Protein 7KW6 (pdb70)

InterPro domains:
  IPR000556 Glycoside hydrolase, 48F [PF02011] (4-459)
  IPR000556 Glycoside hydrolase, 48F [PF02011] (491-700)
  IPR000556 Glycoside hydrolase, 48F [PR00844] (26-51)
  IPR000556 Glycoside hydrolase, 48F [PR00844] (52-69)
  IPR000556 Glycoside hydrolase, 48F [PR00844] (172-196)
  IPR000556 Glycoside hydrolase, 48F [PR00844] (219-246)
  IPR000556 Glycoside hydrolase, 48F [PR00844] (285-304)
  IPR000556 Glycoside hydrolase, 48F [PR00844] (356-379)
  IPR000556 Glycoside hydrolase, 48F [PR00844] (402-428)
  IPR008928 Six-hairpin glycosidase superfamily [SSF48208] (3-702)
  IPR012341 Six-hairpin glycosidase-like superfamily [G3DSA:1.50.10.10] (1-156)
  IPR012341 Six-hairpin glycosidase-like superfamily [G3DSA:1.50.10.10] (178-604)
  IPR012341 Six-hairpin glycosidase-like superfamily [G3DSA:1.50.10.10] (655-704)

Solvent-accessible surface area: 24020 Å² total; per-residue (Å²): 122,25,98,85,42,0,49,79,0,10,54,8,0,58,58,127,141,19,26,2,44,9,137,41,30,0,0,13,5,0,30,44,30,3,1,1,63,48,4,4,17,0,26,0,0,5,1,34,2,1,0,2,16,0,7,0,1,0,0,35,0,46,45,59,104,50,30,67,61,2,37,56,0,3,69,20,0,66,107,19,0,0,0,48,188,66,105,4,6,49,7,4,105,114,8,73,35,73,65,1,14,72,4,10,26,36,46,66,76,5,5,55,14,24,4,35,58,87,30,111,44,68,11,1,72,11,33,0,3,74,29,0,74,91,45,56,69,54,4,42,0,10,0,0,0,36,0,0,0,2,55,45,25,23,17,23,28,16,73,34,15,106,97,14,68,2,4,4,0,10,4,48,61,0,20,46,50,0,3,15,9,16,1,1,6,1,8,1,12,2,66,32,69,25,3,57,92,116,30,0,0,8,17,0,7,46,110,78,114,114,57,14,46,42,22,0,25,1,25,3,17,0,8,0,0,1,1,0,0,1,0,1,2,8,0,80,78,26,46,5,83,51,89,116,41,18,70,15,0,28,51,0,0,0,0,0,0,0,0,0,1,0,29,14,0,2,61,23,7,22,0,44,108,24,68,18,51,151,2,58,52,53,66,2,8,1,20,0,1,0,43,34,0,6,0,0,0,1,51,258,29,93,93,12,52,0,21,0,0,2,22,0,0,0,0,18,0,1,0,0,0,0,3,0,0,8,28,82,85,0,27,0,50,6,86,4,102,46,0,99,36,1,1,87,94,0,15,71,40,0,1,12,0,0,0,0,0,1,0,26,14,0,0,0,0,0,0,0,4,0,5,52,94,6,55,3,26,52,27,58,162,124,28,0,37,1,89,111,2,0,11,24,80,11,2,24,40,75,26,101,50,18,0,33,82,0,0,18,0,0,14,0,0,3,5,0,0,0,0,1,29,12,10,2,115,94,50,33,87,88,42,60,18,0,79,0,0,53,74,0,0,61,56,0,0,46,11,0,42,49,3,8,18,39,31,60,108,5,39,48,34,176,96,10,26,0,25,32,114,77,47,104,108,10,112,8,38,130,141,24,86,20,15,64,114,95,18,110,38,40,0,37,0,0,23,48,0,70,28,63,47,59,1,65,78,18,153,20,51,135,69,44,130,23,4,98,40,0,73,3,16,0,15,45,30,25,26,41,12,0,1,0,0,1,0,0,0,0,0,0,0,1,0,4,0,3,100,30,26,84,67,31,45,50,81,42,0,53,125,0,19,80,27,0,93,82,0,0,50,8,0,58,81,37,41,74,38,54,0,1,17,11,122,44,108,23,103,50,0,21,50,2,34,44,99,34,1,6,0,20,81,75,14,54,6,112,17,10,80,39,69,87,3,13,23,122,78,50,57,110,10,46,117,91,69,52,21,109,5,25,27,0,16,2,9,60,9,6,58,81,3,103,126,13,116,76,8,84,75,0,57,89,45,68,141,72,5,55,42,108,144,72,36,123,26,93,102,38,53,0,42,10,58,10,10,25,0,16,3,0,0,1,0,0,0,0,0,0,0,14,44,65,24,10,29,164,74

B-factor: mean 14.85, std 7.23, range [6.11, 68.99]

Radius of gyration: 24.09 Å; Cα contacts (8 Å, |Δi|>4): 1626; chains: 1; bounding box: 59×60×62 Å

Organism: Bacillus licheniformis (strain ATCC 14580 / DSM 13 / JCM 2505 / CCUG 7422 / NBRC 12200 / NCIMB 9375 / NCTC 10341 / NRRL NRS-1264 / Gibson 46) (NCBI:txid279010)

Structure (mmCIF, N/CA/C/O backbone):
data_7KW6
#
_entry.id   7KW6
#
_cell.length_a   59.537
_cell.length_b   98.980
_cell.length_c   59.910
_cell.angle_alpha   90.000
_cell.angle_beta   103.136
_cell.angle_gamma   90.000
#
_symmetry.space_group_name_H-M   'P 1 21 1'
#
loop_
_entity.id
_entity.type
_entity.pdbx_description
1 polymer Exoglucanase-2
2 branched beta-D-glucopyranose-(1-4)-beta-D-glucopyranose
3 branched beta-D-glucopyranose-(1-4)-beta-D-glucopyranose-(1-4)-beta-D-glucopyranose-(1-4)-beta-D-glucopyranose
4 non-polymer 1,2-ETHANEDIOL
5 non-polymer 'CALCIUM ION'
6 water water
#
loop_
_atom_site.group_PDB
_atom_site.id
_atom_site.type_symbol
_atom_site.label_atom_id
_atom_site.label_alt_id
_atom_site.label_comp_id
_atom_site.label_asym_id
_atom_site.label_entity_id
_atom_site.label_seq_id
_atom_site.pdbx_PDB_ins_code
_atom_site.Cartn_x
_atom_site.Cartn_y
_atom_site.Cartn_z
_atom_site.occupancy
_atom_site.B_iso_or_equiv
_atom_site.auth_seq_id
_atom_site.auth_comp_id
_atom_site.auth_asym_id
_atom_site.auth_atom_id
_atom_site.pdbx_PDB_model_num
ATOM 1 N N . ASP A 1 2 ? 20.85602 29.91065 3.10614 1.000 29.60162 2 ASP A N 1
ATOM 2 C CA . ASP A 1 2 ? 20.95974 30.70537 1.86869 1.000 22.56691 2 ASP A CA 1
ATOM 3 C C . ASP A 1 2 ? 20.40365 32.13490 2.09790 1.000 21.81483 2 ASP A C 1
ATOM 4 O O . ASP A 1 2 ? 19.22155 32.34095 2.46756 1.000 18.85782 2 ASP A O 1
ATOM 9 N N . ASN A 1 3 ? 21.26236 33.13407 1.90622 1.000 20.73945 3 ASN A N 1
ATOM 10 C CA . ASN A 1 3 ? 20.85166 34.44408 2.39499 1.000 17.59809 3 ASN A CA 1
ATOM 11 C C . ASN A 1 3 ? 19.84646 35.10529 1.46840 1.000 19.91328 3 ASN A C 1
ATOM 12 O O . ASN A 1 3 ? 19.06422 35.95180 1.91242 1.000 17.35335 3 ASN A O 1
ATOM 17 N N . LYS A 1 4 ? 19.83330 34.75748 0.18595 1.000 17.09051 4 LYS A N 1
ATOM 18 C CA . LYS A 1 4 ? 18.75184 35.25144 -0.65723 1.000 15.83677 4 LYS A CA 1
ATOM 19 C C . LYS A 1 4 ? 17.40316 34.70499 -0.21069 1.000 18.15789 4 LYS A C 1
ATOM 20 O O . LYS A 1 4 ? 16.38647 35.42722 -0.18823 1.000 18.24266 4 LYS A O 1
ATOM 26 N N . THR A 1 5 ? 17.36727 33.41726 0.12994 1.000 18.67155 5 THR A N 1
ATOM 27 C CA . THR A 1 5 ? 16.13582 32.79441 0.58160 1.000 16.08849 5 THR A CA 1
ATOM 28 C C . THR A 1 5 ? 15.69287 33.38063 1.90561 1.000 13.46596 5 THR A C 1
ATOM 29 O O . THR A 1 5 ? 14.50017 33.58116 2.12690 1.000 14.47013 5 THR A O 1
ATOM 33 N N . ARG A 1 6 ? 16.65004 33.69858 2.77073 1.000 12.68752 6 ARG A N 1
ATOM 34 C CA . ARG A 1 6 ? 16.31684 34.31469 4.05255 1.000 13.51589 6 ARG A CA 1
ATOM 35 C C . ARG A 1 6 ? 15.74433 35.70274 3.84324 1.000 11.43708 6 ARG A C 1
ATOM 36 O O . ARG A 1 6 ? 14.78029 36.08995 4.50901 1.000 14.21702 6 ARG A O 1
ATOM 44 N N . PHE A 1 7 ? 16.31201 36.46638 2.90878 1.000 11.59861 7 PHE A N 1
ATOM 45 C CA . PHE A 1 7 ? 15.69419 37.74869 2.61671 1.000 12.93255 7 PHE A CA 1
ATOM 46 C C . PHE A 1 7 ? 14.24587 37.54184 2.22244 1.000 12.68519 7 PHE A C 1
ATOM 47 O O . PHE A 1 7 ? 13.34991 38.23891 2.70678 1.000 12.80751 7 PHE A O 1
ATOM 55 N N . MET A 1 8 ? 14.00558 36.61296 1.27000 1.000 11.57906 8 MET A N 1
ATOM 56 C CA . MET A 1 8 ? 12.66246 36.47499 0.74315 1.000 12.11005 8 MET A CA 1
ATOM 57 C C . MET A 1 8 ? 11.71705 35.96117 1.82257 1.000 13.01126 8 MET A C 1
ATOM 58 O O . MET A 1 8 ? 10.53014 36.32317 1.82977 1.000 13.69312 8 MET A O 1
ATOM 63 N N . GLN A 1 9 ? 12.19867 35.07180 2.71363 1.000 12.33540 9 GLN A N 1
ATOM 64 C CA . GLN A 1 9 ? 11.34428 34.57744 3.78133 1.000 13.63262 9 GLN A CA 1
ATOM 65 C C . GLN A 1 9 ? 10.93807 35.71798 4.71997 1.000 14.77526 9 GLN A C 1
ATOM 66 O O . GLN A 1 9 ? 9.77534 35.84415 5.10499 1.000 12.69650 9 GLN A O 1
ATOM 72 N N . LEU A 1 10 ? 11.89537 36.54602 5.10214 1.000 14.80802 10 LEU A N 1
ATOM 73 C CA . LEU A 1 10 ? 11.59805 37.63878 6.01585 1.000 11.99768 10 LEU A CA 1
ATOM 74 C C . LEU A 1 10 ? 10.70284 38.67546 5.35336 1.000 13.16796 10 LEU A C 1
ATOM 75 O O . LEU A 1 10 ? 9.78093 39.21460 5.98571 1.000 13.51884 10 LEU A O 1
ATOM 80 N N . TYR A 1 11 ? 10.96574 38.96919 4.06680 1.000 12.47724 11 TYR A N 1
ATOM 81 C CA . TYR A 1 11 ? 10.07742 39.81369 3.28405 1.000 10.29481 11 TYR A CA 1
ATOM 82 C C . TYR A 1 11 ? 8.64614 39.29163 3.35412 1.000 12.97676 11 TYR A C 1
ATOM 83 O O . TYR A 1 11 ? 7.69969 40.04879 3.60267 1.000 10.84867 11 TYR A O 1
ATOM 92 N N . GLU A 1 12 ? 8.47064 37.99501 3.05660 1.000 12.34056 12 GLU A N 1
ATOM 93 C CA . GLU A 1 12 ? 7.13871 37.41704 3.06738 1.000 11.76281 12 GLU A CA 1
ATOM 94 C C . GLU A 1 12 ? 6.48713 37.59989 4.43976 1.000 13.12133 12 GLU A C 1
ATOM 95 O O . GLU A 1 12 ? 5.29433 37.91209 4.53566 1.000 13.26529 12 GLU A O 1
ATOM 97 N N . GLN A 1 13 ? 7.26485 37.44106 5.50696 1.000 13.78438 13 GLN A N 1
ATOM 98 C CA . GLN A 1 13 ? 6.68836 37.60768 6.83713 1.000 11.91536 13 GLN A CA 1
ATOM 99 C C . GLN A 1 13 ? 6.22742 39.03632 7.05074 1.000 12.39100 13 GLN A C 1
ATOM 100 O O . GLN A 1 13 ? 5.14359 39.26900 7.60786 1.000 13.90382 13 GLN A O 1
ATOM 106 N N . ILE A 1 14 ? 7.05191 40.00575 6.64147 1.000 10.62322 14 ILE A N 1
ATOM 107 C CA . ILE A 1 14 ? 6.70326 41.41541 6.84354 1.000 10.16829 14 ILE A CA 1
ATOM 108 C C . ILE A 1 14 ? 5.42394 41.75891 6.07286 1.000 12.18362 14 ILE A C 1
ATOM 109 O O . ILE A 1 14 ? 4.58647 42.54599 6.53137 1.000 13.19582 14 ILE A O 1
ATOM 114 N N . LYS A 1 15 ? 5.28718 41.23781 4.85419 1.000 12.08043 15 LYS A N 1
ATOM 115 C CA . LYS A 1 15 ? 4.16210 41.58227 4.00112 1.000 13.94013 15 LYS A CA 1
ATOM 116 C C . LYS A 1 15 ? 2.92865 40.71381 4.25800 1.000 14.06405 15 LYS A C 1
ATOM 117 O O . LYS A 1 15 ? 1.84556 41.00540 3.72591 1.000 18.35743 15 LYS A O 1
ATOM 123 N N . ASN A 1 16 ? 3.04453 39.68519 5.07867 1.000 14.37429 16 ASN A N 1
ATOM 124 C CA . ASN A 1 16 ? 1.92330 38.76544 5.31647 1.000 17.42845 16 ASN A CA 1
ATOM 125 C C . ASN A 1 16 ? 0.85977 39.46077 6.15047 1.000 17.74889 16 ASN A C 1
ATOM 126 O O . ASN A 1 16 ? 1.14033 39.80904 7.30500 1.000 17.78824 16 ASN A O 1
ATOM 131 N N . PRO A 1 17 ? -0.36904 39.65484 5.63987 1.000 21.12431 17 PRO A N 1
ATOM 132 C CA . PRO A 1 17 ? -1.38651 40.38832 6.42289 1.000 19.87388 17 PRO A CA 1
ATOM 133 C C . PRO A 1 17 ? -1.66079 39.78561 7.78448 1.000 18.31113 17 PRO A C 1
ATOM 134 O O . PRO A 1 17 ? -2.00757 40.52126 8.72959 1.000 20.68536 17 PRO A O 1
ATOM 138 N N . ASN A 1 18 ? -1.47968 38.46935 7.93365 1.000 20.57219 18 ASN A N 1
ATOM 139 C CA . ASN A 1 18 ? -1.72294 37.83535 9.21595 1.000 20.33292 18 ASN A CA 1
ATOM 140 C C . ASN A 1 18 ? -0.71066 38.24858 10.27688 1.000 19.16027 18 ASN A C 1
ATOM 141 O O . ASN A 1 18 ? -0.95663 38.05281 11.46888 1.000 21.99611 18 ASN A O 1
ATOM 146 N N . ASN A 1 19 ? 0.42239 38.80851 9.88138 1.000 13.97415 19 ASN A N 1
ATOM 147 C CA . ASN A 1 19 ? 1.43153 39.12500 10.87339 1.000 12.69411 19 ASN A CA 1
ATOM 148 C C . ASN A 1 19 ? 1.27270 40.51737 11.45933 1.000 13.71556 19 ASN A C 1
ATOM 149 O O . ASN A 1 19 ? 1.95488 40.82594 12.42362 1.000 14.80711 19 ASN A O 1
ATOM 154 N N . GLY A 1 20 ? 0.40734 41.35758 10.90680 1.000 12.65016 20 GLY A N 1
ATOM 155 C CA . GLY A 1 20 ? 0.07132 42.57391 11.60710 1.000 13.07686 20 GLY A CA 1
ATOM 156 C C . GLY A 1 20 ? 1.01056 43.74301 11.46093 1.000 11.56950 20 GLY A C 1
ATOM 157 O O . GLY A 1 20 ? 0.89752 44.68420 12.25846 1.000 12.38189 20 GLY A O 1
ATOM 158 N N . TYR A 1 21 ? 1.94013 43.72936 10.49035 1.000 12.23209 21 TYR A N 1
ATOM 159 C CA . TYR A 1 21 ? 2.82560 44.88257 10.33019 1.000 10.78883 21 TYR A CA 1
ATOM 160 C C . TYR A 1 21 ? 2.15263 46.07770 9.66786 1.000 9.93668 21 TYR A C 1
ATOM 161 O O . TYR A 1 21 ? 2.69207 47.18107 9.74672 1.000 12.50423 21 TYR A O 1
ATOM 170 N N . PHE A 1 22 ? 0.99203 45.90592 9.02750 1.000 10.79417 22 PHE A N 1
ATOM 171 C CA . PHE A 1 22 ? 0.35742 46.98945 8.27595 1.000 12.23372 22 PHE A CA 1
ATOM 172 C C . PHE A 1 22 ? -1.09154 47.16067 8.71288 1.000 11.52254 22 PHE A C 1
ATOM 173 O O . PHE A 1 22 ? -1.74316 46.19073 9.09915 1.000 12.69584 22 PHE A O 1
ATOM 181 N N . SER A 1 23 ? -1.58306 48.39945 8.62700 1.000 10.22393 23 SER A N 1
ATOM 182 C CA . SER A 1 23 ? -2.98048 48.71879 8.93066 1.000 11.51786 23 SER A CA 1
ATOM 183 C C . SER A 1 23 ? -3.89813 48.33728 7.77416 1.000 13.22348 23 SER A C 1
ATOM 184 O O . SER A 1 23 ? -3.45789 48.03762 6.65229 1.000 12.67651 23 SER A O 1
ATOM 187 N N . PRO A 1 24 ? -5.21747 48.39951 8.00425 1.000 12.89537 24 PRO A N 1
ATOM 188 C CA . PRO A 1 24 ? -6.16317 48.16763 6.90059 1.000 13.11339 24 PRO A CA 1
ATOM 189 C C . PRO A 1 24 ? -6.01058 49.15006 5.76508 1.000 15.85691 24 PRO A C 1
ATOM 190 O O . PRO A 1 24 ? -6.49274 48.86580 4.66387 1.000 16.67105 24 PRO A O 1
ATOM 194 N N . GLU A 1 25 ? -5.40933 50.31800 5.99116 1.000 10.43844 25 GLU A N 1
ATOM 195 C CA . GLU A 1 25 ? -5.14644 51.24888 4.89225 1.000 12.86465 25 GLU A CA 1
ATOM 196 C C . GLU A 1 25 ? -3.84125 50.93949 4.16308 1.000 12.96086 25 GLU A C 1
ATOM 197 O O . GLU A 1 25 ? -3.47390 51.67462 3.25307 1.000 13.34293 25 GLU A O 1
ATOM 203 N N . GLY A 1 26 ? -3.13202 49.88555 4.55727 1.000 12.20937 26 GLY A N 1
ATOM 204 C CA . GLY A 1 26 ? -1.92024 49.53567 3.83730 1.000 13.46257 26 GLY A CA 1
ATOM 205 C C . GLY A 1 26 ? -0.72014 50.27429 4.34465 1.000 11.01831 26 GLY A C 1
ATOM 206 O O . GLY A 1 26 ? 0.29933 50.29315 3.66898 1.000 11.43168 26 GLY A O 1
ATOM 207 N N . ILE A 1 27 ? -0.83884 50.90208 5.51029 1.000 9.41522 27 ILE A N 1
ATOM 208 C CA . ILE A 1 27 ? 0.20211 51.75526 6.09441 1.000 12.07105 27 ILE A CA 1
ATOM 209 C C . ILE A 1 27 ? 1.01901 50.90767 7.06271 1.000 10.07952 27 ILE A C 1
ATOM 210 O O . ILE A 1 27 ? 0.42500 50.22213 7.89745 1.000 11.31375 27 ILE A O 1
ATOM 215 N N . PRO A 1 28 ? 2.35847 50.94542 7.00920 1.000 9.25494 28 PRO A N 1
ATOM 216 C CA . PRO A 1 28 ? 3.16560 50.15657 7.96514 1.000 10.52775 28 PRO A CA 1
ATOM 217 C C . PRO A 1 28 ? 3.08456 50.78105 9.34550 1.000 11.06473 28 PRO A C 1
ATOM 218 O O . PRO A 1 28 ? 3.17292 52.00219 9.47231 1.000 10.24975 28 PRO A O 1
ATOM 222 N N . TYR A 1 29 ? 2.91992 49.94380 10.36567 1.000 9.78683 29 TYR A N 1
ATOM 223 C CA . TYR A 1 29 ? 2.94637 50.47896 11.72511 1.000 8.11661 29 TYR A CA 1
ATOM 224 C C . TYR A 1 29 ? 4.39474 50.62213 12.19413 1.000 9.44245 29 TYR A C 1
ATOM 225 O O . TYR A 1 29 ? 5.31426 50.00007 11.65827 1.000 12.25722 29 TYR A O 1
ATOM 234 N N . HIS A 1 30 ? 4.58834 51.40248 13.25387 1.000 7.86490 30 HIS A N 1
ATOM 235 C CA . HIS A 1 30 ? 5.88635 51.37807 13.90527 1.000 8.92132 30 HIS A CA 1
ATOM 236 C C . HIS A 1 30 ? 6.26248 49.95205 14.28446 1.000 10.15478 30 HIS A C 1
ATOM 237 O O . HIS A 1 30 ? 7.41295 49.51739 14.10483 1.000 9.12119 30 HIS A O 1
ATOM 244 N N . SER A 1 31 ? 5.33477 49.23983 14.93014 1.000 9.08253 31 SER A N 1
ATOM 245 C CA . SER A 1 31 ? 5.58551 47.86706 15.36538 1.000 8.53386 31 SER A CA 1
ATOM 246 C C . SER A 1 31 ? 4.27391 47.08661 15.36060 1.000 10.39382 31 SER A C 1
ATOM 247 O O . SER A 1 31 ? 3.18190 47.65512 15.40722 1.000 9.96922 31 SER A O 1
ATOM 250 N N . VAL A 1 32 ? 4.39295 45.76922 15.28039 1.000 11.32258 32 VAL A N 1
ATOM 251 C CA . VAL A 1 32 ? 3.20948 44.91763 15.37571 1.000 11.78141 32 VAL A CA 1
ATOM 252 C C . VAL A 1 32 ? 2.50213 45.13851 16.70961 1.000 9.31748 32 VAL A C 1
ATOM 253 O O . VAL A 1 32 ? 1.26076 45.24492 16.78364 1.000 12.34721 32 VAL A O 1
ATOM 257 N N . GLU A 1 33 ? 3.28326 45.22710 17.76849 1.000 10.85041 33 GLU A N 1
ATOM 258 C CA . GLU A 1 33 ? 2.76728 45.37183 19.11971 1.000 9.87593 33 GLU A CA 1
ATOM 259 C C . GLU A 1 33 ? 2.40397 46.83254 19.40096 1.000 13.23612 33 GLU A C 1
ATOM 260 O O . GLU A 1 33 ? 3.01888 47.76707 18.89715 1.000 11.91660 33 GLU A O 1
ATOM 266 N N . THR A 1 34 ? 1.39632 47.02130 20.24138 1.000 10.68720 34 THR A N 1
ATOM 267 C CA . THR A 1 34 ? 0.88930 48.35930 20.54539 1.000 8.89202 34 THR A CA 1
ATOM 268 C C . THR A 1 34 ? 1.52711 49.01608 21.76626 1.000 12.78881 34 THR A C 1
ATOM 269 O O . THR A 1 34 ? 1.78898 50.23631 21.73387 1.000 11.45801 34 THR A O 1
ATOM 273 N N . LEU A 1 35 ? 1.77588 48.26358 22.84206 1.000 10.77947 35 LEU A N 1
ATOM 274 C CA . LEU A 1 35 ? 2.33793 48.86065 24.05808 1.000 7.42795 35 LEU A CA 1
ATOM 275 C C . LEU A 1 35 ? 3.85055 48.95726 23.89935 1.000 9.12182 35 LEU A C 1
ATOM 276 O O . LEU A 1 35 ? 4.59062 47.98616 24.15340 1.000 9.87345 35 LEU A O 1
ATOM 281 N N . ILE A 1 36 ? 4.29674 50.13588 23.47474 1.000 8.38744 36 ILE A N 1
ATOM 282 C CA . ILE A 1 36 ? 5.71180 50.43204 23.25982 1.000 10.44871 36 ILE A CA 1
ATOM 283 C C . ILE A 1 36 ? 5.84206 51.95129 23.24577 1.000 9.72078 36 ILE A C 1
ATOM 284 O O . ILE A 1 36 ? 4.93206 52.65920 22.81091 1.000 10.57629 36 ILE A O 1
ATOM 289 N N . CYS A 1 37 ? 6.94590 52.45344 23.79897 1.000 9.19905 37 CYS A N 1
ATOM 290 C CA . CYS A 1 37 ? 7.09944 53.90268 23.90326 1.000 9.75751 37 CYS A CA 1
ATOM 291 C C . CYS A 1 37 ? 8.58910 54.22153 23.88500 1.000 9.84703 37 CYS A C 1
ATOM 292 O O . CYS A 1 37 ? 9.30459 53.79402 24.78059 1.000 10.12031 37 CYS A O 1
ATOM 295 N N . GLU A 1 38 ? 9.05400 54.93651 22.86260 1.000 9.62152 38 GLU A N 1
ATOM 296 C CA . GLU A 1 38 ? 10.50693 55.07713 22.69205 1.000 10.89254 38 GLU A CA 1
ATOM 297 C C . GLU A 1 38 ? 10.87920 56.24874 21.76841 1.000 10.00830 38 GLU A C 1
ATOM 298 O O . GLU A 1 38 ? 11.94532 56.86650 21.95438 1.000 10.72828 38 GLU A O 1
ATOM 304 N N . ALA A 1 39 ? 10.06517 56.52799 20.76500 1.000 9.64658 39 ALA A N 1
ATOM 305 C CA . ALA A 1 39 ? 10.26389 57.70796 19.90225 1.000 8.56384 39 ALA A CA 1
ATOM 306 C C . ALA A 1 39 ? 8.86296 58.11822 19.42381 1.000 10.82035 39 ALA A C 1
ATOM 307 O O . ALA A 1 39 ? 8.43708 59.22651 19.79271 1.000 9.68946 39 ALA A O 1
ATOM 309 N N . PRO A 1 40 ? 8.10144 57.28270 18.69753 1.000 9.39783 40 PRO A N 1
ATOM 310 C CA . PRO A 1 40 ? 6.64014 57.34405 18.83861 1.000 8.44458 40 PRO A CA 1
ATOM 311 C C . PRO A 1 40 ? 6.30879 56.80601 20.22464 1.000 8.85514 40 PRO A C 1
ATOM 312 O O . PRO A 1 40 ? 7.12317 56.12283 20.85077 1.000 10.88874 40 PRO A O 1
ATOM 316 N N . ASP A 1 41 ? 5.10653 57.08515 20.70215 1.000 7.56128 41 ASP A N 1
ATOM 317 C CA . ASP A 1 41 ? 4.72552 56.67536 22.05998 1.000 8.17468 41 ASP A CA 1
ATOM 318 C C . ASP A 1 41 ? 3.61467 55.61432 22.06570 1.000 12.04600 41 ASP A C 1
ATOM 319 O O . ASP A 1 41 ? 3.06302 55.28330 23.13502 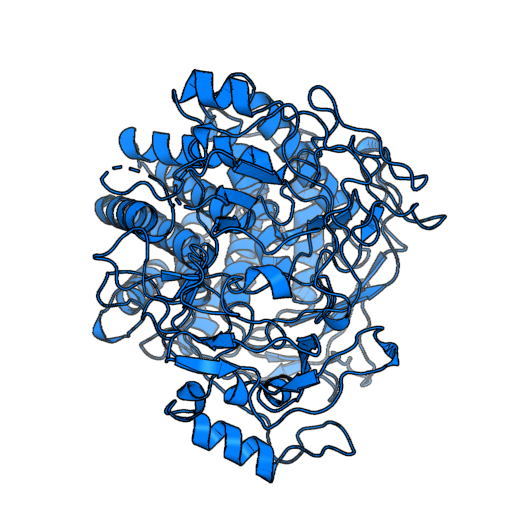1.000 12.72216 41 ASP A O 1
ATOM 324 N N . TYR A 1 42 ? 3.32064 55.03932 20.90590 1.000 8.81412 42 TYR A N 1
ATOM 325 C CA . TYR A 1 42 ? 2.32162 53.99064 20.74945 1.000 7.88385 42 TYR A CA 1
ATOM 326 C C . TYR A 1 42 ? 2.71103 53.17641 19.52120 1.000 9.25762 42 TYR A C 1
ATOM 327 O O . TYR A 1 42 ? 3.15490 53.75812 18.51368 1.000 9.11966 42 TYR A O 1
ATOM 336 N N . GLY A 1 43 ? 2.53882 51.83893 19.59298 1.000 7.36511 43 GLY A N 1
ATOM 337 C CA . GLY A 1 43 ? 3.11169 50.95964 18.57611 1.000 8.95286 43 GLY A CA 1
ATOM 338 C C . GLY A 1 43 ? 2.43255 51.09828 17.22148 1.000 8.26690 43 GLY A C 1
ATOM 339 O O . GLY A 1 43 ? 3.05281 50.83557 16.18599 1.000 8.45263 43 GLY A O 1
ATOM 340 N N . HIS A 1 44 ? 1.17169 51.51695 17.20757 1.000 9.18041 44 HIS A N 1
ATOM 341 C CA . HIS A 1 44 ? 0.46278 51.72398 15.95531 1.000 10.32021 44 HIS A CA 1
ATOM 342 C C . HIS A 1 44 ? 0.39415 53.19792 15.55166 1.000 10.93846 44 HIS A C 1
ATOM 343 O O . HIS A 1 44 ? -0.39290 53.54591 14.67169 1.000 10.35141 44 HIS A O 1
ATOM 350 N N . MET A 1 45 ? 1.22950 54.06058 16.14085 1.000 9.90345 45 MET A N 1
ATOM 351 C CA . MET A 1 45 ? 1.70576 55.16748 15.31617 1.000 10.76991 45 MET A CA 1
ATOM 352 C C . MET A 1 45 ? 2.52178 54.61833 14.14783 1.000 8.22099 45 MET A C 1
ATOM 353 O O . MET A 1 45 ? 2.81988 53.43501 14.06705 1.000 9.95495 45 MET A O 1
ATOM 358 N N . THR A 1 46 ? 2.86322 55.49189 13.19902 1.000 8.49914 46 THR A N 1
ATOM 359 C CA . THR A 1 46 ? 3.96576 55.17308 12.33243 1.000 9.52022 46 THR A CA 1
ATOM 360 C C . THR A 1 46 ? 4.71948 56.45433 12.02503 1.000 9.27399 46 THR A C 1
ATOM 361 O O . THR A 1 46 ? 4.31681 57.55479 12.42318 1.000 7.79572 46 THR A O 1
ATOM 365 N N . THR A 1 47 ? 5.83017 56.30204 11.31361 1.000 10.88882 47 THR A N 1
ATOM 366 C CA . THR A 1 47 ? 6.78507 57.39026 11.15589 1.000 7.18509 47 THR A CA 1
ATOM 367 C C . THR A 1 47 ? 7.23963 57.50700 9.70036 1.000 7.98677 47 THR A C 1
ATOM 368 O O . THR A 1 47 ? 7.11750 56.56526 8.90553 1.000 8.15249 47 THR A O 1
ATOM 372 N N . SER A 1 48 ? 7.78797 58.65927 9.35741 1.000 9.22629 48 SER A N 1
ATOM 373 C CA . SER A 1 48 ? 8.40185 58.74297 8.03699 1.000 7.18325 48 SER A CA 1
ATOM 374 C C . SER A 1 48 ? 9.59345 57.80395 7.96872 1.000 6.89346 48 SER A C 1
ATOM 375 O O . SER A 1 48 ? 9.93898 57.30151 6.89500 1.000 8.66867 48 SER A O 1
ATOM 378 N N . GLU A 1 49 ? 10.21300 57.54652 9.12107 1.000 7.98119 49 GLU A N 1
ATOM 379 C CA . GLU A 1 49 ? 11.23510 56.52669 9.20925 1.000 8.74279 49 GLU A CA 1
ATOM 380 C C . GLU A 1 49 ? 10.73441 55.17942 8.68384 1.000 9.55453 49 GLU A C 1
ATOM 381 O O . GLU A 1 49 ? 11.38423 54.56115 7.85175 1.000 8.26538 49 GLU A O 1
ATOM 387 N N . ALA A 1 50 ? 9.57778 54.70590 9.18666 1.000 7.84199 50 ALA A N 1
ATOM 388 C CA . ALA A 1 50 ? 9.00946 53.43616 8.75748 1.000 9.50245 50 ALA A CA 1
ATOM 389 C C . ALA A 1 50 ? 8.76335 53.41830 7.25072 1.000 8.93797 50 ALA A C 1
ATOM 390 O O . ALA A 1 50 ? 9.13704 52.46538 6.56730 1.000 10.98392 50 ALA A O 1
ATOM 392 N N . TYR A 1 51 ? 8.17490 54.48729 6.70401 1.000 7.64296 51 TYR A N 1
ATOM 393 C CA . TYR A 1 51 ? 8.01020 54.55647 5.25103 1.000 8.61412 51 TYR A CA 1
ATOM 394 C C . TYR A 1 51 ? 9.33149 54.48193 4.51224 1.000 9.20611 51 TYR A C 1
ATOM 395 O O . TYR A 1 51 ? 9.43433 53.81323 3.46982 1.000 10.04128 51 TYR A O 1
ATOM 404 N N . SER A 1 52 ? 10.36123 55.19581 4.99269 1.000 8.36336 52 SER A N 1
ATOM 405 C CA . SER A 1 52 ? 11.62562 55.15543 4.23753 1.000 8.44890 52 SER A CA 1
ATOM 406 C C . SER A 1 52 ? 12.20650 53.74441 4.22640 1.000 8.67381 52 SER A C 1
ATOM 407 O O . SER A 1 52 ? 12.80048 53.31058 3.24418 1.000 10.79617 52 SER A O 1
ATOM 410 N N . TYR A 1 53 ? 12.04760 53.01289 5.32210 1.000 9.57069 53 TYR A N 1
ATOM 411 C CA . TYR A 1 53 ? 12.49128 51.62865 5.33049 1.000 8.14501 53 TYR A CA 1
ATOM 412 C C . TYR A 1 53 ? 11.64598 50.76427 4.42930 1.000 8.98937 53 TYR A C 1
ATOM 413 O O . TYR A 1 53 ? 12.16113 49.81293 3.83676 1.000 11.03611 53 TYR A O 1
ATOM 422 N N . TRP A 1 54 ? 10.34128 51.05067 4.32979 1.000 7.93821 54 TRP A N 1
ATOM 423 C CA . TRP A 1 54 ? 9.49543 50.27811 3.43939 1.000 8.80088 54 TRP A CA 1
ATOM 424 C C . TRP A 1 54 ? 9.98183 50.41041 2.00796 1.000 10.91611 54 TRP A C 1
ATOM 425 O O . TRP A 1 54 ? 10.10700 49.40977 1.28511 1.000 10.43876 54 TRP A O 1
ATOM 436 N N . LEU A 1 55 ? 10.32909 51.64364 1.60691 1.000 9.97293 55 LEU A N 1
ATOM 437 C CA . LEU A 1 55 ? 10.87730 51.84295 0.27328 1.000 8.50250 55 LEU A CA 1
ATOM 438 C C . LEU A 1 55 ? 12.15785 51.04055 0.08309 1.000 10.97442 55 LEU A C 1
ATOM 439 O O . LEU A 1 55 ? 12.38838 50.45584 -0.98601 1.000 10.50286 55 LEU A O 1
ATOM 444 N N . TRP A 1 56 ? 13.03050 51.04454 1.08978 1.000 7.94663 56 TRP A N 1
ATOM 445 C CA . TRP A 1 56 ? 14.28217 50.32411 0.96734 1.000 9.35633 56 TRP A CA 1
ATOM 446 C C . TRP A 1 56 ? 14.00544 48.84101 0.76973 1.000 9.74174 56 TRP A C 1
ATOM 447 O O . TRP A 1 56 ? 14.59818 48.19677 -0.09380 1.000 10.02465 56 TRP A O 1
ATOM 458 N N . LEU A 1 57 ? 13.09104 48.30125 1.55801 1.000 9.79763 57 LEU A N 1
ATOM 459 C CA . LEU A 1 57 ? 12.71783 46.88544 1.41745 1.000 9.16029 57 LEU A CA 1
ATOM 460 C C . LEU A 1 57 ? 12.19952 46.58703 0.00336 1.000 12.13549 57 LEU A C 1
ATOM 461 O O . LEU A 1 57 ? 12.62221 45.61402 -0.62218 1.000 10.24790 57 LEU A O 1
ATOM 466 N N . GLU A 1 58 ? 11.26208 47.40279 -0.50188 1.000 11.67552 58 GLU A N 1
ATOM 467 C CA . GLU A 1 58 ? 10.70610 47.14572 -1.83894 1.000 11.02987 58 GLU A CA 1
ATOM 468 C C . GLU A 1 58 ? 11.72596 47.38752 -2.94423 1.000 13.50902 58 GLU A C 1
ATOM 469 O O . GLU A 1 58 ? 11.62824 46.76481 -4.01519 1.000 12.51458 58 GLU A O 1
ATOM 475 N N . ALA A 1 59 ? 12.72949 48.26552 -2.71941 1.000 10.43045 59 ALA A N 1
ATOM 476 C CA . ALA A 1 59 ? 13.78330 48.39231 -3.72405 1.000 10.83270 59 ALA A CA 1
ATOM 477 C C . ALA A 1 59 ? 14.60604 47.10778 -3.83590 1.000 12.16361 59 ALA A C 1
ATOM 478 O O . ALA A 1 59 ? 14.93507 46.66548 -4.94878 1.000 11.95241 59 ALA A O 1
ATOM 480 N N . MET A 1 60 ? 14.92621 46.47591 -2.69732 1.000 11.36621 60 MET A N 1
ATOM 481 C CA . MET A 1 60 ? 15.63612 45.18832 -2.72038 1.000 11.17253 60 MET A CA 1
ATOM 482 C C . MET A 1 60 ? 14.77275 44.08925 -3.31850 1.000 10.42501 60 MET A C 1
ATOM 483 O O . MET A 1 60 ? 15.28718 43.22243 -4.02952 1.000 12.06187 60 MET A O 1
ATOM 488 N N . TYR A 1 61 ? 13.46182 44.10637 -3.05248 1.000 11.76575 61 TYR A N 1
ATOM 489 C CA . TYR A 1 61 ? 12.58117 43.12560 -3.69899 1.000 11.36180 61 TYR A CA 1
ATOM 490 C C . TYR A 1 61 ? 12.60634 43.30415 -5.20782 1.000 13.00566 61 TYR A C 1
ATOM 491 O O . TYR A 1 61 ? 12.72613 42.32151 -5.96393 1.000 13.55115 61 TYR A O 1
ATOM 500 N N . GLY A 1 62 ? 12.52439 44.56239 -5.67012 1.000 11.07025 62 GLY A N 1
ATOM 501 C CA . GLY A 1 62 ? 12.65027 44.82874 -7.09573 1.000 13.01158 62 GLY A CA 1
ATOM 502 C C . GLY A 1 62 ? 13.96642 44.36851 -7.68655 1.000 14.41613 62 GLY A C 1
ATOM 503 O O . GLY A 1 62 ? 14.01982 43.90542 -8.82928 1.000 11.11454 62 GLY A O 1
ATOM 504 N N . ARG A 1 63 ? 15.07457 44.54171 -6.95241 1.000 10.98071 63 ARG A N 1
ATOM 505 C CA . ARG A 1 63 ? 16.34806 44.07655 -7.50802 1.000 11.98653 63 ARG A CA 1
ATOM 506 C C . ARG A 1 63 ? 16.28798 42.59160 -7.87101 1.000 14.96070 63 ARG A C 1
ATOM 507 O O . ARG A 1 63 ? 16.76061 42.17495 -8.95052 1.000 15.17642 63 ARG A O 1
ATOM 515 N N . TYR A 1 64 ? 15.75764 41.76788 -6.96702 1.000 11.17736 64 TYR A N 1
ATOM 516 C CA . TYR A 1 64 ? 15.74000 40.32099 -7.22262 1.000 13.42337 64 TYR A CA 1
ATOM 517 C C . TYR A 1 64 ? 14.73014 39.95980 -8.31150 1.000 17.91358 64 TYR A C 1
ATOM 518 O O . TYR A 1 64 ? 15.00821 39.12535 -9.17628 1.000 18.36670 64 TYR A O 1
ATOM 527 N N . THR A 1 65 ? 13.55409 40.57496 -8.28478 1.000 14.58397 65 THR A N 1
ATOM 528 C CA . THR A 1 65 ? 12.40868 40.09978 -9.07725 1.000 16.20558 65 THR A CA 1
ATOM 529 C C . THR A 1 65 ? 12.17044 40.88267 -10.35447 1.000 15.62638 65 THR A C 1
ATOM 530 O O . THR A 1 65 ? 11.38083 40.42779 -11.19450 1.000 19.80819 65 THR A O 1
ATOM 534 N N . GLN A 1 66 ? 12.75789 42.07595 -10.48104 1.000 12.14650 66 GLN A N 1
ATOM 535 C CA . GLN A 1 66 ? 12.39968 43.10065 -11.44809 1.000 14.42778 66 GLN A CA 1
ATOM 536 C C . GLN A 1 66 ? 10.91367 43.43675 -11.40654 1.000 15.33562 66 GLN A C 1
ATOM 537 O O . GLN A 1 66 ? 10.37972 43.97055 -12.36555 1.000 16.41814 66 GLN A O 1
ATOM 543 N N . ASP A 1 67 ? 10.24200 43.19044 -10.28206 1.000 12.37809 67 ASP A N 1
ATOM 544 C CA . ASP A 1 67 ? 8.84921 43.62474 -10.07456 1.000 12.23208 67 ASP A CA 1
ATOM 545 C C . ASP A 1 67 ? 8.90737 44.91533 -9.27802 1.000 13.27709 67 ASP A C 1
ATOM 546 O O . ASP A 1 67 ? 9.08115 44.87550 -8.06530 1.000 14.56621 67 ASP A O 1
ATOM 551 N N . TRP A 1 68 ? 8.81312 46.03620 -9.96696 1.000 11.77455 68 TRP A N 1
ATOM 552 C CA . TRP A 1 68 ? 8.92648 47.35740 -9.34051 1.000 11.69496 68 TRP A CA 1
ATOM 553 C C . TRP A 1 68 ? 7.56474 47.89414 -8.93404 1.000 14.86580 68 TRP A C 1
ATOM 554 O O . TRP A 1 68 ? 7.46837 49.03675 -8.45022 1.000 14.70712 68 TRP A O 1
ATOM 565 N N . SER A 1 69 ? 6.50589 47.10877 -9.14601 1.000 15.61479 69 SER A N 1
ATOM 566 C CA . SER A 1 69 ? 5.18126 47.58529 -8.80561 1.000 14.20537 69 SER A CA 1
ATOM 567 C C . SER A 1 69 ? 5.04096 47.74153 -7.29710 1.000 12.36779 69 SER A C 1
ATOM 568 O O . SER A 1 69 ? 4.23562 48.56165 -6.84171 1.000 13.53218 69 SER A O 1
ATOM 571 N N . LYS A 1 70 ? 5.81990 46.97332 -6.51610 1.000 11.55724 70 LYS A N 1
ATOM 572 C CA . LYS A 1 70 ? 5.74291 47.06902 -5.05230 1.000 11.99381 70 LYS A CA 1
ATOM 573 C C . LYS A 1 70 ? 6.36317 48.37462 -4.55477 1.000 13.62301 70 LYS A C 1
ATOM 574 O O . LYS A 1 70 ? 5.78578 49.05770 -3.68921 1.000 13.02615 70 LYS A O 1
ATOM 580 N N . LEU A 1 71 ? 7.55107 48.71971 -5.07587 1.000 10.66196 71 LEU A N 1
ATOM 581 C CA . LEU A 1 71 ? 8.12566 50.03308 -4.75898 1.000 10.67618 71 LEU A CA 1
ATOM 582 C C . LEU A 1 71 ? 7.15591 51.15718 -5.11317 1.000 11.25210 71 LEU A C 1
ATOM 583 O O . LEU A 1 71 ? 6.93649 52.08715 -4.31958 1.000 10.25770 71 LEU A O 1
ATOM 588 N N . GLU A 1 72 ? 6.50987 51.07446 -6.28137 1.000 10.67533 72 GLU A N 1
ATOM 589 C CA . GLU A 1 72 ? 5.58806 52.14683 -6.65582 1.000 9.85329 72 GLU A CA 1
ATOM 590 C C . GLU A 1 72 ? 4.36356 52.17329 -5.74324 1.000 13.75052 72 GLU A C 1
ATOM 591 O O . GLU A 1 72 ? 3.85723 53.25676 -5.41061 1.000 12.00892 72 GLU A O 1
ATOM 597 N N . ALA A 1 73 ? 3.85676 51.00711 -5.33935 1.000 13.03620 73 ALA A N 1
ATOM 598 C CA . ALA A 1 73 ? 2.70964 51.01495 -4.42898 1.000 12.40703 73 ALA A CA 1
ATOM 599 C C . ALA A 1 73 ? 3.08082 51.62853 -3.07712 1.000 13.76593 73 ALA A C 1
ATOM 600 O O . ALA A 1 73 ? 2.25001 52.30291 -2.43665 1.000 13.37225 73 ALA A O 1
ATOM 602 N N . ALA A 1 74 ? 4.30544 51.37012 -2.62234 1.000 11.11519 74 ALA A N 1
ATOM 603 C CA . ALA A 1 74 ? 4.78271 51.95050 -1.38245 1.000 12.84487 74 ALA A CA 1
ATOM 604 C C . ALA A 1 74 ? 4.91982 53.45828 -1.50852 1.000 13.23984 74 ALA A C 1
ATOM 605 O O . ALA A 1 74 ? 4.47631 54.20432 -0.62338 1.000 11.64127 74 ALA A O 1
ATOM 607 N N . TRP A 1 75 ? 5.48411 53.92379 -2.62568 1.000 9.60945 75 TRP A N 1
ATOM 608 C CA . TRP A 1 75 ? 5.58812 55.36584 -2.85113 1.000 10.68143 75 TRP A CA 1
ATOM 609 C C . TRP A 1 75 ? 4.19591 55.99839 -2.90750 1.000 9.93956 75 TRP A C 1
ATOM 610 O O . TRP A 1 75 ? 3.94717 57.03034 -2.25844 1.000 11.79373 75 TRP A O 1
ATOM 621 N N . ASP A 1 76 ? 3.25067 55.35652 -3.62104 1.000 11.44228 76 ASP A N 1
ATOM 622 C CA . ASP A 1 76 ? 1.87958 55.89059 -3.68596 1.000 12.11178 76 ASP A CA 1
ATOM 623 C C . ASP A 1 76 ? 1.27861 56.01118 -2.29462 1.000 9.97808 76 ASP A C 1
ATOM 624 O O . ASP A 1 76 ? 0.61176 57.01464 -1.95940 1.000 11.58696 76 ASP A O 1
ATOM 629 N N . ASN A 1 77 ? 1.48891 54.99591 -1.46704 1.000 10.43237 77 ASN A N 1
ATOM 630 C CA . ASN A 1 77 ? 0.87369 54.99328 -0.14760 1.000 7.69345 77 ASN A CA 1
ATOM 631 C C . ASN A 1 77 ? 1.48498 56.08204 0.75486 1.000 11.49465 77 ASN A C 1
ATOM 632 O O . ASN A 1 77 ? 0.75668 56.80125 1.46831 1.000 11.62862 77 ASN A O 1
ATOM 637 N N . MET A 1 78 ? 2.81807 56.20054 0.74099 1.000 10.00726 78 MET A N 1
ATOM 638 C CA . MET A 1 78 ? 3.50385 57.34743 1.34101 1.000 10.41452 78 MET A CA 1
ATOM 639 C C . MET A 1 78 ? 2.90990 58.66548 0.89434 1.000 10.17892 78 MET A C 1
ATOM 640 O O . MET A 1 78 ? 2.60199 59.53575 1.71632 1.000 9.45850 78 MET A O 1
ATOM 645 N N . GLU A 1 79 ? 2.80306 58.86908 -0.42509 1.000 9.59892 79 GLU A N 1
ATOM 646 C CA . GLU A 1 79 ? 2.29531 60.14615 -0.90377 1.000 10.60119 79 GLU A CA 1
ATOM 647 C C . GLU A 1 79 ? 0.85104 60.38041 -0.44732 1.000 12.66404 79 GLU A C 1
ATOM 648 O O . GLU A 1 79 ? 0.47153 61.51161 -0.11795 1.000 16.20032 79 GLU A O 1
ATOM 654 N N . LYS A 1 80 ? 0.05257 59.31572 -0.37060 1.000 11.20946 80 LYS A N 1
ATOM 655 C CA . LYS A 1 80 ? -1.35591 59.48005 -0.02701 1.000 11.95367 80 LYS A CA 1
ATOM 656 C C . LYS A 1 80 ? -1.53451 59.84696 1.44399 1.000 9.75192 80 LYS A C 1
ATOM 657 O O . LYS A 1 80 ? -2.36258 60.70863 1.77860 1.000 12.87034 80 LYS A O 1
ATOM 663 N N . TYR A 1 81 ? -0.76536 59.20484 2.33744 1.000 8.55262 81 TYR A N 1
ATOM 664 C CA . TYR A 1 81 ? -1.05888 59.29744 3.76110 1.000 9.54499 81 TYR A CA 1
ATOM 665 C C . TYR A 1 81 ? -0.08827 60.14685 4.58503 1.000 10.31867 81 TYR A C 1
ATOM 666 O O . TYR A 1 81 ? -0.48908 60.59067 5.66772 1.000 10.21154 81 TYR A O 1
ATOM 675 N N . ILE A 1 82 ? 1.13794 60.41529 4.11534 1.000 11.88136 82 ILE A N 1
ATOM 676 C CA . ILE A 1 82 ? 2.09740 61.06341 5.02350 1.000 8.41870 82 ILE A CA 1
ATOM 677 C C . ILE A 1 82 ? 2.83547 62.24641 4.40406 1.000 9.42012 82 ILE A C 1
ATOM 678 O O . ILE A 1 82 ? 3.48638 63.00178 5.13393 1.000 9.72708 82 ILE A O 1
ATOM 683 N N . ILE A 1 83 ? 2.74098 62.43078 3.08297 1.000 9.17805 83 ILE A N 1
ATOM 684 C CA . ILE A 1 83 ? 3.17679 63.67949 2.44068 1.000 8.54813 83 ILE A CA 1
ATOM 685 C C . ILE A 1 83 ? 1.96695 64.56804 2.25443 1.000 10.97899 83 ILE A C 1
ATOM 686 O O . ILE A 1 83 ? 1.04577 64.20109 1.51162 1.000 10.80250 83 ILE A O 1
ATOM 691 N N . PRO A 1 84 ? 1.87598 65.71310 2.92166 1.000 10.60125 84 PRO A N 1
ATOM 692 C CA . PRO A 1 84 ? 0.61581 66.48665 2.90688 1.000 9.35314 84 PRO A CA 1
ATOM 693 C C . PRO A 1 84 ? 0.50399 67.40739 1.69868 1.000 10.96320 84 PRO A C 1
ATOM 694 O O . PRO A 1 84 ? 0.54210 68.62867 1.80979 1.000 14.91298 84 PRO A O 1
ATOM 698 N N . VAL A 1 85 ? 0.36453 66.81465 0.52694 1.000 15.55915 85 VAL A N 1
ATOM 699 C CA . VAL A 1 85 ? 0.30789 67.58433 -0.71652 1.000 18.60728 85 VAL A CA 1
ATOM 700 C C . VAL A 1 85 ? -0.98523 67.30708 -1.45428 1.000 21.17313 85 VAL A C 1
ATOM 701 O O . VAL A 1 85 ? -1.60169 66.26497 -1.17204 1.000 23.40890 85 VAL A O 1
ATOM 705 N N . ASN A 1 90 ? -9.01179 65.65163 -4.07240 1.000 41.68384 90 ASN A N 1
ATOM 706 C CA . ASN A 1 90 ? -8.41611 66.99525 -4.20132 1.000 43.88331 90 ASN A CA 1
ATOM 707 C C . ASN A 1 90 ? -8.45917 67.77541 -2.87455 1.000 45.23016 90 ASN A C 1
ATOM 708 O O . ASN A 1 90 ? -9.19333 68.75676 -2.71521 1.000 45.40874 90 ASN A O 1
ATOM 713 N N . ASN A 1 91 ? -7.64929 67.33074 -1.92496 1.000 36.49362 91 ASN A N 1
ATOM 714 C CA . ASN A 1 91 ? -7.63020 67.87898 -0.57274 1.000 31.10805 91 ASN A CA 1
ATOM 715 C C . ASN A 1 91 ? -6.37463 68.71285 -0.36927 1.000 31.56315 91 ASN A C 1
ATOM 716 O O . ASN A 1 91 ? -5.25670 68.19213 -0.49480 1.000 34.15123 91 ASN A O 1
ATOM 721 N N . GLU A 1 92 ? -6.55851 69.99497 -0.04133 1.000 25.83907 92 GLU A N 1
ATOM 722 C CA . GLU A 1 92 ? -5.42797 70.87810 0.22470 1.000 23.08150 92 GLU A CA 1
ATOM 723 C C . GLU A 1 92 ? -4.97128 70.67156 1.66893 1.000 18.53640 92 GLU A C 1
ATOM 724 O O . GLU A 1 92 ? -5.59401 71.16661 2.62370 1.000 19.81763 92 GLU A O 1
ATOM 730 N N . GLU A 1 93 ? -3.83398 70.03617 1.82487 1.000 17.33781 93 GLU A N 1
ATOM 731 C CA . GLU A 1 93 ? -3.30808 69.73821 3.15957 1.000 12.75194 93 GLU A CA 1
ATOM 732 C C . GLU A 1 93 ? -2.26939 70.74485 3.63093 1.000 15.73480 93 GLU A C 1
ATOM 733 O O . GLU A 1 93 ? -1.92267 70.72639 4.81071 1.000 12.15226 93 GLU A O 1
ATOM 739 N N . GLN A 1 94 ? -1.84666 71.68964 2.77054 1.000 12.34307 94 GLN A N 1
ATOM 740 C CA . GLN A 1 94 ? -1.07027 72.85929 3.19847 1.000 14.31686 94 GLN A CA 1
ATOM 741 C C . GLN A 1 94 ? -1.76235 74.10153 2.67086 1.000 14.48401 94 GLN A C 1
ATOM 742 O O . GLN A 1 94 ? -1.24297 74.78264 1.77684 1.000 16.57338 94 GLN A O 1
ATOM 748 N N . PRO A 1 95 ? -2.94933 74.41111 3.19497 1.000 16.09811 95 PRO A N 1
ATOM 749 C CA . PRO A 1 95 ? -3.87743 75.29346 2.45310 1.000 18.52156 95 PRO A CA 1
ATOM 750 C C . PRO A 1 95 ? -3.42987 76.73714 2.30631 1.000 14.65255 95 PRO A C 1
ATOM 751 O O . PRO A 1 95 ? -3.90991 77.40084 1.38266 1.000 21.94887 95 PRO A O 1
ATOM 755 N N . THR A 1 96 ? -2.51427 77.25254 3.12278 1.000 14.43092 96 THR A N 1
ATOM 756 C CA . THR A 1 96 ? -2.03966 78.62878 2.95919 1.000 13.82050 96 THR A CA 1
ATOM 757 C C . THR A 1 96 ? -0.55840 78.72125 2.61550 1.000 12.76222 96 THR A C 1
ATOM 758 O O . THR A 1 96 ? 0.02337 79.78272 2.78700 1.000 13.13956 96 THR A O 1
ATOM 762 N N . MET A 1 97 ? 0.07391 77.62534 2.17649 1.000 12.92205 97 MET A N 1
ATOM 763 C CA . MET A 1 97 ? 1.50717 77.66717 1.90864 1.000 11.57806 97 MET A CA 1
ATOM 764 C C . MET A 1 97 ? 1.84684 78.79165 0.94302 1.000 14.47710 97 MET A C 1
ATOM 765 O O . MET A 1 97 ? 2.92770 79.37889 1.02985 1.000 14.28035 97 MET A O 1
ATOM 770 N N . ASN A 1 98 ? 0.92630 79.09893 0.00996 1.000 15.60191 98 ASN A N 1
ATOM 771 C CA . ASN A 1 98 ? 1.19200 80.14835 -0.96490 1.000 19.66302 98 ASN A CA 1
ATOM 772 C C . ASN A 1 98 ? 1.28242 81.54197 -0.36260 1.000 16.85223 98 ASN A C 1
ATOM 773 O O . ASN A 1 98 ? 1.79261 82.45643 -1.03661 1.000 15.78236 98 ASN A O 1
ATOM 778 N N . TYR A 1 99 ? 0.83710 81.73454 0.87965 1.000 15.34945 99 TYR A N 1
ATOM 779 C CA . TYR A 1 99 ? 0.95794 83.02336 1.54162 1.000 13.74433 99 TYR A CA 1
ATOM 780 C C . TYR A 1 99 ? 2.29055 83.21216 2.23992 1.000 13.28952 99 TYR A C 1
ATOM 781 O O . TYR A 1 99 ? 2.51799 84.27308 2.81508 1.000 15.79386 99 TYR A O 1
ATOM 790 N N . TYR A 1 100 ? 3.12807 82.16648 2.26077 1.000 11.50594 100 TYR A N 1
ATOM 791 C CA . TYR A 1 100 ? 4.44267 82.23125 2.88140 1.000 11.64304 100 TYR A CA 1
ATOM 792 C C . TYR A 1 100 ? 5.26363 83.40013 2.34695 1.000 14.46601 100 TYR A C 1
ATOM 793 O O . TYR A 1 100 ? 5.31995 83.64080 1.13366 1.000 14.32152 100 TYR A O 1
ATOM 802 N N . ASN A 1 101 ? 5.91992 84.11964 3.26891 1.000 12.27837 101 ASN A N 1
ATOM 803 C CA . ASN A 1 101 ? 6.78840 85.22560 2.88064 1.000 13.22618 101 ASN A CA 1
ATOM 804 C C . ASN A 1 101 ? 8.24858 84.86292 3.08061 1.000 11.30903 101 ASN A C 1
ATOM 805 O O . ASN A 1 101 ? 8.73862 84.86947 4.22112 1.000 12.69439 101 ASN A O 1
ATOM 810 N N . PRO A 1 102 ? 8.98489 84.50475 2.02665 1.000 12.84338 102 PRO A N 1
ATOM 811 C CA . PRO A 1 102 ? 10.39017 84.08410 2.23203 1.000 12.06950 102 PRO A CA 1
ATOM 812 C C . PRO A 1 102 ? 11.29636 85.22019 2.71226 1.000 12.57353 102 PRO A C 1
ATOM 813 O O . PRO A 1 102 ? 12.41632 84.95321 3.17285 1.000 12.71386 102 PRO A O 1
ATOM 817 N N . SER A 1 103 ? 10.86880 86.49118 2.61805 1.000 13.44752 103 SER A N 1
ATOM 818 C CA . SER A 1 103 ? 11.65602 87.55647 3.22739 1.000 13.09537 103 SER A CA 1
ATOM 819 C C . SER A 1 103 ? 11.42625 87.68492 4.72080 1.000 15.46636 103 SER A C 1
ATOM 820 O O . SER A 1 103 ? 12.17892 88.40937 5.38826 1.000 14.20377 103 SER A O 1
ATOM 823 N N . SER A 1 104 ? 10.45026 86.96320 5.27182 1.000 12.22467 104 SER A N 1
ATOM 824 C CA . SER A 1 104 ? 10.22991 86.95313 6.72015 1.000 11.38223 104 SER A CA 1
ATOM 825 C C . SER A 1 104 ? 9.63490 85.60346 7.08127 1.000 12.74031 104 SER A C 1
ATOM 826 O O . SER A 1 104 ? 8.42655 85.48713 7.29999 1.000 13.79942 104 SER A O 1
ATOM 829 N N . PRO A 1 105 ? 10.46038 84.54585 7.10149 1.000 12.71804 105 PRO A N 1
ATOM 830 C CA . PRO A 1 105 ? 9.91007 83.18358 7.05059 1.000 10.87702 105 PRO A CA 1
ATOM 831 C C . PRO A 1 105 ? 9.14294 82.80609 8.28135 1.000 11.16995 105 PRO A C 1
ATOM 832 O O . PRO A 1 105 ? 8.17418 82.05405 8.16228 1.000 11.16969 105 PRO A O 1
ATOM 836 N N . ALA A 1 106 ? 9.48801 83.34793 9.45108 1.000 10.28557 106 ALA A N 1
ATOM 837 C CA . ALA A 1 106 ? 8.85718 82.91782 10.69935 1.000 7.88731 106 ALA A CA 1
ATOM 838 C C . ALA A 1 106 ? 9.17217 83.96659 11.75885 1.000 12.18548 106 ALA A C 1
ATOM 839 O O . ALA A 1 106 ? 10.06873 84.79910 11.57935 1.000 15.25015 106 ALA A O 1
ATOM 841 N N . THR A 1 107 ? 8.49054 83.85212 12.91205 1.000 12.28096 107 THR A N 1
ATOM 842 C CA . THR A 1 107 ? 8.68871 84.72192 14.07501 1.000 14.26533 107 THR A CA 1
ATOM 843 C C . THR A 1 107 ? 9.49383 83.99431 15.13646 1.000 12.45636 107 THR A C 1
ATOM 844 O O . THR A 1 107 ? 9.15139 82.86926 15.51257 1.000 12.60688 107 THR A O 1
ATOM 848 N N . TYR A 1 108 ? 10.59976 84.60311 15.57223 1.000 9.56956 108 TYR A N 1
ATOM 849 C CA . TYR A 1 108 ? 11.45611 83.97330 16.57974 1.000 10.84803 108 TYR A CA 1
ATOM 850 C C . TYR A 1 108 ? 10.74465 83.71169 17.91944 1.000 14.11193 108 TYR A C 1
ATOM 851 O O . TYR A 1 108 ? 9.97608 84.53554 18.42626 1.000 11.55582 108 TYR A O 1
ATOM 860 N N . ALA A 1 109 ? 10.99103 82.52308 18.47821 1.000 9.81981 109 ALA A N 1
ATOM 861 C CA . ALA A 1 109 ? 10.76980 82.22461 19.89009 1.000 11.20051 109 ALA A CA 1
ATOM 862 C C . ALA A 1 109 ? 11.98765 81.44904 20.39209 1.000 15.03684 109 ALA A C 1
ATOM 863 O O . ALA A 1 109 ? 12.64331 80.73826 19.63431 1.000 12.03108 109 ALA A O 1
ATOM 865 N N . ALA A 1 110 ? 12.31832 81.61352 21.66194 1.000 10.60471 110 ALA A N 1
ATOM 866 C CA . ALA A 1 110 ? 13.42555 80.85288 22.24298 1.000 11.63297 110 ALA A CA 1
ATOM 867 C C . ALA A 1 110 ? 13.01953 79.42091 22.55850 1.000 11.38845 110 ALA A C 1
ATOM 868 O O . ALA A 1 110 ? 11.84768 79.14235 22.83198 1.000 11.88712 110 ALA A O 1
ATOM 870 N N . GLU A 1 111 ? 14.00818 78.51966 22.55050 1.000 9.90800 111 GLU A N 1
ATOM 871 C CA . GLU A 1 111 ? 13.83476 77.19647 23.14535 1.000 10.10478 111 GLU A CA 1
ATOM 872 C C . GLU A 1 111 ? 14.23709 77.30225 24.59471 1.000 12.34022 111 GLU A C 1
ATOM 873 O O . GLU A 1 111 ? 15.00880 78.19420 24.97295 1.000 15.00744 111 GLU A O 1
ATOM 879 N N . HIS A 1 112 ? 13.73510 76.37237 25.40416 1.000 10.84788 112 HIS A N 1
ATOM 880 C CA . HIS A 1 112 ? 13.94314 76.39000 26.83253 1.000 9.61097 112 HIS A CA 1
ATOM 881 C C . HIS A 1 112 ? 14.43683 75.04236 27.32581 1.000 12.13429 112 HIS A C 1
ATOM 882 O O . HIS A 1 112 ? 14.09435 74.00270 26.74380 1.000 10.47079 112 HIS A O 1
ATOM 889 N N . PRO A 1 113 ? 15.14225 75.02943 28.46614 1.000 11.90861 113 PRO A N 1
ATOM 890 C CA . PRO A 1 113 ? 15.80113 73.79700 28.94243 1.000 11.83161 113 PRO A CA 1
ATOM 891 C C . PRO A 1 113 ? 14.87841 72.82824 29.64899 1.000 11.18097 113 PRO A C 1
ATOM 892 O O . PRO A 1 113 ? 15.31635 71.70192 29.91898 1.000 11.97310 113 PRO A O 1
ATOM 896 N N . TYR A 1 114 ? 13.62471 73.19458 29.94286 1.000 11.31999 114 TYR A N 1
ATOM 897 C CA . TYR A 1 114 ? 12.64461 72.26307 30.50143 1.000 9.68452 114 TYR A CA 1
ATOM 898 C C . TYR A 1 114 ? 11.29815 72.49644 29.84106 1.000 9.17142 114 TYR A C 1
ATOM 899 O O . TYR A 1 114 ? 10.96674 73.62925 29.48673 1.000 9.65749 114 TYR A O 1
ATOM 908 N N . PRO A 1 115 ? 10.47860 71.46582 29.71569 1.000 8.29765 115 PRO A N 1
ATOM 909 C CA . PRO A 1 115 ? 9.10831 71.68052 29.18382 1.000 13.08859 115 PRO A CA 1
ATOM 910 C C . PRO A 1 115 ? 8.26735 72.60564 30.00247 1.000 9.78644 115 PRO A C 1
ATOM 911 O O . PRO A 1 115 ? 7.34389 73.25696 29.47783 1.000 11.14742 115 PRO A O 1
ATOM 915 N N . ASP A 1 116 ? 8.45807 72.60659 31.37141 1.000 9.09545 116 ASP A N 1
ATOM 916 C CA . ASP A 1 116 ? 8.00864 73.58297 32.36350 1.000 12.28969 116 ASP A CA 1
ATOM 917 C C . ASP A 1 116 ? 7.91341 75.02406 31.89267 1.000 13.95687 116 ASP A C 1
ATOM 918 O O . ASP A 1 116 ? 7.08661 75.76203 32.35504 1.000 12.56818 116 ASP A O 1
ATOM 923 N N . LEU A 1 117 ? 8.86659 75.43631 31.01646 1.000 11.28226 117 LEU A N 1
ATOM 924 C CA . LEU A 1 117 ? 9.03021 76.82323 30.62613 1.000 9.61307 117 LEU A CA 1
ATOM 925 C C . LEU A 1 117 ? 8.21667 77.17944 29.41420 1.000 10.29416 117 LEU A C 1
ATOM 926 O O . LEU A 1 117 ? 8.23492 78.33184 28.99816 1.000 12.95207 117 LEU A O 1
ATOM 931 N N . TYR A 1 118 ? 7.48202 76.20342 28.82267 1.000 10.58112 118 TYR A N 1
ATOM 932 C CA . TYR A 1 118 ? 6.58328 76.42528 27.70215 1.000 11.35152 118 TYR A CA 1
ATOM 933 C C . TYR A 1 118 ? 5.18774 76.69401 28.23956 1.000 11.43413 118 TYR A C 1
ATOM 934 O O . TYR A 1 118 ? 4.83615 76.22819 29.35701 1.000 11.72035 118 TYR A O 1
ATOM 943 N N . PRO A 1 119 ? 4.39177 77.49570 27.50470 1.000 11.30258 119 PRO A N 1
ATOM 944 C CA . PRO A 1 119 ? 4.62859 78.01778 26.13594 1.000 8.66928 119 PRO A CA 1
ATOM 945 C C . PRO A 1 119 ? 5.72885 79.06130 26.03828 1.000 10.76927 119 PRO A C 1
ATOM 946 O O . PRO A 1 119 ? 5.95409 79.82895 26.98961 1.000 13.19011 119 PRO A O 1
ATOM 950 N N . SER A 1 120 ? 6.39513 79.08968 24.87015 1.000 9.15052 120 SER A N 1
ATOM 951 C CA . SER A 1 120 ? 7.46451 80.02949 24.63254 1.000 9.33658 120 SER A CA 1
ATOM 952 C C . SER A 1 120 ? 6.89869 81.27407 23.95998 1.000 11.68296 120 SER A C 1
ATOM 953 O O . SER A 1 120 ? 6.08684 81.17703 23.04841 1.000 11.53967 120 SER A O 1
ATOM 956 N N . ALA A 1 121 ? 7.34193 82.45781 24.40427 1.000 11.85312 121 ALA A N 1
ATOM 957 C CA . ALA A 1 121 ? 6.80719 83.69222 23.81881 1.000 13.20414 121 ALA A CA 1
ATOM 958 C C . ALA A 1 121 ? 7.31277 83.93466 22.39408 1.000 12.74767 121 ALA A C 1
ATOM 959 O O . ALA A 1 121 ? 8.53247 83.92462 22.13766 1.000 11.02246 121 ALA A O 1
ATOM 961 N N . LEU A 1 122 ? 6.39201 84.20626 21.46702 1.000 12.58683 122 LEU A N 1
ATOM 962 C CA . LEU A 1 122 ? 6.79162 84.62679 20.12522 1.000 12.91020 122 LEU A CA 1
ATOM 963 C C . LEU A 1 122 ? 7.17676 86.10079 20.12518 1.000 14.11896 122 LEU A C 1
ATOM 964 O O . LEU A 1 122 ? 6.39905 86.97789 19.72469 1.000 14.23243 122 LEU A O 1
ATOM 969 N N . THR A 1 123 ? 8.38675 86.36741 20.58531 1.000 12.72170 123 THR A N 1
ATOM 970 C CA . THR A 1 123 ? 8.83270 87.75092 20.76198 1.000 12.73395 123 THR A CA 1
ATOM 971 C C . THR A 1 123 ? 9.26406 88.38386 19.45599 1.000 15.15600 123 THR A C 1
ATOM 972 O O . THR A 1 123 ? 9.24712 89.62012 19.34756 1.000 11.94796 123 THR A O 1
ATOM 976 N N . GLY A 1 124 ? 9.68486 87.58559 18.46319 1.000 11.54826 124 GLY A N 1
ATOM 977 C CA . GLY A 1 124 ? 10.29182 88.22582 17.30096 1.000 12.94098 124 GLY A CA 1
ATOM 978 C C . GLY A 1 124 ? 11.58174 88.94612 17.62643 1.000 16.13681 124 GLY A C 1
ATOM 979 O O . GLY A 1 124 ? 12.00864 89.83960 16.88271 1.000 17.40826 124 GLY A O 1
ATOM 980 N N . GLN A 1 125 ? 12.21831 88.57862 18.74141 1.000 10.98825 125 GLN A N 1
ATOM 981 C CA . GLN A 1 125 ? 13.41610 89.28737 19.21131 1.000 11.65335 125 GLN A CA 1
ATOM 982 C C . GLN A 1 125 ? 14.48520 89.40857 18.11427 1.000 16.47286 125 GLN A C 1
ATOM 983 O O . GLN A 1 125 ? 15.12105 90.46140 17.95600 1.000 16.15748 125 GLN A O 1
ATOM 989 N N . TYR A 1 126 ? 14.69887 88.32688 17.36583 1.000 13.83889 126 TYR A N 1
ATOM 990 C CA . TYR A 1 126 ? 15.65710 88.25536 16.26997 1.000 12.70667 126 TYR A CA 1
ATOM 991 C C . TYR A 1 126 ? 14.90583 88.10453 14.95343 1.000 15.47099 126 TYR A C 1
ATOM 992 O O . TYR A 1 126 ? 14.32960 87.02666 14.68464 1.000 11.89764 126 TYR A O 1
ATOM 1001 N N . PRO A 1 127 ? 14.81106 89.15426 14.13396 1.000 12.94766 127 PRO A N 1
ATOM 1002 C CA . PRO A 1 127 ? 14.15150 89.01342 12.83266 1.000 13.07823 127 PRO A CA 1
ATOM 1003 C C . PRO A 1 127 ? 14.74828 87.85943 12.02088 1.000 12.33637 127 PRO A C 1
ATOM 1004 O O . PRO A 1 127 ? 15.96291 87.68735 11.94315 1.000 11.98260 127 PRO A O 1
ATOM 1008 N N . ALA A 1 128 ? 13.86297 87.08956 11.39785 1.000 11.48832 128 ALA A N 1
ATOM 1009 C CA . ALA A 1 128 ? 14.29424 85.95484 10.58541 1.000 12.02781 128 ALA A CA 1
ATOM 1010 C C . ALA A 1 128 ? 15.02640 86.47458 9.37052 1.000 13.52241 128 ALA A C 1
ATOM 1011 O O . ALA A 1 128 ? 14.68547 87.53708 8.86321 1.000 13.14929 128 ALA A O 1
ATOM 1013 N N . GLY A 1 129 ? 16.07226 85.74075 8.94051 1.000 10.49719 129 GLY A N 1
ATOM 1014 C CA . GLY A 1 129 ? 16.73600 86.03672 7.68293 1.000 10.00478 129 GLY A CA 1
ATOM 1015 C C . GLY A 1 129 ? 15.94482 85.58832 6.47010 1.000 15.37402 129 GLY A C 1
ATOM 1016 O O . GLY A 1 129 ? 14.81378 85.12117 6.53984 1.000 12.82361 129 GLY A O 1
ATOM 1017 N N . ASN A 1 130 ? 16.53595 85.80840 5.29167 1.000 12.63486 130 ASN A N 1
ATOM 1018 C CA . ASN A 1 130 ? 15.83531 85.50149 4.05509 1.000 15.33008 130 ASN A CA 1
ATOM 1019 C C . ASN A 1 130 ? 15.99224 84.02958 3.65374 1.000 11.03356 130 ASN A C 1
ATOM 1020 O O . ASN A 1 130 ? 17.02944 83.39977 3.87381 1.000 13.59628 130 ASN A O 1
ATOM 1025 N N . ASP A 1 131 ? 14.93477 83.50727 3.02120 1.000 10.50672 131 ASP A N 1
ATOM 1026 C CA . ASP A 1 131 ? 14.86277 82.13490 2.53616 1.000 9.33102 131 ASP A CA 1
ATOM 1027 C C . ASP A 1 131 ? 15.24005 82.12118 1.05747 1.000 13.25412 131 ASP A C 1
ATOM 1028 O O . ASP A 1 131 ? 14.47478 82.61898 0.22416 1.000 12.67737 131 ASP A O 1
ATOM 1033 N N . PRO A 1 132 ? 16.40985 81.59286 0.69364 1.000 9.91317 132 PRO A N 1
ATOM 1034 C CA . PRO A 1 132 ? 16.84313 81.62422 -0.71959 1.000 12.50213 132 PRO A CA 1
ATOM 1035 C C . PRO A 1 132 ? 16.27891 80.49347 -1.56587 1.000 14.89859 132 PRO A C 1
ATOM 1036 O O . PRO A 1 132 ? 16.64970 80.40325 -2.74887 1.000 16.49834 132 PRO A O 1
ATOM 1040 N N . LEU A 1 133 ? 15.44552 79.59873 -1.00458 1.000 11.50605 133 LEU A N 1
ATOM 1041 C CA . LEU A 1 133 ? 14.97628 78.45808 -1.78323 1.000 10.75240 133 LEU A CA 1
ATOM 1042 C C . LEU A 1 133 ? 13.61109 78.69124 -2.37103 1.000 11.70612 133 LEU A C 1
ATOM 1043 O O . LEU A 1 133 ? 13.30435 78.13154 -3.42137 1.000 12.77973 133 LEU A O 1
ATOM 1048 N N . ASP A 1 134 ? 12.78060 79.47618 -1.67637 1.000 10.76693 134 ASP A N 1
ATOM 1049 C CA . ASP A 1 134 ? 11.37634 79.59337 -2.07316 1.000 11.10695 134 ASP A CA 1
ATOM 1050 C C . ASP A 1 134 ? 11.23812 79.98433 -3.54477 1.000 12.71242 134 ASP A C 1
ATOM 1051 O O . ASP A 1 134 ? 10.44021 79.39430 -4.28150 1.000 13.15449 134 ASP A O 1
ATOM 1056 N N . ALA A 1 135 ? 12.01627 80.95437 -3.98890 1.000 12.19506 135 ALA A N 1
ATOM 1057 C CA . ALA A 1 135 ? 11.87905 81.40652 -5.38036 1.000 14.38685 135 ALA A CA 1
ATOM 1058 C C . ALA A 1 135 ? 12.28381 80.32801 -6.37600 1.000 16.54297 135 ALA A C 1
ATOM 1059 O O . ALA A 1 135 ? 11.60612 80.14544 -7.39906 1.000 16.36194 135 ALA A O 1
ATOM 1061 N N . GLU A 1 136 ? 13.38591 79.61065 -6.11325 1.000 14.74284 136 GLU A N 1
ATOM 1062 C CA . GLU A 1 136 ? 13.78550 78.54388 -7.04265 1.000 14.20496 136 GLU A CA 1
ATOM 1063 C C . GLU A 1 136 ? 12.76467 77.43701 -7.08530 1.000 14.18366 136 GLU A C 1
ATOM 1064 O O . GLU A 1 136 ? 12.49274 76.88623 -8.14744 1.000 14.12067 136 GLU A O 1
ATOM 1070 N N . LEU A 1 137 ? 12.25834 77.02682 -5.92426 1.000 12.48214 137 LEU A N 1
ATOM 1071 C CA . LEU A 1 137 ? 11.30291 75.93614 -5.90421 1.000 10.41649 137 LEU A CA 1
ATOM 1072 C C . LEU A 1 137 ? 10.02758 76.31186 -6.65552 1.000 15.42331 137 LEU A C 1
ATOM 1073 O O . LEU A 1 137 ? 9.44214 75.48696 -7.36664 1.000 14.23403 137 LEU A O 1
ATOM 1078 N N . LYS A 1 138 ? 9.55060 77.54057 -6.47443 1.000 13.49829 138 LYS A N 1
ATOM 1079 C CA . LYS A 1 138 ? 8.38689 77.96713 -7.25706 1.000 14.59551 138 LYS A CA 1
ATOM 1080 C C . LYS A 1 138 ? 8.69956 77.97333 -8.74642 1.000 16.39461 138 LYS A C 1
ATOM 1081 O O . LYS A 1 138 ? 7.84059 77.61693 -9.57658 1.000 16.62361 138 LYS A O 1
ATOM 1087 N N . ALA A 1 139 ? 9.88873 78.43786 -9.10830 1.000 17.35112 139 ALA A N 1
ATOM 1088 C CA . ALA A 1 139 ? 10.26288 78.44473 -10.52271 1.000 14.93653 139 ALA A CA 1
ATOM 1089 C C . ALA A 1 139 ? 10.26374 77.02421 -11.06994 1.000 18.03644 139 ALA A C 1
ATOM 1090 O O . ALA A 1 139 ? 9.85740 76.77704 -12.21899 1.000 18.49625 139 ALA A O 1
ATOM 1092 N N . THR A 1 140 ? 10.67464 76.06165 -10.24822 1.000 12.77761 140 THR A N 1
ATOM 1093 C CA . THR A 1 140 ? 10.80030 74.69488 -10.73619 1.000 14.69360 140 THR A CA 1
ATOM 1094 C C . THR A 1 140 ? 9.46101 73.97150 -10.80528 1.000 15.34214 140 THR A C 1
ATOM 1095 O O . THR A 1 140 ? 9.16275 73.30552 -11.81016 1.000 19.23752 140 THR A O 1
ATOM 1099 N N . TYR A 1 141 ? 8.66329 74.04478 -9.73387 1.000 14.04218 141 TYR A N 1
ATOM 1100 C CA . TYR A 1 141 ? 7.44739 73.25670 -9.61230 1.000 14.58119 141 TYR A CA 1
ATOM 1101 C C . TYR A 1 141 ? 6.18297 74.06090 -9.84897 1.000 17.69267 141 TYR A C 1
ATOM 1102 O O . TYR A 1 141 ? 5.12266 73.44545 -9.93741 1.000 19.77871 141 TYR A O 1
ATOM 1111 N N . GLY A 1 142 ? 6.26926 75.40163 -9.95670 1.000 17.54426 142 GLY A N 1
ATOM 1112 C CA . GLY A 1 142 ? 5.07128 76.23535 -10.04429 1.000 19.92971 142 GLY A CA 1
ATOM 1113 C C . GLY A 1 142 ? 4.34085 76.46331 -8.73685 1.000 19.96897 142 GLY A C 1
ATOM 1114 O O . GLY A 1 142 ? 3.33050 77.17810 -8.71634 1.000 24.17429 142 GLY A O 1
ATOM 1115 N N . SER A 1 143 ? 4.79754 75.86663 -7.64830 1.000 16.86474 143 SER A N 1
ATOM 1116 C CA . SER A 1 143 ? 4.15943 75.94687 -6.34333 1.000 16.38005 143 SER A CA 1
ATOM 1117 C C . SER A 1 143 ? 5.24869 75.74464 -5.31244 1.000 16.53065 143 SER A C 1
ATOM 1118 O O . SER A 1 143 ? 6.23102 75.07499 -5.60469 1.000 18.18851 143 SER A O 1
ATOM 1121 N N . ASN A 1 144 ? 5.07316 76.28863 -4.10246 1.000 13.46620 144 ASN A N 1
ATOM 1122 C CA . ASN A 1 144 ? 6.00734 75.96642 -3.02146 1.000 13.73520 144 ASN A CA 1
ATOM 1123 C C . ASN A 1 144 ? 5.45033 74.92877 -2.06213 1.000 12.82489 144 ASN A C 1
ATOM 1124 O O . ASN A 1 144 ? 5.98246 74.77467 -0.96104 1.000 14.54177 144 ASN A O 1
ATOM 1129 N N . GLU A 1 145 ? 4.37702 74.24268 -2.44180 1.000 13.48546 145 GLU A N 1
ATOM 1130 C CA . GLU A 1 145 ? 3.83866 73.16144 -1.63039 1.000 10.88895 145 GLU A CA 1
ATOM 1131 C C . GLU A 1 145 ? 4.93157 72.16632 -1.25759 1.000 11.08575 145 GLU A C 1
ATOM 1132 O O . GLU A 1 145 ? 5.61085 71.63022 -2.13304 1.000 12.11511 145 GLU A O 1
ATOM 1138 N N . THR A 1 146 ? 5.08779 71.90491 0.03781 1.000 10.70250 146 THR A N 1
ATOM 1139 C CA . THR A 1 146 ? 6.24717 71.13747 0.53628 1.000 8.29391 146 THR A CA 1
ATOM 1140 C C . THR A 1 146 ? 6.08764 69.64223 0.26283 1.000 10.33850 146 THR A C 1
ATOM 1141 O O . THR A 1 146 ? 5.21793 68.98919 0.85603 1.000 13.44525 146 THR A O 1
ATOM 1145 N N . TYR A 1 147 ? 7.02420 69.07232 -0.49591 1.000 9.12874 147 TYR A N 1
ATOM 1146 C CA . TYR A 1 147 ? 7.00884 67.64745 -0.80288 1.000 8.70997 147 TYR A CA 1
ATOM 1147 C C . TYR A 1 147 ? 8.01482 66.95064 0.11810 1.000 11.59976 147 TYR A C 1
ATOM 1148 O O . TYR A 1 147 ? 9.13827 66.62628 -0.26823 1.000 8.58637 147 TYR A O 1
ATOM 1157 N N . LEU A 1 148 ? 7.60538 66.77244 1.37439 1.000 6.34863 148 LEU A N 1
ATOM 1158 C CA . LEU A 1 148 ? 8.38085 66.04421 2.37822 1.000 7.66880 148 LEU A CA 1
ATOM 1159 C C . LEU A 1 148 ? 7.39765 65.30136 3.26507 1.000 9.28499 148 LEU A C 1
ATOM 1160 O O . LEU A 1 148 ? 6.20774 65.67583 3.37153 1.000 9.90095 148 LEU A O 1
ATOM 1165 N N . MET A 1 149 ? 7.88393 64.22600 3.89364 1.000 9.99026 149 MET A N 1
ATOM 1166 C CA . MET A 1 149 ? 6.99774 63.46954 4.75943 1.000 6.95798 149 MET A CA 1
ATOM 1167 C C . MET A 1 149 ? 6.90768 64.19403 6.12275 1.000 8.00755 149 MET A C 1
ATOM 1168 O O . MET A 1 149 ? 7.94991 64.57527 6.68865 1.000 9.86984 149 MET A O 1
ATOM 1173 N N . HIS A 1 150 ? 5.69267 64.43275 6.61649 1.000 9.23681 150 HIS A N 1
ATOM 1174 C CA . HIS A 1 150 ? 5.55036 64.73684 8.05003 1.000 7.59550 150 HIS A CA 1
ATOM 1175 C C . HIS A 1 150 ? 6.01437 63.49327 8.80676 1.000 8.39784 150 HIS A C 1
ATOM 1176 O O . HIS A 1 150 ? 5.91423 62.37390 8.27669 1.000 9.60483 150 HIS A O 1
ATOM 1183 N N . TRP A 1 151 ? 6.56255 63.66772 10.02666 1.000 8.45568 151 TRP A N 1
ATOM 1184 C CA . TRP A 1 151 ? 7.26850 62.52232 10.62588 1.000 9.70770 151 TRP A CA 1
ATOM 1185 C C . TRP A 1 151 ? 6.34964 61.48200 11.29494 1.000 9.00255 151 TRP A C 1
ATOM 1186 O O . TRP A 1 151 ? 6.80023 60.35310 11.49405 1.000 9.14742 151 TRP A O 1
ATOM 1197 N N . LEU A 1 152 ? 5.09248 61.81315 11.62967 1.000 8.16911 152 LEU A N 1
ATOM 1198 C CA . LEU A 1 152 ? 4.32338 61.01614 12.59055 1.000 7.98716 152 LEU A CA 1
ATOM 1199 C C . LEU A 1 152 ? 2.87119 60.90781 12.14338 1.000 9.69126 152 LEU A C 1
ATOM 1200 O O . LEU A 1 152 ? 2.19509 61.92873 11.97014 1.000 9.21876 152 LEU A O 1
ATOM 1205 N N . LEU A 1 153 ? 2.36917 59.67407 12.03730 1.000 8.55426 153 LEU A N 1
ATOM 1206 C CA . LEU A 1 153 ? 0.93215 59.43032 11.84568 1.000 9.35115 153 LEU A CA 1
ATOM 1207 C C . LEU A 1 153 ? 0.37442 58.63149 13.00646 1.000 9.26141 153 LEU A C 1
ATOM 1208 O O . LEU A 1 153 ? 1.01916 57.70132 13.50863 1.000 9.50135 153 LEU A O 1
ATOM 1213 N N . ASP A 1 154 ? -0.88195 58.92482 13.32641 1.000 8.51907 154 ASP A N 1
ATOM 1214 C CA . ASP A 1 154 ? -1.66986 58.07848 14.22288 1.000 11.66006 154 ASP A CA 1
ATOM 1215 C C . ASP A 1 154 ? -2.49813 57.17192 13.31044 1.000 8.61949 154 ASP A C 1
ATOM 1216 O O . ASP A 1 154 ? -3.56403 57.57136 12.82367 1.000 8.92370 154 ASP A O 1
ATOM 1221 N N . VAL A 1 155 ? -1.98629 55.94816 13.06453 1.000 8.47585 155 VAL A N 1
ATOM 1222 C CA . VAL A 1 155 ? -2.45751 55.14203 11.93554 1.000 9.36753 155 VAL A CA 1
ATOM 1223 C C . VAL A 1 155 ? -3.87730 54.64652 12.16331 1.000 11.36486 155 VAL A C 1
ATOM 1224 O O . VAL A 1 155 ? -4.64892 54.50447 11.21001 1.000 11.08049 155 VAL A O 1
ATOM 1228 N N . ASP A 1 156 ? -4.20916 54.27647 13.39791 1.000 10.63934 156 ASP A N 1
ATOM 1229 C CA . ASP A 1 156 ? -5.52489 53.75200 13.73137 1.000 12.08494 156 ASP A CA 1
ATOM 1230 C C . ASP A 1 156 ? -6.46130 54.81989 14.29669 1.000 14.56093 156 ASP A C 1
ATOM 1231 O O . ASP A 1 156 ? -7.54248 54.46035 14.80301 1.000 12.15194 156 ASP A O 1
ATOM 1236 N N . ASN A 1 157 ? -6.05999 56.10411 14.25984 1.000 9.19459 157 ASN A N 1
ATOM 1237 C CA . ASN A 1 157 ? -6.78518 57.18195 14.93699 1.000 9.75486 157 ASN A CA 1
ATOM 1238 C C . ASN A 1 157 ? -7.01488 56.82827 16.41327 1.000 10.45341 157 ASN A C 1
ATOM 1239 O O . ASN A 1 157 ? -8.09625 57.05380 16.97950 1.000 12.15297 157 ASN A O 1
ATOM 1244 N N . TRP A 1 158 ? -5.96811 56.29293 17.04228 1.000 8.38662 158 TRP A N 1
ATOM 1245 C CA . TRP A 1 158 ? -6.05618 55.91065 18.45176 1.000 11.09529 158 TRP A CA 1
ATOM 1246 C C . TRP A 1 158 ? -6.29763 57.13123 19.34310 1.000 12.72546 158 TRP A C 1
ATOM 1247 O O . TRP A 1 158 ? -6.99012 57.04493 20.37445 1.000 11.72472 158 TRP A O 1
ATOM 1258 N N . TYR A 1 159 ? -5.70228 58.26815 18.97972 1.000 9.66423 159 TYR A N 1
ATOM 1259 C CA . TYR A 1 159 ? -5.90671 59.49173 19.74589 1.000 10.83109 159 TYR A CA 1
ATOM 1260 C C . TYR A 1 159 ? -7.25083 60.14490 19.48059 1.000 9.67853 159 TYR A C 1
ATOM 1261 O O . TYR A 1 159 ? -7.60812 61.07648 20.21634 1.000 11.77202 159 TYR A O 1
ATOM 1270 N N . GLY A 1 160 ? -7.99865 59.70490 18.45575 1.000 10.38430 160 GLY A N 1
ATOM 1271 C CA . GLY A 1 160 ? -9.34957 60.15122 18.19808 1.000 10.90570 160 GLY A CA 1
ATOM 1272 C C . GLY A 1 160 ? -9.46482 61.54609 17.62422 1.000 12.05282 160 GLY A C 1
ATOM 1273 O O . GLY A 1 160 ? -10.56772 62.07167 17.61997 1.000 14.44693 160 GLY A O 1
ATOM 1274 N N . PHE A 1 161 ? -8.37185 62.16660 17.14461 1.000 10.36622 161 PHE A N 1
ATOM 1275 C CA . PHE A 1 161 ? -8.50281 63.51859 16.59314 1.000 9.18641 161 PHE A CA 1
ATOM 1276 C C . PHE A 1 161 ? -9.25929 63.53493 15.26351 1.000 12.39386 161 PHE A C 1
ATOM 1277 O O . PHE A 1 161 ? -9.80763 64.58029 14.87385 1.000 10.97809 161 PHE A O 1
ATOM 1285 N N . GLY A 1 162 ? -9.29577 62.41002 14.54295 1.000 9.99986 162 GLY A N 1
ATOM 1286 C CA . GLY A 1 162 ? -9.76932 62.41701 13.17410 1.000 12.83624 162 GLY A CA 1
ATOM 1287 C C . GLY A 1 162 ? -8.84089 63.16567 12.22005 1.000 10.27291 162 GLY A C 1
ATOM 1288 O O . GLY A 1 162 ? -7.90649 63.90116 12.63768 1.000 11.34764 162 GLY A O 1
ATOM 1289 N N . ASN A 1 163 ? -9.07669 62.99651 10.90890 1.000 12.50122 163 ASN A N 1
ATOM 1290 C CA . ASN A 1 163 ? -8.22168 63.61369 9.90185 1.000 11.66953 163 ASN A CA 1
ATOM 1291 C C . ASN A 1 163 ? -8.97620 64.80994 9.33226 1.000 13.83361 163 ASN A C 1
ATOM 1292 O O . ASN A 1 163 ? -9.93552 64.62713 8.57793 1.000 13.14810 163 ASN A O 1
ATOM 1297 N N . LEU A 1 164 ? -8.58386 66.03539 9.71979 1.000 9.86370 164 LEU A N 1
ATOM 1298 C CA . LEU A 1 164 ? -9.39283 67.20745 9.37135 1.000 9.44597 164 LEU A CA 1
ATOM 1299 C C . LEU A 1 164 ? -9.39553 67.46495 7.86673 1.000 10.22710 164 LEU A C 1
ATOM 1300 O O . LEU A 1 164 ? -10.44883 67.73462 7.27236 1.000 13.27462 164 LEU A O 1
ATOM 1305 N N . LEU A 1 165 ? -8.22936 67.41073 7.24671 1.000 10.02677 165 LEU A N 1
ATOM 1306 C CA . LEU A 1 165 ? -8.09921 67.89451 5.86944 1.000 11.36900 165 LEU A CA 1
ATOM 1307 C C . LEU A 1 165 ? -8.18757 66.77640 4.84378 1.000 14.77207 165 LEU A C 1
ATOM 1308 O O . LEU A 1 165 ? -8.10801 67.04186 3.64935 1.000 15.62459 165 LEU A O 1
ATOM 1313 N N . ASN A 1 166 ? -8.32826 65.53969 5.26686 1.000 13.51709 166 ASN A N 1
ATOM 1314 C CA . ASN A 1 166 ? -8.51900 64.41900 4.34105 1.000 14.32227 166 ASN A CA 1
ATOM 1315 C C . ASN A 1 166 ? -9.55687 63.50815 4.96976 1.000 13.42445 166 ASN A C 1
ATOM 1316 O O . ASN A 1 166 ? -9.23603 62.49207 5.59991 1.000 14.38481 166 ASN A O 1
ATOM 1321 N N . PRO A 1 167 ? -10.84581 63.87128 4.82375 1.000 15.42605 167 PRO A N 1
ATOM 1322 C CA . PRO A 1 167 ? -11.92581 63.22581 5.57507 1.000 17.92410 167 PRO A CA 1
ATOM 1323 C C . PRO A 1 167 ? -12.02800 61.71818 5.42737 1.000 19.17795 167 PRO A C 1
ATOM 1324 O O . PRO A 1 167 ? -12.46287 61.05295 6.37509 1.000 24.20124 167 PRO A O 1
ATOM 1328 N N . SER A 1 168 ? -11.62139 61.15767 4.30423 1.000 17.81151 168 SER A N 1
ATOM 1329 C CA . SER A 1 168 ? -11.79394 59.71916 4.15063 1.000 19.23134 168 SER A CA 1
ATOM 1330 C C . SER A 1 168 ? -10.69688 58.89433 4.79762 1.000 17.90758 168 SER A C 1
ATOM 1331 O O . SER A 1 168 ? -10.81009 57.67604 4.79568 1.000 22.44447 168 SER A O 1
ATOM 1334 N N . HIS A 1 169 ? -9.64475 59.49313 5.32881 1.000 14.14144 169 HIS A N 1
ATOM 1335 C CA . HIS A 1 169 ? -8.52285 58.73747 5.86786 1.000 14.38616 169 HIS A CA 1
ATOM 1336 C C . HIS A 1 169 ? -8.78165 58.40978 7.32119 1.000 14.43277 169 HIS A C 1
ATOM 1337 O O . HIS A 1 169 ? -9.25391 59.26465 8.07485 1.000 16.36708 169 HIS A O 1
ATOM 1344 N N . THR A 1 170 ? -8.41963 57.19369 7.71757 1.000 12.35134 170 THR A N 1
ATOM 1345 C CA . THR A 1 170 ? -8.36574 56.85396 9.14029 1.000 13.54488 170 THR A CA 1
ATOM 1346 C C . THR A 1 170 ? -7.08517 57.38518 9.77567 1.000 12.19691 170 THR A C 1
ATOM 1347 O O . THR A 1 170 ? -7.13275 58.00284 10.84023 1.000 13.56315 170 THR A O 1
ATOM 1351 N N . ALA A 1 171 ? -5.94389 57.19597 9.10712 1.000 12.91857 171 ALA A N 1
ATOM 1352 C CA . ALA A 1 171 ? -4.69134 57.71023 9.65226 1.000 9.94093 171 ALA A CA 1
ATOM 1353 C C . ALA A 1 171 ? -4.77017 59.23172 9.76518 1.000 11.24971 171 ALA A C 1
ATOM 1354 O O . ALA A 1 171 ? -5.28274 59.90972 8.86454 1.000 12.96446 171 ALA A O 1
ATOM 1356 N N . VAL A 1 172 ? -4.17058 59.76864 10.83874 1.000 9.25022 172 VAL A N 1
ATOM 1357 C CA . VAL A 1 172 ? -4.21924 61.19709 11.18215 1.000 10.04709 172 VAL A CA 1
ATOM 1358 C C . VAL A 1 172 ? -2.80276 61.74502 11.33525 1.000 9.65526 172 VAL A C 1
ATOM 1359 O O . VAL A 1 172 ? -1.97613 61.13415 12.01537 1.000 10.51769 172 VAL A O 1
ATOM 1363 N N . TYR A 1 173 ? -2.54036 62.94736 10.79243 1.000 8.16128 173 TYR A N 1
ATOM 1364 C CA . TYR A 1 173 ? -1.28102 63.62820 11.10963 1.000 9.67753 173 TYR A CA 1
ATOM 1365 C C . TYR A 1 173 ? -1.26263 64.10828 12.56685 1.000 8.04780 173 TYR A C 1
ATOM 1366 O O . TYR A 1 173 ? -2.08233 64.94391 12.96012 1.000 10.28657 173 TYR A O 1
ATOM 1375 N N . VAL A 1 174 ? -0.25920 63.69448 13.32875 1.000 8.41846 174 VAL A N 1
ATOM 1376 C CA . VAL A 1 174 ? -0.16760 64.03840 14.75331 1.000 8.83519 174 VAL A CA 1
ATOM 1377 C C . VAL A 1 174 ? 1.26013 64.49127 14.99221 1.000 7.68434 174 VAL A C 1
ATOM 1378 O O . VAL A 1 174 ? 2.16717 64.13284 14.25078 1.000 8.59974 174 VAL A O 1
ATOM 1382 N N . ASN A 1 175 ? 1.45133 65.30196 16.03761 1.000 8.15875 175 ASN A N 1
ATOM 1383 C CA . ASN A 1 175 ? 2.80750 65.61254 16.44965 1.000 6.12413 175 ASN A CA 1
ATOM 1384 C C . ASN A 1 175 ? 2.86452 65.52624 17.96034 1.000 9.02590 175 ASN A C 1
ATOM 1385 O O . ASN A 1 175 ? 1.83790 65.50013 18.62934 1.000 9.13342 175 ASN A O 1
ATOM 1390 N N . THR A 1 176 ? 4.09365 65.51269 18.49599 1.000 7.89991 176 THR A N 1
ATOM 1391 C CA . THR A 1 176 ? 4.26782 65.38613 19.93894 1.000 10.06790 176 THR A CA 1
ATOM 1392 C C . THR A 1 176 ? 5.30490 66.39982 20.40316 1.000 8.48894 176 THR A C 1
ATOM 1393 O O . THR A 1 176 ? 4.94022 67.43412 20.97779 1.000 8.18953 176 THR A O 1
ATOM 1397 N N . TYR A 1 177 ? 6.59033 66.15201 20.12043 1.000 9.72814 177 TYR A N 1
ATOM 1398 C CA . TYR A 1 177 ? 7.67109 66.97796 20.63606 1.000 9.08579 177 TYR A CA 1
ATOM 1399 C C . TYR A 1 177 ? 7.48466 68.42936 20.23931 1.000 9.93491 177 TYR A C 1
ATOM 1400 O O . TYR A 1 177 ? 7.35101 68.75482 19.05140 1.000 11.17866 177 TYR A O 1
ATOM 1409 N N . GLN A 1 178 ? 7.53449 69.30615 21.24492 1.000 8.99259 178 GLN A N 1
ATOM 1410 C CA . GLN A 1 178 ? 7.34188 70.73745 21.04505 1.000 10.38434 178 GLN A CA 1
ATOM 1411 C C . GLN A 1 178 ? 8.12976 71.55898 22.06343 1.000 11.85083 178 GLN A C 1
ATOM 1412 O O . GLN A 1 178 ? 8.16949 72.78926 21.94347 1.000 10.52967 178 GLN A O 1
ATOM 1418 N N . ARG A 1 179 ? 8.69360 70.92450 23.09893 1.000 9.74719 179 ARG A N 1
ATOM 1419 C CA . ARG A 1 179 ? 9.04433 71.70053 24.29503 1.000 9.05568 179 ARG A CA 1
ATOM 1420 C C . ARG A 1 179 ? 10.50134 71.46291 24.71673 1.000 8.44698 179 ARG A C 1
ATOM 1421 O O . ARG A 1 179 ? 10.80071 71.32824 25.90139 1.000 11.12466 179 ARG A O 1
ATOM 1429 N N . GLY A 1 180 ? 11.42249 71.37976 23.74077 1.000 8.18370 180 GLY A N 1
ATOM 1430 C CA . GLY A 1 180 ? 12.84312 71.52285 24.03271 1.000 10.09307 180 GLY A CA 1
ATOM 1431 C C . GLY A 1 180 ? 13.54818 70.24717 24.45383 1.000 11.07022 180 GLY A C 1
ATOM 1432 O O . GLY A 1 180 ? 13.00043 69.13961 24.43421 1.000 11.50685 180 GLY A O 1
ATOM 1433 N N . GLU A 1 181 ? 14.80170 70.44451 24.89515 1.000 11.79843 181 GLU A N 1
ATOM 1434 C CA . GLU A 1 181 ? 15.76248 69.34861 24.98272 1.000 12.04257 181 GLU A CA 1
ATOM 1435 C C . GLU A 1 181 ? 15.42982 68.37331 26.08766 1.000 11.95833 181 GLU A C 1
ATOM 1436 O O . GLU A 1 181 ? 15.93719 67.25967 26.07166 1.000 9.74275 181 GLU A O 1
ATOM 1442 N N . GLN A 1 182 ? 14.62231 68.76739 27.07257 1.000 11.47048 182 GLN A N 1
ATOM 1443 C CA . GLN A 1 182 ? 14.34854 67.84243 28.15817 1.000 10.66388 182 GLN A CA 1
ATOM 1444 C C . GLN A 1 182 ? 13.00337 67.14611 27.99599 1.000 13.52861 182 GLN A C 1
ATOM 1445 O O . GLN A 1 182 ? 12.60569 66.37812 28.87613 1.000 11.40853 182 GLN A O 1
ATOM 1451 N N . GLU A 1 183 ? 12.28604 67.39159 26.90064 1.000 9.20592 183 GLU A N 1
ATOM 1452 C CA . GLU A 1 183 ? 10.98177 66.75855 26.70586 1.000 9.58934 183 GLU A CA 1
ATOM 1453 C C . GLU A 1 183 ? 11.19694 65.38640 26.06517 1.000 10.52136 183 GLU A C 1
ATOM 1454 O O . GLU A 1 183 ? 11.23300 65.23654 24.83721 1.000 9.32683 183 GLU A O 1
ATOM 1460 N N . SER A 1 184 ? 11.35834 64.36227 26.90218 1.000 10.95052 184 SER A N 1
ATOM 1461 C CA . SER A 1 184 ? 11.47400 63.00207 26.38755 1.000 9.34208 184 SER A CA 1
ATOM 1462 C C . SER A 1 184 ? 10.16722 62.56230 25.73728 1.000 8.20479 184 SER A C 1
ATOM 1463 O O . SER A 1 184 ? 9.14618 63.22429 25.84222 1.000 9.47910 184 SER A O 1
ATOM 1466 N N . VAL A 1 185 ? 10.20489 61.36469 25.13992 1.000 8.74948 185 VAL A N 1
ATOM 1467 C CA . VAL A 1 185 ? 9.00729 60.74161 24.57989 1.000 6.10739 185 VAL A CA 1
ATOM 1468 C C . VAL A 1 185 ? 7.89429 60.67231 25.60703 1.000 7.18852 185 VAL A C 1
ATOM 1469 O O . VAL A 1 185 ? 6.71288 60.73878 25.24424 1.000 9.58171 185 VAL A O 1
ATOM 1473 N N . TRP A 1 186 ? 8.25229 60.54149 26.90047 1.000 8.19938 186 TRP A N 1
ATOM 1474 C CA . TRP A 1 186 ? 7.29176 60.39902 27.98046 1.000 9.45732 186 TRP A CA 1
ATOM 1475 C C . TRP A 1 186 ? 6.58724 61.69008 28.34016 1.000 10.10892 186 TRP A C 1
ATOM 1476 O O . TRP A 1 186 ? 5.63792 61.65831 29.14705 1.000 10.75740 186 TRP A O 1
ATOM 1487 N N . GLU A 1 187 ? 7.08700 62.82331 27.86469 1.000 11.17804 187 GLU A N 1
ATOM 1488 C CA . GLU A 1 187 ? 6.73484 64.11376 28.46261 1.000 9.75417 187 GLU A CA 1
ATOM 1489 C C . GLU A 1 187 ? 5.94282 65.00382 27.51949 1.000 10.03502 187 GLU A C 1
ATOM 1490 O O . GLU A 1 187 ? 5.69312 66.16309 27.84316 1.000 9.30261 187 GLU A O 1
ATOM 1496 N N . THR A 1 188 ? 5.56203 64.49509 26.35040 1.000 9.70423 188 THR A N 1
ATOM 1497 C CA . THR A 1 188 ? 4.85373 65.28927 25.35161 1.000 9.83670 188 THR A CA 1
ATOM 1498 C C . THR A 1 188 ? 3.34615 65.30026 25.61000 1.000 8.64180 188 THR A C 1
ATOM 1499 O O . THR A 1 188 ? 2.81433 64.53176 26.40592 1.000 10.03830 188 THR A O 1
ATOM 1503 N N . VAL A 1 189 ? 2.66410 66.18128 24.88759 1.000 8.11776 189 VAL A N 1
ATOM 1504 C CA . VAL A 1 189 ? 1.20838 66.15359 24.78344 1.000 8.04701 189 VAL A CA 1
ATOM 1505 C C . VAL A 1 189 ? 0.85636 65.98217 23.30881 1.000 8.70122 189 VAL A C 1
ATOM 1506 O O . VAL A 1 189 ? 0.95065 66.93207 22.52190 1.000 9.64474 189 VAL A O 1
ATOM 1510 N N . PRO A 1 190 ? 0.50565 64.75385 22.88485 1.000 8.96034 190 PRO A N 1
ATOM 1511 C CA . PRO A 1 190 ? 0.20449 64.50841 21.46802 1.000 9.55842 190 PRO A CA 1
ATOM 1512 C C . PRO A 1 190 ? -0.98816 65.34382 21.02882 1.000 10.92261 190 PRO A C 1
ATOM 1513 O O . PRO A 1 190 ? -1.92570 65.59067 21.80919 1.000 11.75396 190 PRO A O 1
ATOM 1517 N N . HIS A 1 191 ? -0.93373 65.80077 19.77319 1.000 10.26550 191 HIS A N 1
ATOM 1518 C CA . HIS A 1 191 ? -1.91537 66.77543 19.32183 1.000 9.60133 191 HIS A CA 1
ATOM 1519 C C . HIS A 1 191 ? -2.04623 66.68181 17.81013 1.000 9.88948 191 HIS A C 1
ATOM 1520 O O . HIS A 1 191 ? -1.11376 66.25052 17.11757 1.000 10.15428 191 HIS A O 1
ATOM 1527 N N . PRO A 1 192 ? -3.16538 67.12623 17.25202 1.000 11.04799 192 PRO A N 1
ATOM 1528 C CA . PRO A 1 192 ? -3.31413 67.01322 15.80056 1.000 9.24135 192 PRO A CA 1
ATOM 1529 C C . PRO A 1 192 ? -2.48658 68.07587 15.09144 1.000 9.50467 192 PRO A C 1
ATOM 1530 O O . PRO A 1 192 ? -2.42376 69.23519 15.51878 1.000 10.64924 192 PRO A O 1
ATOM 1534 N N . SER A 1 193 ? -1.88997 67.66409 13.96845 1.000 7.55595 193 SER A N 1
ATOM 1535 C CA . SER A 1 193 ? -1.16636 68.62525 13.14760 1.000 8.70695 193 SER A CA 1
ATOM 1536 C C . SER A 1 193 ? -2.09324 69.67754 12.54829 1.000 7.92874 193 SER A C 1
ATOM 1537 O O . SER A 1 193 ? -1.67374 70.81209 12.32195 1.000 9.11073 193 SER A O 1
ATOM 1540 N N . GLN A 1 194 ? -3.34091 69.30255 12.24174 1.000 9.47436 194 GLN A N 1
ATOM 1541 C CA . GLN A 1 194 ? -4.37658 70.20362 11.74194 1.000 9.53253 194 GLN A CA 1
ATOM 1542 C C . GLN A 1 194 ? -5.29968 70.48880 12.91760 1.000 11.47299 194 GLN A C 1
ATOM 1543 O O . GLN A 1 194 ? -6.05523 69.59871 13.33070 1.000 10.15967 194 GLN A O 1
ATOM 1549 N N . ASP A 1 195 ? -5.17786 71.67147 13.52255 1.000 10.38706 195 ASP A N 1
ATOM 1550 C CA . ASP A 1 195 ? -5.86284 71.96145 14.79143 1.000 11.01872 195 ASP A CA 1
ATOM 1551 C C . ASP A 1 195 ? -6.82633 73.13601 14.60702 1.000 10.41029 195 ASP A C 1
ATOM 1552 O O . ASP A 1 195 ? -6.40673 74.29910 14.61725 1.000 10.55344 195 ASP A O 1
ATOM 1557 N N . ASN A 1 196 ? -8.12119 72.84367 14.43816 1.000 12.03256 196 ASN A N 1
ATOM 1558 C CA . ASN A 1 196 ? -9.12118 73.91348 14.32530 1.000 9.47178 196 ASN A CA 1
ATOM 1559 C C . ASN A 1 196 ? -9.71895 74.26560 15.68328 1.000 12.59984 196 ASN A C 1
ATOM 1560 O O . ASN A 1 196 ? -10.76335 74.92377 15.73951 1.000 12.69320 196 ASN A O 1
ATOM 1565 N N . GLN A 1 197 ? -9.09971 73.78539 16.76231 1.000 11.19658 197 GLN A N 1
ATOM 1566 C CA . GLN A 1 197 ? -9.45822 74.10756 18.14376 1.000 9.12991 197 GLN A CA 1
ATOM 1567 C C . GLN A 1 197 ? -10.71948 73.38655 18.59928 1.000 15.40896 197 GLN A C 1
ATOM 1568 O O . GLN A 1 197 ? -11.28077 73.72179 19.65103 1.000 14.50269 197 GLN A O 1
ATOM 1574 N N . THR A 1 198 ? -11.17174 72.37222 17.86853 1.000 10.69455 198 THR A N 1
ATOM 1575 C CA . THR A 1 198 ? -12.23312 71.52406 18.42528 1.000 11.84585 198 THR A CA 1
ATOM 1576 C C . THR A 1 198 ? -11.69804 70.69474 19.60777 1.000 14.60880 198 THR A C 1
ATOM 1577 O O . THR A 1 198 ? -12.46982 70.30505 20.48814 1.000 15.28767 198 THR A O 1
ATOM 1581 N N . PHE A 1 199 ? -10.38296 70.42948 19.64852 1.000 12.44760 199 PHE A N 1
ATOM 1582 C CA . PHE A 1 199 ? -9.71508 69.77073 20.76914 1.000 12.21524 199 PHE A CA 1
ATOM 1583 C C . PHE A 1 199 ? -8.72040 70.75160 21.36815 1.000 12.46237 199 PHE A C 1
ATOM 1584 O O . PHE A 1 199 ? -8.52481 71.85588 20.83640 1.000 14.02567 199 PHE A O 1
ATOM 1592 N N . GLY A 1 200 ? -8.17764 70.39917 22.54265 1.000 11.59499 200 GLY A N 1
ATOM 1593 C CA . GLY A 1 200 ? -7.30781 71.32899 23.26218 1.000 11.45652 200 GLY A CA 1
ATOM 1594 C C . GLY A 1 200 ? -8.15623 72.33684 24.03151 1.000 12.31207 200 GLY A C 1
ATOM 1595 O O . GLY A 1 200 ? -9.32537 72.10138 24.33141 1.000 13.65971 200 GLY A O 1
ATOM 1596 N N . LYS A 1 201 ? -7.58147 73.46251 24.28922 1.000 11.75104 201 LYS A N 1
ATOM 1597 C CA . LYS A 1 201 ? -8.22787 74.47453 25.13645 1.000 12.88620 201 LYS A CA 1
ATOM 1598 C C . LYS A 1 201 ? -9.19541 75.30137 24.29158 1.000 14.80377 201 LYS A C 1
ATOM 1599 O O . LYS A 1 201 ? -8.86445 75.67539 23.16479 1.000 14.02068 201 LYS A O 1
ATOM 1605 N N . PRO A 1 202 ? -10.41750 75.52615 24.76091 1.000 16.90016 202 PRO A N 1
ATOM 1606 C CA . PRO A 1 202 ? -11.39748 76.25692 23.95512 1.000 14.37570 202 PRO A CA 1
ATOM 1607 C C . PRO A 1 202 ? -10.81855 77.55288 23.42340 1.000 14.94675 202 PRO A C 1
ATOM 1608 O O . PRO A 1 202 ? -10.13628 78.28319 24.14394 1.000 16.22588 202 PRO A O 1
ATOM 1612 N N . ASN A 1 203 ? -11.06886 77.82039 22.13440 1.000 15.52357 203 ASN A N 1
ATOM 1613 C CA . ASN A 1 203 ? -10.62914 79.01679 21.42106 1.000 14.63849 203 ASN A CA 1
ATOM 1614 C C . ASN A 1 203 ? -9.11747 79.07291 21.27215 1.000 14.02103 203 ASN A C 1
ATOM 1615 O O . ASN A 1 203 ? -8.58142 80.09223 20.81344 1.000 16.02795 203 ASN A O 1
ATOM 1620 N N . GLU A 1 204 ? -8.42238 77.99803 21.62525 1.000 13.87462 204 GLU A N 1
ATOM 1621 C CA . GLU A 1 204 ? -6.96619 77.98180 21.54003 1.000 13.23308 204 GLU A CA 1
ATOM 1622 C C . GLU A 1 204 ? -6.38943 76.71480 20.91369 1.000 13.14590 204 GLU A C 1
ATOM 1623 O O . GLU A 1 204 ? -5.30340 76.80843 20.34310 1.000 13.05046 204 GLU A O 1
ATOM 1629 N N . GLY A 1 205 ? -7.03110 75.55185 21.06075 1.000 12.36660 205 GLY A N 1
ATOM 1630 C CA . GLY A 1 205 ? -6.47340 74.28547 20.62059 1.000 11.79429 205 GLY A CA 1
ATOM 1631 C C . GLY A 1 205 ? -5.28135 73.90372 21.48679 1.000 13.01277 205 GLY A C 1
ATOM 1632 O O . GLY A 1 205 ? -5.17565 74.27741 22.67745 1.000 14.04841 205 GLY A O 1
ATOM 1633 N N . PHE A 1 206 ? -4.37899 73.08851 20.90038 1.000 11.36819 206 PHE A N 1
ATOM 1634 C CA . PHE A 1 206 ? -3.18943 72.72400 21.66326 1.000 10.47717 206 PHE A CA 1
ATOM 1635 C C . PHE A 1 206 ? -2.07724 73.75450 21.56809 1.000 10.97433 206 PHE A C 1
ATOM 1636 O O . PHE A 1 206 ? -1.11326 73.68417 22.34680 1.000 12.58831 206 PHE A O 1
ATOM 1644 N N . MET A 1 207 ? -2.20708 74.69743 20.64634 1.000 14.08579 207 MET A N 1
ATOM 1645 C CA . MET A 1 207 ? -1.11994 75.62329 20.33895 1.000 14.33083 207 MET A CA 1
ATOM 1646 C C . MET A 1 207 ? -0.60660 76.34239 21.56533 1.000 13.80314 207 MET A C 1
ATOM 1647 O O . MET A 1 207 ? 0.59078 76.61111 21.65396 1.000 11.57082 207 MET A O 1
ATOM 1652 N N . SER A 1 208 ? -1.50859 76.76735 22.46040 1.000 15.66890 208 SER A N 1
ATOM 1653 C CA . SER A 1 208 ? -1.12614 77.58701 23.60926 1.000 16.66518 208 SER A CA 1
ATOM 1654 C C . SER A 1 208 ? -0.39414 76.78166 24.70232 1.000 16.10089 208 SER A C 1
ATOM 1655 O O . SER A 1 208 ? 0.10299 77.37147 25.67410 1.000 13.14060 208 SER A O 1
ATOM 1658 N N . LEU A 1 209 ? -0.26238 75.45255 24.55559 1.000 12.83889 209 LEU A N 1
ATOM 1659 C CA . LEU A 1 209 ? 0.70572 74.74463 25.39118 1.000 10.50483 209 LEU A CA 1
ATOM 1660 C C . LEU A 1 209 ? 2.12735 75.08523 24.98173 1.000 10.54495 209 LEU A C 1
ATOM 1661 O O . LEU A 1 209 ? 3.04210 74.95442 25.78941 1.000 13.01821 209 LEU A O 1
ATOM 1666 N N . PHE A 1 210 ? 2.33637 75.52307 23.73155 1.000 11.13845 210 PHE A N 1
ATOM 1667 C CA . PHE A 1 210 ? 3.65873 75.50553 23.13929 1.000 8.53204 210 PHE A CA 1
ATOM 1668 C C . PHE A 1 210 ? 4.18269 76.88291 22.79287 1.000 10.23554 210 PHE A C 1
ATOM 1669 O O . PHE A 1 210 ? 5.40323 77.11505 22.88873 1.000 11.38862 210 PHE A O 1
ATOM 1677 N N . THR A 1 211 ? 3.31501 77.79152 22.35256 1.000 12.35050 211 THR A N 1
ATOM 1678 C CA . THR A 1 211 ? 3.72252 79.15683 22.01962 1.000 12.98743 211 THR A CA 1
ATOM 1679 C C . THR A 1 211 ? 2.73224 80.12277 22.65498 1.000 13.70415 211 THR A C 1
ATOM 1680 O O . THR A 1 211 ? 1.56416 79.79852 22.83114 1.000 14.97565 211 THR A O 1
ATOM 1684 N N . LYS A 1 212 ? 3.20457 81.31186 23.01640 1.000 14.23752 212 LYS A N 1
ATOM 1685 C CA . LYS A 1 212 ? 2.32770 82.36942 23.51988 1.000 14.71687 212 LYS A CA 1
ATOM 1686 C C . LYS A 1 212 ? 2.44077 83.61980 22.65853 1.000 22.14630 212 LYS A C 1
ATOM 1687 O O . LYS A 1 212 ? 3.53993 84.06431 22.30716 1.000 15.66442 212 LYS A O 1
ATOM 1693 N N . GLU A 1 213 ? 1.29356 84.18527 22.31859 1.000 30.99160 213 GLU A N 1
ATOM 1694 C CA . GLU A 1 213 ? 1.21907 85.49333 21.65829 1.000 30.51068 213 GLU A CA 1
ATOM 1695 C C . GLU A 1 213 ? 0.38954 86.43053 22.52497 1.000 30.63057 213 GLU A C 1
ATOM 1696 O O . GLU A 1 213 ? -0.13515 86.04165 23.57754 1.000 33.78156 213 GLU A O 1
ATOM 1702 N N . ASN A 1 214 ? 0.26506 87.68052 22.07435 1.000 38.13190 214 ASN A N 1
ATOM 1703 C CA . ASN A 1 214 ? -0.57129 88.65185 22.77588 1.000 44.41426 214 ASN A CA 1
ATOM 1704 C C . ASN A 1 214 ? -2.02593 88.20728 22.85136 1.000 50.34373 214 ASN A C 1
ATOM 1705 O O . ASN A 1 214 ? -2.76253 88.64850 23.74094 1.000 43.98394 214 ASN A O 1
ATOM 1707 N N . GLN A 1 215 ? -2.44313 87.32279 21.95396 1.000 43.36485 215 GLN A N 1
ATOM 1708 C CA . GLN A 1 215 ? -3.84332 87.00095 21.75001 1.000 45.19131 215 GLN A CA 1
ATOM 1709 C C . GLN A 1 215 ? -3.96354 85.49920 21.56977 1.000 40.98706 215 GLN A C 1
ATOM 1710 O O . GLN A 1 215 ? -2.96434 84.81516 21.34034 1.000 31.00980 215 GLN A O 1
ATOM 1716 N N . ALA A 1 216 ? -5.19274 84.99446 21.69545 1.000 36.90397 216 ALA A N 1
ATOM 1717 C CA . ALA A 1 216 ? -5.41884 83.56856 21.54078 1.000 36.33064 216 ALA A CA 1
ATOM 1718 C C . ALA A 1 216 ? -4.94675 83.13416 20.15553 1.000 28.31560 216 ALA A C 1
ATOM 1719 O O . ALA A 1 216 ? -5.07359 83.89160 19.17842 1.000 30.37210 216 ALA A O 1
ATOM 1721 N N . PRO A 1 217 ? -4.34717 81.96166 20.04037 1.000 28.02339 217 PRO A N 1
ATOM 1722 C CA . PRO A 1 217 ? -3.90941 81.51301 18.71832 1.000 29.27500 217 PRO A CA 1
ATOM 1723 C C . PRO A 1 217 ? -5.09212 81.31575 17.77911 1.000 24.46653 217 PRO A C 1
ATOM 1724 O O . PRO A 1 217 ? -6.21522 81.02056 18.19266 1.000 23.32477 217 PRO A O 1
ATOM 1728 N N . ALA A 1 218 ? -4.83254 81.48271 16.48828 1.000 22.46574 218 ALA A N 1
ATOM 1729 C CA . ALA A 1 218 ? -5.83686 81.12627 15.50338 1.000 19.13026 218 ALA A CA 1
ATOM 1730 C C . ALA A 1 218 ? -5.75949 79.61924 15.24017 1.000 15.11290 218 ALA A C 1
ATOM 1731 O O . ALA A 1 218 ? -4.75132 78.99946 15.53585 1.000 15.54967 218 ALA A O 1
ATOM 1733 N N . PRO A 1 219 ? -6.79310 79.02760 14.64398 1.000 17.37570 219 PRO A N 1
ATOM 1734 C CA . PRO A 1 219 ? -6.67221 77.64623 14.18868 1.000 16.39897 219 PRO A CA 1
ATOM 1735 C C . PRO A 1 219 ? -5.55924 77.55051 13.15515 1.000 13.28876 219 PRO A C 1
ATOM 1736 O O . PRO A 1 219 ? -5.38109 78.45726 12.33764 1.000 12.93251 219 PRO A O 1
ATOM 1740 N N . GLN A 1 220 ? -4.84292 76.42711 13.16651 1.000 12.77298 220 GLN A N 1
ATOM 1741 C CA . GLN A 1 220 ? -3.68902 76.34642 12.29375 1.000 15.02897 220 GLN A CA 1
ATOM 1742 C C . GLN A 1 220 ? -3.29740 74.90233 12.02370 1.000 12.12456 220 GLN A C 1
ATOM 1743 O O . GLN A 1 220 ? -3.73374 73.95360 12.70459 1.000 10.72496 220 GLN A O 1
ATOM 1749 N N . TRP A 1 221 ? -2.57728 74.76566 10.92413 1.000 10.79483 221 TRP A N 1
ATOM 1750 C CA . TRP A 1 221 ? -1.97036 73.51679 10.49510 1.000 10.08779 221 TRP A CA 1
ATOM 1751 C C . TRP A 1 221 ? -0.44520 73.67041 10.53605 1.000 9.98530 221 TRP A C 1
ATOM 1752 O O . TRP A 1 221 ? 0.09535 74.77002 10.32746 1.000 10.99358 221 TRP A O 1
ATOM 1763 N N . ARG A 1 222 ? 0.24705 72.55436 10.75559 1.000 9.55639 222 ARG A N 1
ATOM 1764 C CA . ARG A 1 222 ? 1.71863 72.59112 10.67511 1.000 7.83482 222 ARG A CA 1
ATOM 1765 C C . ARG A 1 222 ? 2.26655 71.17963 10.66256 1.000 7.92676 222 ARG A C 1
ATOM 1766 O O . ARG A 1 222 ? 1.64525 70.25716 11.18577 1.000 8.59078 222 ARG A O 1
ATOM 1774 N N . TYR A 1 223 ? 3.40543 71.01085 9.98515 1.000 8.68161 223 TYR A N 1
ATOM 1775 C CA . TYR A 1 223 ? 4.06139 69.72034 9.85239 1.000 7.49281 223 TYR A CA 1
ATOM 1776 C C . TYR A 1 223 ? 5.53571 69.88824 10.17253 1.000 9.25594 223 TYR A C 1
ATOM 1777 O O . TYR A 1 223 ? 6.10574 70.97425 10.04232 1.000 9.25810 223 TYR A O 1
ATOM 1786 N N . THR A 1 224 ? 6.16417 68.77084 10.49151 1.000 9.74601 224 THR A N 1
ATOM 1787 C CA . THR A 1 224 ? 7.59633 68.71598 10.74469 1.000 8.73270 224 THR A CA 1
ATOM 1788 C C . THR A 1 224 ? 8.15284 67.46050 10.11382 1.000 9.77872 224 THR A C 1
ATOM 1789 O O . THR A 1 224 ? 7.62995 66.36282 10.39840 1.000 9.01175 224 THR A O 1
ATOM 1793 N N . ASN A 1 225 ? 9.19217 67.59247 9.26161 1.000 8.20667 225 ASN A N 1
ATOM 1794 C CA . ASN A 1 225 ? 9.76422 66.33308 8.79959 1.000 9.04880 225 ASN A CA 1
ATOM 1795 C C . ASN A 1 225 ? 10.88373 65.85969 9.73771 1.000 9.06949 225 ASN A C 1
ATOM 1796 O O . ASN A 1 225 ? 11.26497 66.50729 10.71811 1.000 10.66203 225 ASN A O 1
ATOM 1801 N N . ALA A 1 226 ? 11.40373 64.67412 9.44552 1.000 7.43187 226 ALA A N 1
ATOM 1802 C CA . ALA A 1 226 ? 12.64474 64.18909 10.04759 1.000 7.50616 226 ALA A CA 1
ATOM 1803 C C . ALA A 1 226 ? 13.59139 64.01773 8.88985 1.000 9.63995 226 ALA A C 1
ATOM 1804 O O . ALA A 1 226 ? 13.36146 63.15170 8.02881 1.000 8.65370 226 ALA A O 1
ATOM 1806 N N . THR A 1 227 ? 14.69112 64.77755 8.88541 1.000 9.30455 227 THR A N 1
ATOM 1807 C CA . THR A 1 227 ? 15.49186 64.82091 7.65885 1.000 9.24405 227 THR A CA 1
ATOM 1808 C C . THR A 1 227 ? 16.12919 63.48534 7.34107 1.000 10.73581 227 THR A C 1
ATOM 1809 O O . THR A 1 227 ? 16.42777 63.22377 6.16746 1.000 11.53442 227 THR A O 1
ATOM 1813 N N . ASP A 1 228 ? 16.41138 62.65233 8.35134 1.000 9.72458 228 ASP A N 1
ATOM 1814 C CA . ASP A 1 228 ? 17.01520 61.36008 8.04306 1.000 10.99163 228 ASP A CA 1
ATOM 1815 C C . ASP A 1 228 ? 16.03946 60.43519 7.35299 1.000 8.81240 228 ASP A C 1
ATOM 1816 O O . ASP A 1 228 ? 16.48391 59.57155 6.58942 1.000 10.68202 228 ASP A O 1
ATOM 1821 N N . ALA A 1 229 ? 14.72849 60.64197 7.53391 1.000 8.07891 229 ALA A N 1
ATOM 1822 C CA . ALA A 1 229 ? 13.75169 59.76603 6.89470 1.000 7.48473 229 ALA A CA 1
ATOM 1823 C C . ALA A 1 229 ? 13.59173 60.10259 5.41881 1.000 7.58135 229 ALA A C 1
ATOM 1824 O O . ALA A 1 229 ? 13.64989 59.20510 4.55948 1.000 7.60800 229 ALA A O 1
ATOM 1826 N N . ASP A 1 230 ? 13.40641 61.38175 5.08954 1.000 8.12246 230 ASP A N 1
ATOM 1827 C CA . ASP A 1 230 ? 13.32462 61.69251 3.65756 1.000 10.00279 230 ASP A CA 1
ATOM 1828 C C . ASP A 1 230 ? 14.63964 61.38323 2.97491 1.000 9.19897 230 ASP A C 1
ATOM 1829 O O . ASP A 1 230 ? 14.65128 60.94278 1.82298 1.000 8.74531 230 ASP A O 1
ATOM 1834 N N . ALA A 1 231 ? 15.76409 61.56671 3.66981 1.000 8.60669 231 ALA A N 1
ATOM 1835 C CA . ALA A 1 231 ? 17.02404 61.20800 3.02219 1.000 8.89951 231 ALA A CA 1
ATOM 1836 C C . ALA A 1 231 ? 17.12367 59.71251 2.79568 1.000 9.15513 231 ALA A C 1
ATOM 1837 O O . ALA A 1 231 ? 17.62894 59.26499 1.76449 1.000 10.09011 231 ALA A O 1
ATOM 1839 N N . ARG A 1 232 ? 16.63779 58.91874 3.72272 1.000 7.88509 232 ARG A N 1
ATOM 1840 C CA . ARG A 1 232 ? 16.65953 57.48713 3.50097 1.000 8.52843 232 ARG A CA 1
ATOM 1841 C C . ARG A 1 232 ? 15.76267 57.08526 2.34316 1.000 9.46758 232 ARG A C 1
ATOM 1842 O O . ARG A 1 232 ? 16.06141 56.10422 1.63444 1.000 9.47848 232 ARG A O 1
ATOM 1850 N N . ALA A 1 233 ? 14.63448 57.79210 2.17686 1.000 8.79623 233 ALA A N 1
ATOM 1851 C CA . ALA A 1 233 ? 13.77193 57.53899 1.02828 1.000 7.48975 233 ALA A CA 1
ATOM 1852 C C . ALA A 1 233 ? 14.54599 57.78301 -0.25745 1.000 9.48565 233 ALA A C 1
ATOM 1853 O O . ALA A 1 233 ? 14.46470 56.99227 -1.21049 1.000 9.50270 233 ALA A O 1
ATOM 1855 N N . VAL A 1 234 ? 15.31166 58.86401 -0.29319 1.000 7.82129 234 VAL A N 1
ATOM 1856 C CA . VAL A 1 234 ? 16.16672 59.12308 -1.44867 1.000 9.01235 234 VAL A CA 1
ATOM 1857 C C . VAL A 1 234 ? 17.22398 58.02935 -1.60867 1.000 9.85799 234 VAL A C 1
ATOM 1858 O O . VAL A 1 234 ? 17.49017 57.55433 -2.74011 1.000 10.96855 234 VAL A O 1
ATOM 1862 N N . GLN A 1 235 ? 17.83453 57.60137 -0.48944 1.000 8.45176 235 GLN A N 1
ATOM 1863 C CA . GLN A 1 235 ? 18.80043 56.49188 -0.53330 1.000 9.83670 235 GLN A CA 1
ATOM 1864 C C . GLN A 1 235 ? 18.17059 55.22832 -1.13923 1.000 11.98496 235 GLN A C 1
ATOM 1865 O O . GLN A 1 235 ? 18.79300 54.55218 -1.97279 1.000 9.87786 235 GLN A O 1
ATOM 1871 N N . ALA A 1 236 ? 16.92345 54.90487 -0.75029 1.000 8.36833 236 ALA A N 1
ATOM 1872 C CA . ALA A 1 236 ? 16.27235 53.72469 -1.31367 1.000 7.23894 236 ALA A CA 1
ATOM 1873 C C . ALA A 1 236 ? 16.06945 53.86501 -2.82708 1.000 8.32795 236 ALA A C 1
ATOM 1874 O O . ALA A 1 236 ? 16.15324 52.87087 -3.56393 1.000 9.33404 236 ALA A O 1
ATOM 1876 N N . MET A 1 237 ? 15.67499 55.06084 -3.28120 1.000 9.55411 237 MET A N 1
ATOM 1877 C CA . MET A 1 237 ? 15.42861 55.25332 -4.70545 1.000 8.47988 237 MET A CA 1
AT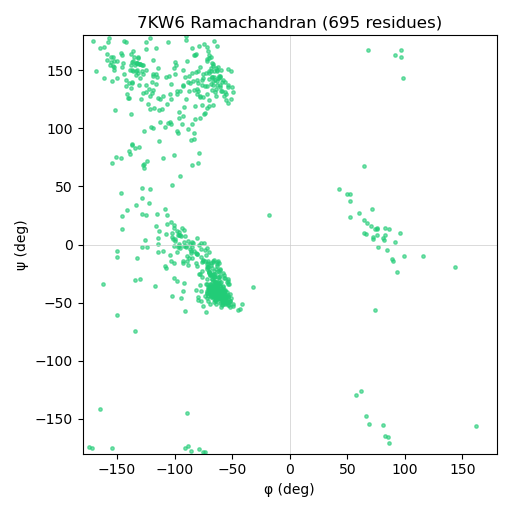OM 1878 C C . MET A 1 237 ? 16.72186 55.28315 -5.48489 1.000 11.39057 237 MET A C 1
ATOM 1879 O O . MET A 1 237 ? 16.75592 54.75954 -6.60754 1.000 11.15936 237 MET A O 1
ATOM 1884 N N . PHE A 1 238 ? 17.79848 55.82614 -4.89630 1.000 9.48247 238 PHE A N 1
ATOM 1885 C CA . PHE A 1 238 ? 19.12829 55.70055 -5.48801 1.000 9.34186 238 PHE A CA 1
ATOM 1886 C C . PHE A 1 238 ? 19.43013 54.24996 -5.79587 1.000 8.06587 238 PHE A C 1
ATOM 1887 O O . PHE A 1 238 ? 19.82776 53.89835 -6.90230 1.000 10.48469 238 PHE A O 1
ATOM 1895 N N . TRP A 1 239 ? 19.19460 53.37175 -4.82594 1.000 9.70716 239 TRP A N 1
ATOM 1896 C CA . TRP A 1 239 ? 19.51260 51.96238 -5.04432 1.000 9.08467 239 TRP A CA 1
ATOM 1897 C C . TRP A 1 239 ? 18.57697 51.31638 -6.06297 1.000 10.18869 239 TRP A C 1
ATOM 1898 O O . TRP A 1 239 ? 19.03066 50.56055 -6.94061 1.000 10.73246 239 TRP A O 1
ATOM 1909 N N . ALA A 1 240 ? 17.27339 51.60968 -5.97116 1.000 8.31122 240 ALA A N 1
ATOM 1910 C CA . ALA A 1 240 ? 16.31653 51.08646 -6.95095 1.000 9.51578 240 ALA A CA 1
ATOM 1911 C C . ALA A 1 240 ? 16.77866 51.36423 -8.36123 1.000 10.79662 240 ALA A C 1
ATOM 1912 O O . ALA A 1 240 ? 16.81799 50.45250 -9.19950 1.000 10.03717 240 ALA A O 1
ATOM 1914 N N . ARG A 1 241 ? 17.22126 52.60319 -8.61818 1.000 8.90158 241 ARG A N 1
ATOM 1915 C CA . ARG A 1 241 ? 17.72081 52.95783 -9.95008 1.000 10.12290 241 ARG A CA 1
ATOM 1916 C C . ARG A 1 241 ? 19.01731 52.21704 -10.28077 1.000 12.18289 241 ARG A C 1
ATOM 1917 O O . ARG A 1 241 ? 19.21636 51.77226 -11.42724 1.000 12.85588 241 ARG A O 1
ATOM 1925 N N . GLN A 1 242 ? 19.95122 52.15186 -9.32339 1.000 10.91362 242 GLN A N 1
ATOM 1926 C CA . GLN A 1 242 ? 21.15101 51.35007 -9.53884 1.000 10.02104 242 GLN A CA 1
ATOM 1927 C C . GLN A 1 242 ? 20.79523 49.92210 -9.92527 1.000 13.96616 242 GLN A C 1
ATOM 1928 O O . GLN A 1 242 ? 21.56326 49.28487 -10.64280 1.000 13.70389 242 GLN A O 1
ATOM 1934 N N . TRP A 1 243 ? 19.64736 49.40973 -9.46166 1.000 12.88648 243 TRP A N 1
ATOM 1935 C CA . TRP A 1 243 ? 19.26562 48.01541 -9.69550 1.000 13.17483 243 TRP A CA 1
ATOM 1936 C C . TRP A 1 243 ? 18.29756 47.84377 -10.85963 1.000 13.78818 243 TRP A C 1
ATOM 1937 O O . TRP A 1 243 ? 17.73407 46.75462 -11.02822 1.000 16.26508 243 TRP A O 1
ATOM 1948 N N . GLY A 1 244 ? 18.09037 48.87446 -11.66734 1.000 13.14770 244 GLY A N 1
ATOM 1949 C CA . GLY A 1 244 ? 17.30726 48.76042 -12.89497 1.000 14.18408 244 GLY A CA 1
ATOM 1950 C C . GLY A 1 244 ? 16.03526 49.57888 -12.91875 1.000 18.04404 244 GLY A C 1
ATOM 1951 O O . GLY A 1 244 ? 15.37679 49.66969 -13.97197 1.000 14.37143 244 GLY A O 1
ATOM 1952 N N . TYR A 1 245 ? 15.62846 50.14980 -11.78707 1.000 12.41901 245 TYR A N 1
ATOM 1953 C CA . TYR A 1 245 ? 14.38980 50.90461 -11.78622 1.000 12.94534 245 TYR A CA 1
ATOM 1954 C C . TYR A 1 245 ? 14.54318 52.17239 -12.63359 1.000 15.23240 245 TYR A C 1
ATOM 1955 O O . TYR A 1 245 ? 15.52094 52.90560 -12.51009 1.000 17.83365 245 TYR A O 1
ATOM 1964 N N . SER A 1 246 ? 13.57463 52.44196 -13.50898 1.000 15.28381 246 SER A N 1
ATOM 1965 C CA . SER A 1 246 ? 13.77249 53.60079 -14.37360 1.000 16.45409 246 SER A CA 1
ATOM 1966 C C . SER A 1 246 ? 12.47510 54.32682 -14.70627 1.000 17.57508 246 SER A C 1
ATOM 1967 O O . SER A 1 246 ? 12.43146 55.02353 -15.72329 1.000 19.87097 246 SER A O 1
ATOM 1970 N N . ASN A 1 247 ? 11.44054 54.22547 -13.87324 1.000 13.86694 247 ASN A N 1
ATOM 1971 C CA . ASN A 1 247 ? 10.19375 54.94360 -14.14149 1.000 13.02906 247 ASN A CA 1
ATOM 1972 C C . ASN A 1 247 ? 10.36714 56.41384 -13.75104 1.000 15.97089 247 ASN A C 1
ATOM 1973 O O . ASN A 1 247 ? 10.36036 56.75198 -12.56056 1.000 14.68840 247 ASN A O 1
ATOM 1978 N N . THR A 1 248 ? 10.42996 57.29840 -14.75916 1.000 14.38536 248 THR A N 1
ATOM 1979 C CA . THR A 1 248 ? 10.70913 58.70107 -14.49460 1.000 12.67460 248 THR A CA 1
ATOM 1980 C C . THR A 1 248 ? 9.62978 59.32384 -13.64596 1.000 16.02441 248 THR A C 1
ATOM 1981 O O . THR A 1 248 ? 9.91821 60.24911 -12.89051 1.000 14.33324 248 THR A O 1
ATOM 1985 N N . ASN A 1 249 ? 8.38512 58.81141 -13.72032 1.000 13.21052 249 ASN A N 1
ATOM 1986 C CA . ASN A 1 249 ? 7.32515 59.42651 -12.93212 1.000 15.28417 249 ASN A CA 1
ATOM 1987 C C . ASN A 1 249 ? 7.64608 59.35418 -11.45443 1.000 15.26661 249 ASN A C 1
ATOM 1988 O O . ASN A 1 249 ? 7.40776 60.32380 -10.70908 1.000 17.36188 249 ASN A O 1
ATOM 1993 N N . TYR A 1 250 ? 8.27072 58.26435 -11.02348 1.000 10.84392 250 TYR A N 1
ATOM 1994 C CA . TYR A 1 250 ? 8.56700 58.15645 -9.59725 1.000 11.10703 250 TYR A CA 1
ATOM 1995 C C . TYR A 1 250 ? 9.94365 58.69889 -9.25177 1.000 12.31726 250 TYR A C 1
ATOM 1996 O O . TYR A 1 250 ? 10.12515 59.26806 -8.17572 1.000 10.78631 250 TYR A O 1
ATOM 2005 N N . LEU A 1 251 ? 10.90649 58.56570 -10.15970 1.000 10.95070 251 LEU A N 1
ATOM 2006 C CA . LEU A 1 251 ? 12.22469 59.14199 -9.92190 1.000 9.88603 251 LEU A CA 1
ATOM 2007 C C . LEU A 1 251 ? 12.12826 60.66979 -9.80261 1.000 13.39048 251 LEU A C 1
ATOM 2008 O O . LEU A 1 251 ? 12.83268 61.26710 -8.98597 1.000 11.07577 251 LEU A O 1
ATOM 2013 N N . GLU A 1 252 ? 11.20384 61.30459 -10.55050 1.000 13.23800 252 GLU A N 1
ATOM 2014 C CA . GLU A 1 252 ? 11.03377 62.74234 -10.43624 1.000 11.29018 252 GLU A CA 1
ATOM 2015 C C . GLU A 1 252 ? 10.46861 63.11091 -9.07278 1.000 10.69127 252 GLU A C 1
ATOM 2016 O O . GLU A 1 252 ? 10.69768 64.23075 -8.60123 1.000 10.92896 252 GLU A O 1
ATOM 2022 N N . LYS A 1 253 ? 9.68066 62.21442 -8.46886 1.000 11.27042 253 LYS A N 1
ATOM 2023 C CA . LYS A 1 253 ? 9.13538 62.48227 -7.12482 1.000 13.54434 253 LYS A CA 1
ATOM 2024 C C . LYS A 1 253 ? 10.24709 62.42242 -6.08570 1.000 11.69448 253 LYS A C 1
ATOM 2025 O O . LYS A 1 253 ? 10.27551 63.24663 -5.15739 1.000 10.99981 253 LYS A O 1
ATOM 2027 N N . ALA A 1 254 ? 11.15638 61.43971 -6.20604 1.000 11.95147 254 ALA A N 1
ATOM 2028 C CA . ALA A 1 254 ? 12.29611 61.37947 -5.29250 1.000 11.32286 254 ALA A CA 1
ATOM 2029 C C . ALA A 1 254 ? 13.19645 62.59501 -5.43874 1.000 8.67794 254 ALA A C 1
ATOM 2030 O O . ALA A 1 254 ? 13.68648 63.13008 -4.43609 1.000 11.10655 254 ALA A O 1
ATOM 2032 N N . LYS A 1 255 ? 13.39580 63.07259 -6.69357 1.000 9.14474 255 LYS A N 1
ATOM 2033 C CA . LYS A 1 255 ? 14.10237 64.33994 -6.91321 1.000 9.14448 255 LYS A CA 1
ATOM 2034 C C . LYS A 1 255 ? 13.40196 65.50702 -6.22286 1.000 10.39129 255 LYS A C 1
ATOM 2035 O O . LYS A 1 255 ? 14.06398 66.36679 -5.63400 1.000 10.84186 255 LYS A O 1
ATOM 2041 N N . LYS A 1 256 ? 12.06905 65.60688 -6.36158 1.000 9.29129 256 LYS A N 1
ATOM 2042 C CA . LYS A 1 256 ? 11.36493 66.72456 -5.74186 1.000 7.82352 256 LYS A CA 1
ATOM 2043 C C . LYS A 1 256 ? 11.51036 66.65010 -4.23672 1.000 9.28259 256 LYS A C 1
ATOM 2044 O O . LYS A 1 256 ? 11.72085 67.66757 -3.58110 1.000 8.62652 256 LYS A O 1
ATOM 2050 N N . MET A 1 257 ? 11.48398 65.43722 -3.68060 1.000 8.21783 257 MET A N 1
ATOM 2051 C CA . MET A 1 257 ? 11.66364 65.33653 -2.23231 1.000 9.69735 257 MET A CA 1
ATOM 2052 C C . MET A 1 257 ? 13.08475 65.77031 -1.83408 1.000 11.19282 257 MET A C 1
ATOM 2053 O O . MET A 1 257 ? 13.27248 66.54145 -0.88276 1.000 8.94987 257 MET A O 1
ATOM 2058 N N . GLY A 1 258 ? 14.08513 65.38935 -2.62648 1.000 8.70778 258 GLY A N 1
ATOM 2059 C CA . GLY A 1 258 ? 15.44933 65.83027 -2.35186 1.000 8.55436 258 GLY A CA 1
ATOM 2060 C C . GLY A 1 258 ? 15.62296 67.33481 -2.51415 1.000 8.59751 258 GLY A C 1
ATOM 2061 O O . GLY A 1 258 ? 16.48722 67.93451 -1.86677 1.000 9.59577 258 GLY A O 1
ATOM 2062 N N . ASP A 1 259 ? 14.81180 67.95073 -3.37194 1.000 10.36802 259 ASP A N 1
ATOM 2063 C CA . ASP A 1 259 ? 14.87091 69.40587 -3.57183 1.000 8.58189 259 ASP A CA 1
ATOM 2064 C C . ASP A 1 259 ? 14.35913 70.14319 -2.33799 1.000 9.64355 259 ASP A C 1
ATOM 2065 O O . ASP A 1 259 ? 15.06055 71.01093 -1.79545 1.000 9.10586 259 ASP A O 1
ATOM 2070 N N . PHE A 1 260 ? 13.15783 69.77556 -1.85368 1.000 9.05008 260 PHE A N 1
ATOM 2071 C CA . PHE A 1 260 ? 12.61521 70.39418 -0.62730 1.000 7.98806 260 PHE A CA 1
ATOM 2072 C C . PHE A 1 260 ? 13.42090 70.03468 0.60759 1.000 9.00797 260 PHE A C 1
ATOM 2073 O O . PHE A 1 260 ? 13.43120 70.81317 1.57285 1.000 9.50335 260 PHE A O 1
ATOM 2081 N N . LEU A 1 261 ? 14.10060 68.87707 0.60480 1.000 12.20998 261 LEU A N 1
ATOM 2082 C CA . LEU A 1 261 ? 14.93796 68.47797 1.73797 1.000 9.06156 261 LEU A CA 1
ATOM 2083 C C . LEU A 1 261 ? 16.08061 69.46002 1.99315 1.000 8.71143 261 LEU A C 1
ATOM 2084 O O . LEU A 1 261 ? 16.61090 69.52462 3.12444 1.000 10.16913 261 LEU A O 1
ATOM 2089 N N . ARG A 1 262 ? 16.38470 70.33010 1.01931 1.000 10.16556 262 ARG A N 1
ATOM 2090 C CA . ARG A 1 262 ? 17.38651 71.35312 1.29007 1.000 10.12158 262 ARG A CA 1
ATOM 2091 C C . ARG A 1 262 ? 16.94801 72.30778 2.39489 1.000 9.04791 262 ARG A C 1
ATOM 2092 O O . ARG A 1 262 ? 17.79041 72.98582 2.96831 1.000 7.98064 262 ARG A O 1
ATOM 2100 N N . TYR A 1 263 ? 15.66175 72.38265 2.71481 1.000 8.28089 263 TYR A N 1
ATOM 2101 C CA . TYR A 1 263 ? 15.25974 73.19577 3.87803 1.000 9.34985 263 TYR A CA 1
ATOM 2102 C C . TYR A 1 263 ? 15.89216 72.71358 5.18303 1.000 9.54982 263 TYR A C 1
ATOM 2103 O O . TYR A 1 263 ? 16.10182 73.52044 6.10216 1.000 9.98947 263 TYR A O 1
ATOM 2112 N N . GLY A 1 264 ? 16.23894 71.42030 5.29156 1.000 8.21781 264 GLY A N 1
ATOM 2113 C CA . GLY A 1 264 ? 16.93331 71.00197 6.50606 1.000 9.98132 264 GLY A CA 1
ATOM 2114 C C . GLY A 1 264 ? 18.38206 71.48967 6.62365 1.000 10.10864 264 GLY A C 1
ATOM 2115 O O . GLY A 1 264 ? 19.02783 71.22870 7.63758 1.000 7.52820 264 GLY A O 1
ATOM 2116 N N . MET A 1 265 ? 18.89609 72.19293 5.60860 1.000 8.47853 265 MET A N 1
ATOM 2117 C CA . MET A 1 265 ? 20.23086 72.78299 5.57483 1.000 8.47765 265 MET A CA 1
ATOM 2118 C C . MET A 1 265 ? 20.29152 74.17700 6.19110 1.000 10.60615 265 MET A C 1
ATOM 2119 O O . MET A 1 265 ? 21.39021 74.73683 6.24801 1.000 10.34114 265 MET A O 1
ATOM 2124 N N . TYR A 1 266 ? 19.16278 74.75540 6.61918 1.000 8.31500 266 TYR A N 1
ATOM 2125 C CA . TYR A 1 266 ? 19.13343 76.15922 7.04403 1.000 6.66453 266 TYR A CA 1
ATOM 2126 C C . TYR A 1 266 ? 18.98836 76.28642 8.54636 1.000 10.45546 266 TYR A C 1
ATOM 2127 O O . TYR A 1 266 ? 18.24945 75.51475 9.18378 1.000 11.16976 266 TYR A O 1
ATOM 2136 N N . ASP A 1 267 ? 19.65957 77.29811 9.08884 1.000 8.92622 267 ASP A N 1
ATOM 2137 C CA . ASP A 1 267 ? 19.41898 77.67502 10.48944 1.000 6.79342 267 ASP A CA 1
ATOM 2138 C C . ASP A 1 267 ? 17.92112 77.85622 10.74894 1.000 8.33412 267 ASP A C 1
ATOM 2139 O O . ASP A 1 267 ? 17.16600 78.28702 9.86189 1.000 8.42927 267 ASP A O 1
ATOM 2144 N N . LYS A 1 268 ? 17.49730 77.57496 12.00304 1.000 7.19931 268 LYS A N 1
ATOM 2145 C CA . LYS A 1 268 ? 16.06907 77.55629 12.33500 1.000 7.81074 268 LYS A CA 1
ATOM 2146 C C . LYS A 1 268 ? 15.33524 78.80617 11.84611 1.000 10.97391 268 LYS A C 1
ATOM 2147 O O . LYS A 1 268 ? 14.24913 78.72964 11.24230 1.000 9.34389 268 LYS A O 1
ATOM 2153 N N . TYR A 1 269 ? 15.88509 79.97113 12.18776 1.000 9.02994 269 TYR A N 1
ATOM 2154 C CA . TYR A 1 269 ? 15.32505 81.26478 11.80822 1.000 8.17118 269 TYR A CA 1
ATOM 2155 C C . TYR A 1 269 ? 16.17605 81.94893 10.74832 1.000 12.59870 269 TYR A C 1
ATOM 2156 O O . TYR A 1 269 ? 16.18160 83.18041 10.64342 1.000 10.36833 269 TYR A O 1
ATOM 2165 N N . PHE A 1 270 ? 16.82765 81.14064 9.91171 1.000 9.22391 270 PHE A N 1
ATOM 2166 C CA . PHE A 1 270 ? 17.61200 81.63579 8.77372 1.000 10.07990 270 PHE A CA 1
ATOM 2167 C C . PHE A 1 270 ? 18.60227 82.70270 9.22935 1.000 9.45804 270 PHE A C 1
ATOM 2168 O O . PHE A 1 270 ? 18.84360 83.67977 8.51516 1.000 11.07280 270 PHE A O 1
ATOM 2176 N N . GLN A 1 271 ? 19.18267 82.50876 10.41988 1.000 11.47186 271 GLN A N 1
ATOM 2177 C CA . GLN A 1 271 ? 20.30569 83.35887 10.87161 1.000 11.79338 271 GLN A CA 1
ATOM 2178 C C . GLN A 1 271 ? 21.61267 82.89353 10.24298 1.000 11.17832 271 GLN A C 1
ATOM 2179 O O . GLN A 1 271 ? 21.83028 81.68871 10.04516 1.000 9.58998 271 GLN A O 1
ATOM 2185 N N . GLU A 1 272 ? 22.46441 83.86491 9.87319 1.000 11.41291 272 GLU A N 1
ATOM 2186 C CA . GLU A 1 272 ? 23.80468 83.58508 9.31945 1.000 12.16023 272 GLU A CA 1
ATOM 2187 C C . GLU A 1 272 ? 24.56755 82.58550 10.19959 1.000 9.31269 272 GLU A C 1
ATOM 2188 O O . GLU A 1 272 ? 24.63623 82.72710 11.42732 1.000 9.81015 272 GLU A O 1
ATOM 2194 N N . ILE A 1 273 ? 25.12627 81.56640 9.56136 1.000 9.23365 273 ILE A N 1
ATOM 2195 C CA . ILE A 1 273 ? 25.85603 80.53299 10.30110 1.000 7.94590 273 ILE A CA 1
ATOM 2196 C C . ILE A 1 273 ? 27.08756 81.15816 10.95858 1.000 11.54634 273 ILE A C 1
ATOM 2197 O O . ILE A 1 273 ? 27.84688 81.91585 10.32607 1.000 13.06710 273 ILE A O 1
ATOM 2202 N N . GLY A 1 274 ? 27.27173 80.87333 12.26468 1.000 12.42224 274 GLY A N 1
ATOM 2203 C CA . GLY A 1 274 ? 28.37663 81.42647 13.00051 1.000 10.96529 274 GLY A CA 1
ATOM 2204 C C . GLY A 1 274 ? 28.07701 82.75605 13.64647 1.000 10.38973 274 GLY A C 1
ATOM 2205 O O . GLY A 1 274 ? 28.82720 83.16241 14.54996 1.000 12.47494 274 GLY A O 1
ATOM 2206 N N . SER A 1 275 ? 26.98576 83.41386 13.25780 1.000 11.26496 275 SER A N 1
ATOM 2207 C CA . SER A 1 275 ? 26.81726 84.82919 13.64153 1.000 11.56046 275 SER A CA 1
ATOM 2208 C C . SER A 1 275 ? 26.51020 84.98933 15.12077 1.000 15.21497 275 SER A C 1
ATOM 2209 O O . SER A 1 275 ? 26.77684 86.06391 15.66987 1.000 16.52664 275 SER A O 1
ATOM 2212 N N . ALA A 1 276 ? 26.03566 83.93679 15.80422 1.000 12.03368 276 ALA A N 1
ATOM 2213 C CA . ALA A 1 276 ? 25.71929 84.06388 17.21005 1.000 14.16497 276 ALA A CA 1
ATOM 2214 C C . ALA A 1 276 ? 26.78493 83.44179 18.10334 1.000 14.40957 276 ALA A C 1
ATOM 2215 O O . ALA A 1 276 ? 26.52276 83.21020 19.28485 1.000 14.50520 276 ALA A O 1
ATOM 2217 N N . ALA A 1 277 ? 27.99749 83.23904 17.57819 1.000 12.73229 277 ALA A N 1
ATOM 2218 C CA . ALA A 1 277 ? 29.10226 82.85333 18.43812 1.000 12.88929 277 ALA A CA 1
ATOM 2219 C C . ALA A 1 277 ? 29.25654 83.82397 19.61755 1.000 14.72032 277 ALA A C 1
ATOM 2220 O O . ALA A 1 277 ? 29.59532 83.40162 20.73198 1.000 14.83906 277 ALA A O 1
ATOM 2222 N N . ASP A 1 278 ? 28.95603 85.10461 19.38836 1.000 14.52609 278 ASP A N 1
ATOM 2223 C CA . ASP A 1 278 ? 29.05107 86.15779 20.39112 1.000 17.16715 278 ASP A CA 1
ATOM 2224 C C . ASP A 1 278 ? 27.71675 86.43302 21.07130 1.000 20.62053 278 ASP A C 1
ATOM 2225 O O . ASP A 1 278 ? 27.58613 87.45595 21.75000 1.000 18.83430 278 ASP A O 1
ATOM 2230 N N . GLY A 1 279 ? 26.70098 85.58060 20.86210 1.000 16.58391 279 GLY A N 1
ATOM 2231 C CA . GLY A 1 279 ? 25.38773 85.74087 21.49393 1.000 16.12317 279 GLY A CA 1
ATOM 2232 C C . GLY A 1 279 ? 24.46439 86.72770 20.81253 1.000 17.57733 279 GLY A C 1
ATOM 2233 O O . GLY A 1 279 ? 23.36298 86.97341 21.31329 1.000 18.83557 279 GLY A O 1
ATOM 2234 N N . SER A 1 280 ? 24.87477 87.30105 19.68454 1.000 18.32244 280 SER A N 1
ATOM 2235 C CA . SER A 1 280 ? 24.06607 88.24690 18.92306 1.000 18.22767 280 SER A CA 1
ATOM 2236 C C . SER A 1 280 ? 23.96543 87.79013 17.46766 1.000 16.28899 280 SER A C 1
ATOM 2237 O O . SER A 1 280 ? 24.84491 88.10657 16.65478 1.000 16.65761 280 SER A O 1
ATOM 2240 N N . PRO A 1 281 ? 22.88654 87.11690 17.07897 1.000 13.25984 281 PRO A N 1
ATOM 2241 C CA . PRO A 1 281 ? 22.79290 86.60041 15.70133 1.000 13.00177 281 PRO A CA 1
ATOM 2242 C C . PRO A 1 281 ? 22.57860 87.71083 14.68779 1.000 13.12316 281 PRO A C 1
ATOM 2243 O O . PRO A 1 281 ? 22.09155 88.79692 15.00395 1.000 12.98855 281 PRO A O 1
ATOM 2247 N N . SER A 1 282 ? 22.90705 87.40046 13.43241 1.000 13.06085 282 SER A N 1
ATOM 2248 C CA . SER A 1 282 ? 22.62374 88.26816 12.29865 1.000 12.30684 282 SER A CA 1
ATOM 2249 C C . SER A 1 282 ? 21.64562 87.58886 11.34983 1.000 13.76329 282 SER A C 1
ATOM 2250 O O . SER A 1 282 ? 21.75869 86.38726 11.06960 1.000 12.79079 282 SER A O 1
ATOM 2253 N N . ARG A 1 283 ? 20.68712 88.35814 10.84552 1.000 13.82079 283 ARG A N 1
ATOM 2254 C CA . ARG A 1 283 ? 19.75656 87.78362 9.89411 1.000 14.33977 283 ARG A CA 1
ATOM 2255 C C . ARG A 1 283 ? 20.54454 87.37807 8.65328 1.000 14.16618 283 ARG A C 1
ATOM 2256 O O . ARG A 1 283 ? 21.43948 88.10732 8.19548 1.000 14.78375 283 ARG A O 1
ATOM 2264 N N . GLY A 1 284 ? 20.26244 86.16274 8.18114 1.000 10.20100 284 GLY A N 1
ATOM 2265 C CA . GLY A 1 284 ? 20.96245 85.61200 7.04156 1.000 11.63788 284 GLY A CA 1
ATOM 2266 C C . GLY A 1 284 ? 20.56577 86.28655 5.74512 1.000 15.43820 284 GLY A C 1
ATOM 2267 O O . GLY A 1 284 ? 19.46134 86.83396 5.57713 1.000 14.10980 284 GLY A O 1
ATOM 2268 N N . ALA A 1 285 ? 21.47194 86.17148 4.77830 1.000 11.69858 285 ALA A N 1
ATOM 2269 C CA . ALA A 1 285 ? 21.21241 86.69869 3.46051 1.000 12.00315 285 ALA A CA 1
ATOM 2270 C C . ALA A 1 285 ? 21.87681 85.77867 2.45759 1.000 13.29461 285 ALA A C 1
ATOM 2271 O O . ALA A 1 285 ? 22.83909 85.09939 2.78567 1.000 12.80349 285 ALA A O 1
ATOM 2273 N N . GLY A 1 286 ? 21.32176 85.74214 1.24286 1.000 12.38372 286 GLY A N 1
ATOM 2274 C CA . GLY A 1 286 ? 21.82159 84.79848 0.24453 1.000 12.76569 286 GLY A CA 1
ATOM 2275 C C . GLY A 1 286 ? 21.70762 83.38789 0.79768 1.000 12.78069 286 GLY A C 1
ATOM 2276 O O . GLY A 1 286 ? 20.67646 83.01459 1.38677 1.000 13.36558 286 GLY A O 1
ATOM 2277 N N . LYS A 1 287 ? 22.82748 82.64385 0.72345 1.000 10.73587 287 LYS A N 1
ATOM 2278 C CA . LYS A 1 287 ? 22.90603 81.32094 1.33935 1.000 11.78303 287 LYS A CA 1
ATOM 2279 C C . LYS A 1 287 ? 23.77289 81.30333 2.59955 1.000 9.31481 287 LYS A C 1
ATOM 2280 O O . LYS A 1 287 ? 24.26517 80.23895 2.98285 1.000 10.32213 287 LYS A O 1
ATOM 2286 N N . ASN A 1 288 ? 23.92541 82.44036 3.29425 1.000 9.21366 288 ASN A N 1
ATOM 2287 C CA . ASN A 1 288 ? 24.87009 82.39155 4.40472 1.000 10.37754 288 ASN A CA 1
ATOM 2288 C C . ASN A 1 288 ? 24.23050 81.85717 5.68571 1.000 9.72604 288 ASN A C 1
ATOM 2289 O O . ASN A 1 288 ? 24.92295 81.72283 6.68025 1.000 12.80252 288 ASN A O 1
ATOM 2294 N N . ALA A 1 289 ? 22.93449 81.54306 5.67159 1.000 9.66012 289 ALA A N 1
ATOM 2295 C CA . ALA A 1 289 ? 22.29768 80.75667 6.73299 1.000 8.55249 289 ALA A CA 1
ATOM 2296 C C . ALA A 1 289 ? 22.24512 79.27578 6.41985 1.000 9.05302 289 ALA A C 1
ATOM 2297 O O . ALA A 1 289 ? 21.64038 78.51204 7.18562 1.000 9.63168 289 ALA A O 1
ATOM 2299 N N . CYS A 1 290 ? 22.88890 78.84598 5.34134 1.000 9.21890 290 CYS A N 1
ATOM 2300 C CA . CYS A 1 290 ? 22.94590 77.43207 4.99412 1.000 9.21520 290 CYS A CA 1
ATOM 2301 C C . CYS A 1 290 ? 24.17234 76.78043 5.64978 1.000 9.73097 290 CYS A C 1
ATOM 2302 O O . CYS A 1 290 ? 25.29060 77.25421 5.46672 1.000 11.30065 290 CYS A O 1
ATOM 2305 N N . HIS A 1 291 ? 23.97068 75.69651 6.41757 1.000 10.99255 291 HIS A N 1
ATOM 2306 C CA . HIS A 1 291 ? 25.09698 74.96994 6.98474 1.000 8.80074 291 HIS A CA 1
ATOM 2307 C C . HIS A 1 291 ? 25.42057 73.70556 6.19483 1.000 11.65235 291 HIS A C 1
ATOM 2308 O O . HIS A 1 291 ? 26.36577 73.00292 6.55643 1.000 10.82741 291 HIS A O 1
ATOM 2315 N N . TYR A 1 292 ? 24.65929 73.41202 5.14201 1.000 9.84527 292 TYR A N 1
ATOM 2316 C CA . TYR A 1 292 ? 24.93685 72.30089 4.20390 1.000 7.62946 292 TYR A CA 1
ATOM 2317 C C . TYR A 1 292 ? 24.94795 70.94335 4.91241 1.000 8.75196 292 TYR A C 1
ATOM 2318 O O . TYR A 1 292 ? 25.63510 70.03126 4.49363 1.000 9.68443 292 TYR A O 1
ATOM 2327 N N . LEU A 1 293 ? 24.21508 70.82800 6.02681 1.000 8.68820 293 LEU A N 1
ATOM 2328 C CA . LEU A 1 293 ? 24.04762 69.55624 6.72504 1.000 8.05232 293 LEU A CA 1
ATOM 2329 C C . LEU A 1 293 ? 22.55105 69.27349 6.86177 1.000 8.75653 293 LEU A C 1
ATOM 2330 O O . LEU A 1 293 ? 21.71032 70.16698 6.66532 1.000 10.39431 293 LEU A O 1
ATOM 2335 N N . MET A 1 294 ? 22.20664 68.03003 7.25434 1.000 7.76945 294 MET A N 1
ATOM 2336 C CA . MET A 1 294 ? 20.82740 67.69089 7.58494 1.000 8.82949 294 MET A CA 1
ATOM 2337 C C . MET A 1 294 ? 20.62589 68.00156 9.06413 1.000 9.03470 294 MET A C 1
ATOM 2338 O O . MET A 1 294 ? 21.05155 67.24940 9.93975 1.000 11.28712 294 MET A O 1
ATOM 2343 N N . ALA A 1 295 ? 20.03000 69.15907 9.35550 1.000 9.74043 295 ALA A N 1
ATOM 2344 C CA . ALA A 1 295 ? 19.65626 69.43971 10.74038 1.000 9.89539 295 ALA A CA 1
ATOM 2345 C C . ALA A 1 295 ? 18.43799 68.59188 11.13640 1.000 9.84368 295 ALA A C 1
ATOM 2346 O O . ALA A 1 295 ? 17.92405 67.74414 10.38321 1.000 9.02276 295 ALA A O 1
ATOM 2348 N N . TRP A 1 296 ? 17.97921 68.78061 12.37723 1.000 7.78730 296 TRP A N 1
ATOM 2349 C CA . TRP A 1 296 ? 17.01054 67.83087 12.91423 1.000 8.33932 296 TRP A CA 1
ATOM 2350 C C . TRP A 1 296 ? 15.69029 67.81900 12.15451 1.000 10.79481 296 TRP A C 1
ATOM 2351 O O . TRP A 1 296 ? 15.08217 66.75613 12.00212 1.000 10.53227 296 TRP A O 1
ATOM 2362 N N . TYR A 1 297 ? 15.25922 68.96762 11.62559 1.000 6.75852 297 TYR A N 1
ATOM 2363 C CA . TYR A 1 297 ? 13.98384 69.02102 10.92419 1.000 8.99529 297 TYR A CA 1
ATOM 2364 C C . TYR A 1 297 ? 13.92636 70.25551 10.04682 1.000 10.65601 297 TYR A C 1
ATOM 2365 O O . TYR A 1 297 ? 14.69590 71.21381 10.22009 1.000 10.04187 297 TYR A O 1
ATOM 2374 N N . THR A 1 298 ? 12.88818 70.28325 9.21167 1.000 7.75112 298 THR A N 1
ATOM 2375 C CA . THR A 1 298 ? 12.29817 71.54533 8.79429 1.000 7.45921 298 THR A CA 1
ATOM 2376 C C . THR A 1 298 ? 10.80866 71.46006 9.13331 1.000 9.08387 298 THR A C 1
ATOM 2377 O O . THR A 1 298 ? 10.22624 70.36983 9.18747 1.000 9.02230 298 THR A O 1
ATOM 2381 N N . ALA A 1 299 ? 10.21804 72.59411 9.42644 1.000 7.30656 299 ALA A N 1
ATOM 2382 C CA . ALA A 1 299 ? 8.79194 72.59467 9.71599 1.000 6.87585 299 ALA A CA 1
ATOM 2383 C C . ALA A 1 299 ? 8.12202 73.70583 8.94071 1.000 7.82491 299 ALA A C 1
ATOM 2384 O O . ALA A 1 299 ? 8.73752 74.72829 8.59547 1.000 9.45365 299 ALA A O 1
ATOM 2386 N N . TRP A 1 300 ? 6.82762 73.53640 8.71132 1.000 8.77641 300 TRP A N 1
ATOM 2387 C CA . TRP A 1 300 ? 6.10773 74.54852 7.95199 1.000 7.96007 300 TRP A CA 1
ATOM 2388 C C . TRP A 1 300 ? 4.65762 74.53169 8.38034 1.000 8.24695 300 TRP A C 1
ATOM 2389 O O . TRP A 1 300 ? 4.13902 73.49710 8.83452 1.000 8.90483 300 TRP A O 1
ATOM 2400 N N . GLY A 1 301 ? 4.02014 75.68695 8.29145 1.000 10.09813 301 GLY A N 1
ATOM 2401 C CA . GLY A 1 301 ? 2.67576 75.73837 8.84166 1.000 10.06770 301 GLY A CA 1
ATOM 2402 C C . GLY A 1 301 ? 1.99365 77.03436 8.48489 1.000 12.33248 301 GLY A C 1
ATOM 2403 O O . GLY A 1 301 ? 2.56181 77.91097 7.82447 1.000 11.60991 301 GLY A O 1
ATOM 2404 N N . GLY A 1 302 ? 0.72212 77.12492 8.87158 1.000 12.53429 302 GLY A N 1
ATOM 2405 C CA . GLY A 1 302 ? -0.04454 78.30228 8.47480 1.000 14.80732 302 GLY A CA 1
ATOM 2406 C C . GLY A 1 302 ? -1.41064 78.29218 9.12602 1.000 16.96006 302 GLY A C 1
ATOM 2407 O O . GLY A 1 302 ? -1.70020 77.45866 9.99288 1.000 14.87374 302 GLY A O 1
ATOM 2408 N N . GLY A 1 303 ? -2.23213 79.26585 8.73322 1.000 16.53576 303 GLY A N 1
ATOM 2409 C CA . GLY A 1 303 ? -3.57400 79.36036 9.29775 1.000 13.98051 303 GLY A CA 1
ATOM 2410 C C . GLY A 1 303 ? -4.55253 78.38277 8.66784 1.000 13.42220 303 GLY A C 1
ATOM 2411 O O . GLY A 1 303 ? -4.44700 77.99969 7.50825 1.000 15.01817 303 GLY A O 1
ATOM 2412 N N . LEU A 1 304 ? -5.52322 77.95889 9.48142 1.000 12.78790 304 LEU A N 1
ATOM 2413 C CA . LEU A 1 304 ? -6.68852 77.21392 9.00322 1.000 14.18965 304 LEU A CA 1
ATOM 2414 C C . LEU A 1 304 ? -7.95571 78.07311 8.89075 1.000 20.79094 304 LEU A C 1
ATOM 2415 O O . LEU A 1 304 ? -8.05470 79.11955 9.55137 1.000 18.99860 304 LEU A O 1
ATOM 2420 N N . TYR A 1 307 ? -10.45626 82.73138 6.99094 1.000 26.44128 307 TYR A N 1
ATOM 2421 C CA . TYR A 1 307 ? -9.80879 83.78921 6.20842 1.000 29.50633 307 TYR A CA 1
ATOM 2422 C C . TYR A 1 307 ? -8.29216 83.72251 6.33999 1.000 28.50474 307 TYR A C 1
ATOM 2423 O O . TYR A 1 307 ? -7.58799 84.73232 6.19433 1.000 28.05052 307 TYR A O 1
ATOM 2432 N N . ALA A 1 308 ? -7.79549 82.52669 6.63442 1.000 28.48231 308 ALA A N 1
ATOM 2433 C CA . ALA A 1 308 ? -6.37227 82.33475 6.86413 1.000 25.67316 308 ALA A CA 1
ATOM 2434 C C . ALA A 1 308 ? -5.55522 82.81812 5.67017 1.000 23.58345 308 ALA A C 1
ATOM 2435 O O . ALA A 1 308 ? -5.83247 82.47095 4.51520 1.000 23.53318 308 ALA A O 1
ATOM 2437 N N . ASN A 1 309 ? -4.53420 83.60337 5.95709 1.000 21.36238 309 ASN A N 1
ATOM 2438 C CA . ASN A 1 309 ? -3.76011 84.19291 4.89008 1.000 22.16024 309 ASN A CA 1
ATOM 2439 C C . ASN A 1 309 ? -2.30206 84.32322 5.29569 1.000 20.69947 309 ASN A C 1
ATOM 2440 O O . ASN A 1 309 ? -1.68237 85.35971 5.07141 1.000 18.44110 309 ASN A O 1
ATOM 2445 N N . TRP A 1 310 ? -1.72574 83.29156 5.91577 1.000 17.56892 310 TRP A N 1
ATOM 2446 C CA . TRP A 1 310 ? -0.34007 83.42095 6.39159 1.000 13.50935 310 TRP A CA 1
ATOM 2447 C C . TRP A 1 310 ? 0.25809 82.02567 6.49882 1.000 12.93646 310 TRP A C 1
ATOM 2448 O O . TRP A 1 310 ? -0.46790 81.03645 6.64468 1.000 14.79673 310 TRP A O 1
ATOM 2459 N N . ALA A 1 311 ? 1.59010 81.96232 6.39271 1.000 11.84996 311 ALA A N 1
ATOM 2460 C CA . ALA A 1 311 ? 2.27398 80.68814 6.52251 1.000 9.56363 311 ALA A CA 1
ATOM 2461 C C . ALA A 1 311 ? 3.71114 80.99452 6.89609 1.000 10.63721 311 ALA A C 1
ATOM 2462 O O . ALA A 1 311 ? 4.18118 82.11838 6.70884 1.000 13.50481 311 ALA A O 1
ATOM 2464 N N . TRP A 1 312 ? 4.42233 79.96728 7.38932 1.000 8.68701 312 TRP A N 1
ATOM 2465 C CA . TRP A 1 312 ? 5.78192 80.15468 7.88496 1.000 9.77126 312 TRP A CA 1
ATOM 2466 C C . TRP A 1 312 ? 6.60491 78.89288 7.60585 1.000 11.59568 312 TRP A C 1
ATOM 2467 O O . TRP A 1 312 ? 6.06879 77.81587 7.33181 1.000 8.39116 312 TRP A O 1
ATOM 2478 N N . ARG A 1 313 ? 7.92159 79.03823 7.71822 1.000 7.70267 313 ARG A N 1
ATOM 2479 C CA . ARG A 1 313 ? 8.84570 77.90725 7.63069 1.000 8.13669 313 ARG A CA 1
ATOM 2480 C C . ARG A 1 313 ? 9.97174 78.16049 8.60927 1.000 10.76495 313 ARG A C 1
ATOM 2481 O O . ARG A 1 313 ? 10.36004 79.31805 8.82692 1.000 8.98411 313 ARG A O 1
ATOM 2489 N N . ILE A 1 314 ? 10.49706 77.07548 9.18061 1.000 8.93558 314 ILE A N 1
ATOM 2490 C CA . ILE A 1 314 ? 11.75286 77.10885 9.93684 1.000 7.04932 314 ILE A CA 1
ATOM 2491 C C . ILE A 1 314 ? 12.62047 75.96680 9.43657 1.000 8.49530 314 ILE A C 1
ATOM 2492 O O . ILE A 1 314 ? 12.11789 74.91894 9.01676 1.000 9.32543 314 ILE A O 1
ATOM 2497 N N . GLY A 1 315 ? 13.93553 76.18266 9.46180 1.000 8.72345 315 GLY A N 1
ATOM 2498 C CA . GLY A 1 315 ? 14.90331 75.11869 9.31050 1.000 6.84502 315 GLY A CA 1
ATOM 2499 C C . GLY A 1 315 ? 15.19373 74.57047 10.69459 1.000 9.47723 315 GLY A C 1
ATOM 2500 O O . GLY A 1 315 ? 14.33543 74.56871 11.56967 1.000 8.28198 315 GLY A O 1
ATOM 2501 N N . ALA A 1 316 ? 16.42343 74.16733 10.92910 1.000 9.28239 316 ALA A N 1
ATOM 2502 C CA . ALA A 1 316 ? 16.79514 73.84722 12.30573 1.000 11.07325 316 ALA A CA 1
ATOM 2503 C C . ALA A 1 316 ? 18.28077 74.14188 12.46147 1.000 9.74268 316 ALA A C 1
ATOM 2504 O O . ALA A 1 316 ? 19.06164 73.96799 11.51736 1.000 10.06610 316 ALA A O 1
ATOM 2506 N N . SER A 1 317 ? 18.63589 74.65127 13.64083 1.000 8.40089 317 SER A N 1
ATOM 2507 C CA . SER A 1 317 ? 20.01128 75.04242 13.91172 1.000 7.79936 317 SER A CA 1
ATOM 2508 C C . SER A 1 317 ? 20.85632 73.90776 14.47191 1.000 10.75863 317 SER A C 1
ATOM 2509 O O . SER A 1 317 ? 22.09072 74.05124 14.51393 1.000 10.04255 317 SER A O 1
ATOM 2512 N N . HIS A 1 318 ? 20.24614 72.81358 14.92800 1.000 8.15007 318 HIS A N 1
ATOM 2513 C CA . HIS A 1 318 ? 20.95864 71.72317 15.61075 1.000 9.01115 318 HIS A CA 1
ATOM 2514 C C . HIS A 1 318 ? 21.13238 70.54084 14.67225 1.000 8.71402 318 HIS A C 1
ATOM 2515 O O . HIS A 1 318 ? 20.16735 70.09424 14.04829 1.000 9.69584 318 HIS A O 1
ATOM 2522 N N . VAL A 1 319 ? 22.36030 70.04344 14.57333 1.000 7.14735 319 VAL A N 1
ATOM 2523 C CA . VAL A 1 319 ? 22.71786 68.99489 13.61869 1.000 9.73696 319 VAL A CA 1
ATOM 2524 C C . VAL A 1 319 ? 23.21165 67.80601 14.40306 1.000 8.81914 319 VAL A C 1
ATOM 2525 O O . VAL A 1 319 ? 24.15489 67.93924 15.20182 1.000 9.32234 319 VAL A O 1
ATOM 2529 N N . HIS A 1 320 ? 22.66651 66.63398 14.09091 1.000 6.51212 320 HIS A N 1
ATOM 2530 C CA . HIS A 1 320 ? 23.10656 65.36542 14.66888 1.000 8.94369 320 HIS A CA 1
ATOM 2531 C C . HIS A 1 320 ? 23.80501 64.59220 13.56972 1.000 10.68173 320 HIS A C 1
ATOM 2532 O O . HIS A 1 320 ? 23.23938 64.41747 12.49042 1.000 10.04267 320 HIS A O 1
ATOM 2539 N N . GLN A 1 321 ? 25.03785 64.13084 13.84103 1.000 7.97667 321 GLN A N 1
ATOM 2540 C CA . GLN A 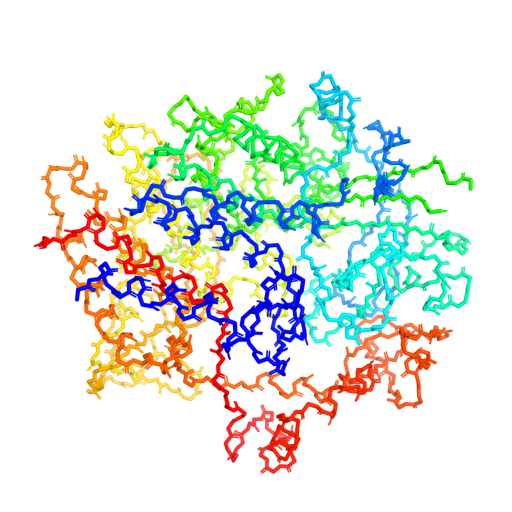1 321 ? 25.72299 63.32817 12.80874 1.000 9.98353 321 GLN A CA 1
ATOM 2541 C C . GLN A 1 321 ? 24.89963 62.13881 12.32382 1.000 8.55095 321 GLN A C 1
ATOM 2542 O O . GLN A 1 321 ? 25.06543 61.70260 11.17739 1.000 8.26875 321 GLN A O 1
ATOM 2548 N N . GLY A 1 322 ? 24.10546 61.51970 13.20308 1.000 8.16761 322 GLY A N 1
ATOM 2549 C CA . GLY A 1 322 ? 23.40115 60.29748 12.84985 1.000 8.34463 322 GLY A CA 1
ATOM 2550 C C . GLY A 1 322 ? 22.28490 60.49446 11.86531 1.000 8.47576 322 GLY A C 1
ATOM 2551 O O . GLY A 1 322 ? 21.75725 59.50626 11.36685 1.000 9.38520 322 GLY A O 1
ATOM 2552 N N . TYR A 1 323 ? 21.96452 61.74747 11.51779 1.000 7.51910 323 TYR A N 1
ATOM 2553 C CA . TYR A 1 323 ? 20.96629 62.06346 10.50044 1.000 7.19695 323 TYR A CA 1
ATOM 2554 C C . TYR A 1 323 ? 21.57227 62.24377 9.12223 1.000 9.04662 323 TYR A C 1
ATOM 2555 O O . TYR A 1 323 ? 20.82526 62.29781 8.14957 1.000 11.41743 323 TYR A O 1
ATOM 2564 N N . GLN A 1 324 ? 22.88256 62.38625 9.00026 1.000 7.77975 324 GLN A N 1
ATOM 2565 C CA . GLN A 1 324 ? 23.42892 62.66931 7.68385 1.000 7.01858 324 GLN A CA 1
ATOM 2566 C C . GLN A 1 324 ? 23.35011 61.43298 6.80686 1.000 6.93617 324 GLN A C 1
ATOM 2567 O O . GLN A 1 324 ? 23.45246 60.31931 7.27596 1.000 9.72645 324 GLN A O 1
ATOM 2573 N N . ASN A 1 325 ? 23.15504 61.62089 5.50857 1.000 7.07210 325 ASN A N 1
ATOM 2574 C CA . ASN A 1 325 ? 23.02809 60.47591 4.61029 1.000 6.43665 325 ASN A CA 1
ATOM 2575 C C . ASN A 1 325 ? 23.83460 60.77929 3.36627 1.000 10.52269 325 ASN A C 1
ATOM 2576 O O . ASN A 1 325 ? 23.33829 61.36246 2.40352 1.000 10.17373 325 ASN A O 1
ATOM 2581 N N . PRO A 1 326 ? 25.11440 60.46559 3.39346 1.000 9.32366 326 PRO A N 1
ATOM 2582 C CA . PRO A 1 326 ? 25.96794 60.76310 2.23577 1.000 9.59984 326 PRO A CA 1
ATOM 2583 C C . PRO A 1 326 ? 25.51975 60.04321 0.97050 1.000 9.93070 326 PRO A C 1
ATOM 2584 O O . PRO A 1 326 ? 25.80169 60.53825 -0.12331 1.000 9.61174 326 PRO A O 1
ATOM 2588 N N . VAL A 1 327 ? 24.86165 58.88013 1.08360 1.000 9.64022 327 VAL A N 1
ATOM 2589 C CA . VAL A 1 327 ? 24.38865 58.20989 -0.12312 1.000 9.29773 327 VAL A CA 1
ATOM 2590 C C . VAL A 1 327 ? 23.29435 59.04525 -0.78711 1.000 10.08227 327 VAL A C 1
ATOM 2591 O O . VAL A 1 327 ? 23.29057 59.22911 -2.00306 1.000 9.67605 327 VAL A O 1
ATOM 2595 N N . ALA A 1 328 ? 22.34835 59.55964 0.01280 1.000 8.33566 328 ALA A N 1
ATOM 2596 C CA . ALA A 1 328 ? 21.33194 60.45365 -0.52105 1.000 7.77059 328 ALA A CA 1
ATOM 2597 C C . ALA A 1 328 ? 21.99678 61.68467 -1.12735 1.000 10.59274 328 ALA A C 1
ATOM 2598 O O . ALA A 1 328 ? 21.62269 62.13130 -2.21774 1.000 9.26872 328 ALA A O 1
ATOM 2600 N N . SER A 1 329 ? 23.05043 62.20799 -0.46862 1.000 9.59390 329 SER A N 1
ATOM 2601 C CA . SER A 1 329 ? 23.67764 63.42226 -0.99196 1.000 9.67734 329 SER A CA 1
ATOM 2602 C C . SER A 1 329 ? 24.36886 63.16182 -2.30864 1.000 10.31105 329 SER A C 1
ATOM 2603 O O . SER A 1 329 ? 24.31230 64.00183 -3.22454 1.000 10.40056 329 SER A O 1
ATOM 2606 N N . TYR A 1 330 ? 24.99856 61.99863 -2.41846 1.000 9.34001 330 TYR A N 1
ATOM 2607 C CA . TYR A 1 330 ? 25.57966 61.54540 -3.66828 1.000 10.51726 330 TYR A CA 1
ATOM 2608 C C . TYR A 1 330 ? 24.50652 61.37470 -4.73647 1.000 8.27052 330 TYR A C 1
ATOM 2609 O O . TYR A 1 330 ? 24.68700 61.79423 -5.89038 1.000 11.10392 330 TYR A O 1
ATOM 2618 N N . ALA A 1 331 ? 23.39862 60.74526 -4.37039 1.000 8.24267 331 ALA A N 1
ATOM 2619 C CA . ALA A 1 331 ? 22.31899 60.52125 -5.31659 1.000 10.06277 331 ALA A CA 1
ATOM 2620 C C . ALA A 1 331 ? 21.82444 61.82993 -5.89365 1.000 10.70346 331 ALA A C 1
ATOM 2621 O O . ALA A 1 331 ? 21.47827 61.88810 -7.07126 1.000 11.26932 331 ALA A O 1
ATOM 2623 N N . LEU A 1 332 ? 21.78714 62.89556 -5.07331 1.000 9.61373 332 LEU A N 1
ATOM 2624 C CA . LEU A 1 332 ? 21.22184 64.19223 -5.41568 1.000 7.09376 332 LEU A CA 1
ATOM 2625 C C . LEU A 1 332 ? 22.20535 65.16148 -6.04078 1.000 8.01908 332 LEU A C 1
ATOM 2626 O O . LEU A 1 332 ? 21.81983 66.29521 -6.34825 1.000 10.77526 332 LEU A O 1
ATOM 2631 N N . SER A 1 333 ? 23.49070 64.76944 -6.19391 1.000 12.46397 333 SER A N 1
ATOM 2632 C CA . SER A 1 333 ? 24.53290 65.68440 -6.66091 1.000 12.27345 333 SER A CA 1
ATOM 2633 C C . SER A 1 333 ? 25.35806 65.16218 -7.84176 1.000 12.26447 333 SER A C 1
ATOM 2634 O O . SER A 1 333 ? 26.30381 65.85994 -8.28148 1.000 11.93083 333 SER A O 1
ATOM 2637 N N . THR A 1 334 ? 25.09772 63.94650 -8.31088 1.000 12.12959 334 THR A N 1
ATOM 2638 C CA . THR A 1 334 ? 25.94625 63.33863 -9.32898 1.000 11.23547 334 THR A CA 1
ATOM 2639 C C . THR A 1 334 ? 25.12718 62.70455 -10.43183 1.000 12.49910 334 THR A C 1
ATOM 2640 O O . THR A 1 334 ? 23.99548 62.25846 -10.23536 1.000 12.48406 334 THR A O 1
ATOM 2644 N N . ALA A 1 335 ? 25.75182 62.61485 -11.62318 1.000 12.53428 335 ALA A N 1
ATOM 2645 C CA . ALA A 1 335 ? 25.07419 61.90638 -12.70447 1.000 11.55407 335 ALA A CA 1
ATOM 2646 C C . ALA A 1 335 ? 24.93460 60.42235 -12.38797 1.000 12.56478 335 ALA A C 1
ATOM 2647 O O . ALA A 1 335 ? 23.91110 59.80603 -12.70771 1.000 14.82514 335 ALA A O 1
ATOM 2649 N N . GLU A 1 336 ? 25.95200 59.84048 -11.75338 1.000 9.45184 336 GLU A N 1
ATOM 2650 C CA . GLU A 1 336 ? 25.86863 58.44441 -11.32587 1.000 10.01482 336 GLU A CA 1
ATOM 2651 C C . GLU A 1 336 ? 24.65849 58.21289 -10.42001 1.000 12.26818 336 GLU A C 1
ATOM 2652 O O . GLU A 1 336 ? 23.97059 57.18412 -10.51840 1.000 13.22067 336 GLU A O 1
ATOM 2658 N N . GLY A 1 337 ? 24.38911 59.17488 -9.52544 1.000 11.57776 337 GLY A N 1
ATOM 2659 C CA . GLY A 1 337 ? 23.28941 59.02510 -8.57119 1.000 10.96012 337 GLY A CA 1
ATOM 2660 C C . GLY A 1 337 ? 21.92476 59.13141 -9.22587 1.000 11.89396 337 GLY A C 1
ATOM 2661 O O . GLY A 1 337 ? 20.99893 58.43609 -8.83785 1.000 11.67115 337 GLY A O 1
ATOM 2662 N N . GLY A 1 338 ? 21.79304 60.01347 -10.23411 1.000 11.32682 338 GLY A N 1
ATOM 2663 C CA . GLY A 1 338 ? 20.64287 60.08871 -11.08768 1.000 11.65445 338 GLY A CA 1
ATOM 2664 C C . GLY A 1 338 ? 19.50920 60.91156 -10.55027 1.000 13.27996 338 GLY A C 1
ATOM 2665 O O . GLY A 1 338 ? 18.50811 61.09016 -11.24090 1.000 14.22258 338 GLY A O 1
ATOM 2666 N N . LEU A 1 339 ? 19.61803 61.39559 -9.33311 1.000 10.59680 339 LEU A N 1
ATOM 2667 C CA . LEU A 1 339 ? 18.50874 62.09733 -8.70558 1.000 9.30477 339 LEU A CA 1
ATOM 2668 C C . LEU A 1 339 ? 18.85096 63.56661 -8.44390 1.000 10.40198 339 LEU A C 1
ATOM 2669 O O . LEU A 1 339 ? 18.25469 64.19523 -7.58518 1.000 9.06380 339 LEU A O 1
ATOM 2674 N N . ILE A 1 340 ? 19.75850 64.15432 -9.21352 1.000 10.21157 340 ILE A N 1
ATOM 2675 C CA . ILE A 1 340 ? 19.96407 65.61561 -9.12450 1.000 12.11069 340 ILE A CA 1
ATOM 2676 C C . ILE A 1 340 ? 18.65579 66.38054 -9.31716 1.000 12.16042 340 ILE A C 1
ATOM 2677 O O . ILE A 1 340 ? 18.00654 66.23277 -10.37793 1.000 12.55518 340 ILE A O 1
ATOM 2682 N N . PRO A 1 341 ? 18.22267 67.20759 -8.36606 1.000 10.29108 341 PRO A N 1
ATOM 2683 C CA . PRO A 1 341 ? 16.90760 67.84047 -8.52795 1.000 9.86829 341 PRO A CA 1
ATOM 2684 C C . PRO A 1 341 ? 16.90059 68.90272 -9.60998 1.000 11.81747 341 PRO A C 1
ATOM 2685 O O . PRO A 1 341 ? 17.93546 69.43221 -10.02665 1.000 12.58888 341 PRO A O 1
ATOM 2689 N N . ASN A 1 342 ? 15.69367 69.29269 -9.98874 1.000 11.51389 342 ASN A N 1
ATOM 2690 C CA . ASN A 1 342 ? 15.58834 70.18507 -11.14979 1.000 11.29456 342 ASN A CA 1
ATOM 2691 C C . ASN A 1 342 ? 15.85498 71.64920 -10.81183 1.000 11.41902 342 ASN A C 1
ATOM 2692 O O . ASN A 1 342 ? 16.05322 72.46229 -11.73046 1.000 14.99676 342 ASN A O 1
ATOM 2697 N N . SER A 1 343 ? 15.82418 72.03864 -9.52968 1.000 11.72648 343 SER A N 1
ATOM 2698 C CA . SER A 1 343 ? 16.04247 73.44513 -9.19918 1.000 12.95319 343 SER A CA 1
ATOM 2699 C C . SER A 1 343 ? 17.48246 73.87036 -9.48678 1.000 12.61593 343 SER A C 1
ATOM 2700 O O . SER A 1 343 ? 18.41841 73.08090 -9.38752 1.000 14.12601 343 SER A O 1
ATOM 2703 N N . SER A 1 344 ? 17.63360 75.15529 -9.83005 1.000 18.99979 344 SER A N 1
ATOM 2704 C CA . SER A 1 344 ? 18.88537 75.75273 -10.30525 1.000 23.19590 344 SER A CA 1
ATOM 2705 C C . SER A 1 344 ? 20.09870 75.34102 -9.48362 1.000 17.57475 344 SER A C 1
ATOM 2706 O O . SER A 1 344 ? 21.07379 74.82168 -10.01957 1.000 21.51062 344 SER A O 1
ATOM 2709 N N . THR A 1 345 ? 20.06261 75.57926 -8.17840 1.000 15.14153 345 THR A N 1
ATOM 2710 C CA . THR A 1 345 ? 21.24884 75.34596 -7.36740 1.000 14.75220 345 THR A CA 1
ATOM 2711 C C . THR A 1 345 ? 21.20888 74.05343 -6.55196 1.000 13.53422 345 THR A C 1
ATOM 2712 O O . THR A 1 345 ? 22.04997 73.89197 -5.67579 1.000 13.37114 345 THR A O 1
ATOM 2716 N N . ALA A 1 346 ? 20.23279 73.16774 -6.77942 1.000 9.69650 346 ALA A N 1
ATOM 2717 C CA . ALA A 1 346 ? 20.15444 71.97121 -5.94741 1.000 10.98956 346 ALA A CA 1
ATOM 2718 C C . ALA A 1 346 ? 21.40695 71.10534 -6.10050 1.000 12.10695 346 ALA A C 1
ATOM 2719 O O . ALA A 1 346 ? 21.92112 70.59781 -5.10353 1.000 11.33929 346 ALA A O 1
ATOM 2721 N N . ARG A 1 347 ? 21.90921 70.90465 -7.34514 1.000 10.35730 347 ARG A N 1
ATOM 2722 C CA . ARG A 1 347 ? 23.09843 70.05741 -7.50142 1.000 9.62563 347 ARG A CA 1
ATOM 2723 C C . ARG A 1 347 ? 24.26526 70.59163 -6.68680 1.000 12.15718 347 ARG A C 1
ATOM 2724 O O . ARG A 1 347 ? 24.89452 69.86020 -5.91508 1.000 12.25132 347 ARG A O 1
ATOM 2732 N N . SER A 1 348 ? 24.54879 71.89279 -6.82578 1.000 12.06750 348 SER A N 1
ATOM 2733 C CA . SER A 1 348 ? 25.67427 72.48326 -6.10858 1.000 10.30539 348 SER A CA 1
ATOM 2734 C C . SER A 1 348 ? 25.48836 72.36771 -4.60022 1.000 10.16006 348 SER A C 1
ATOM 2735 O O . SER A 1 348 ? 26.43132 72.04021 -3.86780 1.000 12.46034 348 SER A O 1
ATOM 2738 N N . ASP A 1 349 ? 24.27136 72.62683 -4.11649 1.000 12.02930 349 ASP A N 1
ATOM 2739 C CA . ASP A 1 349 ? 24.02848 72.54009 -2.68458 1.000 10.08460 349 ASP A CA 1
ATOM 2740 C C . ASP A 1 349 ? 24.30441 71.13407 -2.16327 1.000 9.30360 349 ASP A C 1
ATOM 2741 O O . ASP A 1 349 ? 24.91487 70.96557 -1.09216 1.000 9.90865 349 ASP A O 1
ATOM 2746 N N . TRP A 1 350 ? 23.79858 70.11083 -2.87273 1.000 9.42858 350 TRP A N 1
ATOM 2747 C CA . TRP A 1 350 ? 23.99094 68.73500 -2.41020 1.000 9.66757 350 TRP A CA 1
ATOM 2748 C C . TRP A 1 350 ? 25.43978 68.28858 -2.58904 1.000 11.76299 350 TRP A C 1
ATOM 2749 O O . TRP A 1 350 ? 25.93543 67.46434 -1.81417 1.000 10.67536 350 TRP A O 1
ATOM 2760 N N . GLU A 1 351 ? 26.13560 68.82467 -3.59560 1.000 8.68281 351 GLU A N 1
ATOM 2761 C CA . GLU A 1 351 ? 27.55313 68.52992 -3.72936 1.000 10.70365 351 GLU A CA 1
ATOM 2762 C C . GLU A 1 351 ? 28.32680 69.03450 -2.51468 1.000 12.49742 351 GLU A C 1
ATOM 2763 O O . GLU A 1 351 ? 29.15231 68.31128 -1.94863 1.000 11.15392 351 GLU A O 1
ATOM 2769 N N . LYS A 1 352 ? 28.03788 70.27716 -2.07815 1.000 9.96301 352 LYS A N 1
ATOM 2770 C CA . LYS A 1 352 ? 28.69063 70.82832 -0.90387 1.000 10.25185 352 LYS A CA 1
ATOM 2771 C C . LYS A 1 352 ? 28.31815 70.03867 0.32322 1.000 10.39624 352 LYS A C 1
ATOM 2772 O O . LYS A 1 352 ? 29.17833 69.74777 1.14861 1.000 10.66552 352 LYS A O 1
ATOM 2778 N N . ALA A 1 353 ? 27.03545 69.66872 0.42776 1.000 9.41834 353 ALA A N 1
ATOM 2779 C CA . ALA A 1 353 ? 26.55712 68.90823 1.58167 1.000 10.53901 353 ALA A CA 1
ATOM 2780 C C . ALA A 1 353 ? 27.24980 67.55992 1.71279 1.000 10.89070 353 ALA A C 1
ATOM 2781 O O . ALA A 1 353 ? 27.60562 67.15420 2.81631 1.000 10.17602 353 ALA A O 1
ATOM 2783 N N . LEU A 1 354 ? 27.43610 66.83839 0.61704 1.000 8.11197 354 LEU A N 1
ATOM 2784 C CA . LEU A 1 354 ? 28.11756 65.54351 0.71120 1.000 8.06601 354 LEU A CA 1
ATOM 2785 C C . LEU A 1 354 ? 29.51299 65.70872 1.31813 1.000 9.18729 354 LEU A C 1
ATOM 2786 O O . LEU A 1 354 ? 29.90570 64.94306 2.20057 1.000 7.77377 354 LEU A O 1
ATOM 2791 N N . LYS A 1 355 ? 30.27357 66.69459 0.82155 1.000 10.52592 355 LYS A N 1
ATOM 2792 C CA . LYS A 1 355 ? 31.63185 66.90961 1.31563 1.000 8.98477 355 LYS A CA 1
ATOM 2793 C C . LYS A 1 355 ? 31.58115 67.32309 2.77468 1.000 12.40565 355 LYS A C 1
ATOM 2794 O O . LYS A 1 355 ? 32.35263 66.82045 3.60817 1.000 10.19880 355 LYS A O 1
ATOM 2800 N N . ARG A 1 356 ? 30.65576 68.22658 3.10218 1.000 9.40703 356 ARG A N 1
ATOM 2801 C CA . ARG A 1 356 ? 30.55565 68.72127 4.47822 1.000 7.41469 356 ARG A CA 1
ATOM 2802 C C . ARG A 1 356 ? 30.17033 67.60068 5.44416 1.000 9.62385 356 ARG A C 1
ATOM 2803 O O . ARG A 1 356 ? 30.60658 67.59118 6.60499 1.000 10.07179 356 ARG A O 1
ATOM 2811 N N . GLN A 1 357 ? 29.29668 66.68691 4.99905 1.000 8.43665 357 GLN A N 1
ATOM 2812 C CA . GLN A 1 357 ? 28.91760 65.55303 5.83848 1.000 11.58690 357 GLN A CA 1
ATOM 2813 C C . GLN A 1 357 ? 30.12480 64.67863 6.13838 1.000 9.67704 357 GLN A C 1
ATOM 2814 O O . GLN A 1 357 ? 30.29965 64.21758 7.26610 1.000 9.72574 357 GLN A O 1
ATOM 2820 N N . LEU A 1 358 ? 30.98609 64.45353 5.13259 1.000 10.39716 358 LEU A N 1
ATOM 2821 C CA . LEU A 1 358 ? 32.18769 63.64556 5.36247 1.000 8.59575 358 LEU A CA 1
ATOM 2822 C C . LEU A 1 358 ? 33.17152 64.36561 6.27527 1.000 8.76376 358 LEU A C 1
ATOM 2823 O O . LEU A 1 358 ? 33.78733 63.74672 7.16049 1.000 9.54779 358 LEU A O 1
ATOM 2828 N N . GLU A 1 359 ? 33.30282 65.68081 6.10479 1.000 8.69333 359 GLU A N 1
ATOM 2829 C CA . GLU A 1 359 ? 34.08055 66.47588 7.05730 1.000 7.07846 359 GLU A CA 1
ATOM 2830 C C . GLU A 1 359 ? 33.52694 66.36521 8.47461 1.000 9.07918 359 GLU A C 1
ATOM 2831 O O . GLU A 1 359 ? 34.29132 66.23556 9.44008 1.000 9.77547 359 GLU A O 1
ATOM 2837 N N . LEU A 1 360 ? 32.19161 66.42412 8.62440 1.000 7.70183 360 LEU A N 1
ATOM 2838 C CA . LEU A 1 360 ? 31.58649 66.31557 9.95176 1.000 6.82710 360 LEU A CA 1
ATOM 2839 C C . LEU A 1 360 ? 31.96392 65.00309 10.61702 1.000 8.51727 360 LEU A C 1
ATOM 2840 O O . LEU A 1 360 ? 32.26518 64.96522 11.81244 1.000 8.18533 360 LEU A O 1
ATOM 2845 N N . TYR A 1 361 ? 31.87228 63.88625 9.87905 1.000 7.05567 361 TYR A N 1
ATOM 2846 C CA . TYR A 1 361 ? 32.17482 62.59578 10.47824 1.000 7.37410 361 TYR A CA 1
ATOM 2847 C C . TYR A 1 361 ? 33.64024 62.52950 10.90306 1.000 7.67968 361 TYR A C 1
ATOM 2848 O O . TYR A 1 361 ? 33.96444 61.91398 11.92055 1.000 11.14800 361 TYR A O 1
ATOM 2857 N N . THR A 1 362 ? 34.53165 63.09535 10.08699 1.000 9.55790 362 THR A N 1
ATOM 2858 C CA . THR A 1 362 ? 35.94186 63.11677 10.45175 1.000 10.37715 362 THR A CA 1
ATOM 2859 C C . THR A 1 362 ? 36.12609 63.95703 11.69935 1.000 9.67878 362 THR A C 1
ATOM 2860 O O . THR A 1 362 ? 36.87924 63.59138 12.60680 1.000 9.28189 362 THR A O 1
ATOM 2864 N N . TRP A 1 363 ? 35.50483 65.13725 11.71135 1.000 9.21271 363 TRP A N 1
ATOM 2865 C CA . TRP A 1 363 ? 35.60977 66.03543 12.86103 1.000 8.42805 363 TRP A CA 1
ATOM 2866 C C . TRP A 1 363 ? 35.16127 65.31767 14.13786 1.000 9.17521 363 TRP A C 1
ATOM 2867 O O . TRP A 1 363 ? 35.77037 65.49609 15.19358 1.000 9.57900 363 TRP A O 1
ATOM 2878 N N . LEU A 1 364 ? 34.10972 64.49773 14.05027 1.000 10.39770 364 LEU A N 1
ATOM 2879 C CA . LEU A 1 364 ? 33.52822 63.87900 15.23583 1.000 8.19720 364 LEU A CA 1
ATOM 2880 C C . LEU A 1 364 ? 34.13683 62.52154 15.55346 1.000 9.83016 364 LEU A C 1
ATOM 2881 O O . LEU A 1 364 ? 33.64758 61.82715 16.44664 1.000 10.92453 364 LEU A O 1
ATOM 2886 N N . LEU A 1 365 ? 35.18425 62.10989 14.84973 1.000 8.92030 365 LEU A N 1
ATOM 2887 C CA . LEU A 1 365 ? 35.72476 60.76995 15.03145 1.000 10.91439 365 LEU A CA 1
ATOM 2888 C C . LEU A 1 365 ? 36.50542 60.69559 16.34354 1.000 11.89665 365 LEU A C 1
ATOM 2889 O O . LEU A 1 365 ? 37.55772 61.33591 16.48758 1.000 10.77294 365 LEU A O 1
ATOM 2894 N N . SER A 1 366 ? 35.99120 59.92663 17.31099 1.000 10.35306 366 SER A N 1
ATOM 2895 C CA . SER A 1 366 ? 36.60111 59.90218 18.63097 1.000 9.86552 366 SER A CA 1
ATOM 2896 C C . SER A 1 366 ? 37.92899 59.15466 18.61079 1.000 9.51177 366 SER A C 1
ATOM 2897 O O . SER A 1 366 ? 38.26808 58.44302 17.66932 1.000 10.71849 366 SER A O 1
ATOM 2900 N N . SER A 1 367 ? 38.64719 59.27420 19.73186 1.000 11.10464 367 SER A N 1
ATOM 2901 C CA . SER A 1 367 ? 39.87169 58.49998 19.92241 1.000 12.47375 367 SER A CA 1
ATOM 2902 C C . SER A 1 367 ? 39.61275 56.99443 19.72690 1.000 13.01361 367 SER A C 1
ATOM 2903 O O . SER A 1 367 ? 40.32795 56.32267 18.96768 1.000 12.33206 367 SER A O 1
ATOM 2906 N N . GLU A 1 368 ? 38.55747 56.45891 20.36266 1.000 10.10286 368 GLU A N 1
ATOM 2907 C CA . GLU A 1 368 ? 38.24979 55.03203 20.22216 1.000 10.15822 368 GLU A CA 1
ATOM 2908 C C . GLU A 1 368 ? 37.73021 54.70422 18.83089 1.000 12.55364 368 GLU A C 1
ATOM 2909 O O . GLU A 1 368 ? 38.09207 53.66625 18.26579 1.000 11.65646 368 GLU A O 1
ATOM 2915 N N . GLY A 1 369 ? 36.82967 55.52622 18.29311 1.000 12.16410 369 GLY A N 1
ATOM 2916 C CA . GLY A 1 369 ? 36.39595 55.27893 16.92494 1.000 11.44983 369 GLY A CA 1
ATOM 2917 C C . GLY A 1 369 ? 34.92138 55.57929 16.68469 1.000 10.53583 369 GLY A C 1
ATOM 2918 O O . GLY A 1 369 ? 34.51563 55.83844 15.54336 1.000 11.40852 369 GLY A O 1
ATOM 2919 N N . ALA A 1 370 ? 34.12966 55.63786 17.75503 1.000 9.10107 370 ALA A N 1
ATOM 2920 C CA . ALA A 1 370 ? 32.74206 56.07273 17.61007 1.000 11.14318 370 ALA A CA 1
ATOM 2921 C C . ALA A 1 370 ? 32.66304 57.55333 17.19132 1.000 8.74685 370 ALA A C 1
ATOM 2922 O O . ALA A 1 370 ? 33.55089 58.36096 17.49254 1.000 10.82284 370 ALA A O 1
ATOM 2924 N N . VAL A 1 371 ? 31.56190 57.93181 16.54504 1.000 8.67810 371 VAL A N 1
ATOM 2925 C CA . VAL A 1 371 ? 31.41612 59.32815 16.10448 1.000 9.93931 371 VAL A CA 1
ATOM 2926 C C . VAL A 1 371 ? 30.56801 60.10332 17.11189 1.000 8.92210 371 VAL A C 1
ATOM 2927 O O . VAL A 1 371 ? 29.49041 59.64008 17.53391 1.000 9.49159 371 VAL A O 1
ATOM 2931 N N . ALA A 1 372 ? 31.08324 61.26101 17.54188 1.000 7.77011 372 ALA A N 1
ATOM 2932 C CA . ALA A 1 372 ? 30.45117 62.06432 18.57899 1.000 6.99002 372 ALA A CA 1
ATOM 2933 C C . ALA A 1 372 ? 29.29505 62.85828 17.97542 1.000 13.15008 372 ALA A C 1
ATOM 2934 O O . ALA A 1 372 ? 28.97533 62.74132 16.78676 1.000 10.91612 372 ALA A O 1
ATOM 2936 N N . GLY A 1 373 ? 28.66904 63.69768 18.79268 1.000 8.21473 373 GLY A N 1
ATOM 2937 C CA . GLY A 1 373 ? 27.28312 64.03222 18.49474 1.000 8.69128 373 GLY A CA 1
ATOM 2938 C C . GLY A 1 373 ? 26.99653 64.94528 17.30464 1.000 10.43105 373 GLY A C 1
ATOM 2939 O O . GLY A 1 373 ? 26.20697 64.57292 16.43747 1.000 9.09678 373 GLY A O 1
ATOM 2940 N N . GLY A 1 374 ? 27.53756 66.15216 17.26154 1.000 10.61606 374 GLY A N 1
ATOM 2941 C CA . GLY A 1 374 ? 27.01913 67.08761 16.25867 1.000 8.16070 374 GLY A CA 1
ATOM 2942 C C . GLY A 1 374 ? 27.41010 68.50510 16.63803 1.000 8.15138 374 GLY A C 1
ATOM 2943 O O . GLY A 1 374 ? 28.40033 68.71628 17.35527 1.000 9.60213 374 GLY A O 1
ATOM 2944 N N . ALA A 1 375 ? 26.62185 69.45851 16.12958 1.000 10.32958 375 ALA A N 1
ATOM 2945 C CA . ALA A 1 375 ? 26.96797 70.87386 16.28941 1.000 9.23822 375 ALA A CA 1
ATOM 2946 C C . ALA A 1 375 ? 25.70233 71.70710 16.19655 1.000 9.93211 375 ALA A C 1
ATOM 2947 O O . ALA A 1 375 ? 24.67576 71.25960 15.67362 1.000 11.57233 375 ALA A O 1
ATOM 2949 N N . THR A 1 376 ? 25.78149 72.94834 16.70662 1.000 8.74631 376 THR A N 1
ATOM 2950 C CA . THR A 1 376 ? 24.60819 73.80417 16.62005 1.000 9.99407 376 THR A CA 1
ATOM 2951 C C . THR A 1 376 ? 25.02592 75.20556 16.21425 1.000 9.23137 376 THR A C 1
ATOM 2952 O O . THR A 1 376 ? 26.11755 75.66428 16.55297 1.000 9.55182 376 THR A O 1
ATOM 2956 N N . ASN A 1 377 ? 24.11094 75.89581 15.52093 1.000 8.52884 377 ASN A N 1
ATOM 2957 C CA . ASN A 1 377 ? 24.24954 77.31383 15.25524 1.000 8.27108 377 ASN A CA 1
ATOM 2958 C C . ASN A 1 377 ? 23.49085 78.15156 16.26208 1.000 9.65825 377 ASN A C 1
ATOM 2959 O O . ASN A 1 377 ? 23.55322 79.36774 16.18987 1.000 9.77404 377 ASN A O 1
ATOM 2964 N N . SER A 1 378 ? 22.79816 77.54007 17.20811 1.000 8.92409 378 SER A N 1
ATOM 2965 C CA . SER A 1 378 ? 21.99251 78.29984 18.16860 1.000 9.29988 378 SER A CA 1
ATOM 2966 C C . SER A 1 378 ? 22.22719 77.67236 19.53474 1.000 10.90878 378 SER A C 1
ATOM 2967 O O . SER A 1 378 ? 21.51868 76.74543 19.94114 1.000 11.91543 378 SER A O 1
ATOM 2970 N N . TRP A 1 379 ? 23.28840 78.10577 20.20718 1.000 9.67379 379 TRP A N 1
ATOM 2971 C CA . TRP A 1 379 ? 23.58613 77.51565 21.50248 1.000 12.53686 379 TRP A CA 1
ATOM 2972 C C . TRP A 1 379 ? 22.41784 77.73918 22.46201 1.000 11.88540 379 TRP A C 1
ATOM 2973 O O . TRP A 1 379 ? 21.88980 78.85075 22.56250 1.000 11.90977 379 TRP A O 1
ATOM 2984 N N . ASN A 1 380 ? 22.00467 76.66604 23.14866 1.000 9.72212 380 ASN A N 1
ATOM 2985 C CA . ASN A 1 380 ? 20.84142 76.62708 24.05346 1.000 13.21072 380 ASN A CA 1
ATOM 2986 C C . ASN A 1 380 ? 19.51781 76.86146 23.33107 1.000 12.86857 380 ASN A C 1
ATOM 2987 O O . ASN A 1 380 ? 18.46603 77.05655 23.98934 1.000 14.72549 380 ASN A O 1
ATOM 2992 N N . GLY A 1 381 ? 19.50666 76.86613 22.00227 1.000 11.67823 381 GLY A N 1
ATOM 2993 C CA . GLY A 1 381 ? 18.26514 77.13080 21.31090 1.000 9.66148 381 GLY A CA 1
ATOM 2994 C C . GLY A 1 381 ? 17.78327 78.56127 21.42179 1.000 10.85229 381 GLY A C 1
ATOM 2995 O O . GLY A 1 381 ? 16.61282 78.82282 21.13491 1.000 10.62622 381 GLY A O 1
ATOM 2996 N N . ASN A 1 382 ? 18.65066 79.48945 21.82333 1.000 9.58626 382 ASN A N 1
ATOM 2997 C CA . ASN A 1 382 ? 18.30876 80.90867 21.90688 1.000 11.28349 382 ASN A CA 1
ATOM 2998 C C . ASN A 1 382 ? 19.48138 81.77660 21.44783 1.000 13.37240 382 ASN A C 1
ATOM 2999 O O . ASN A 1 382 ? 19.61697 82.93281 21.86020 1.000 12.14374 382 ASN A O 1
ATOM 3004 N N . TYR A 1 383 ? 20.30207 81.27287 20.53141 1.000 12.36124 383 TYR A N 1
ATOM 3005 C CA . TYR A 1 383 ? 21.47308 82.00058 20.02384 1.000 10.78248 383 TYR A CA 1
ATOM 3006 C C . TYR A 1 383 ? 22.34024 82.55092 21.16493 1.000 11.94752 383 TYR A C 1
ATOM 3007 O O . TYR A 1 383 ? 22.82354 83.68124 21.10072 1.000 12.55542 383 TYR A O 1
ATOM 3016 N N . SER A 1 384 ? 22.56447 81.73579 22.19551 1.000 13.09190 384 SER A N 1
ATOM 3017 C CA . SER A 1 384 ? 23.51367 82.09618 23.25081 1.000 11.43171 384 SER A CA 1
ATOM 3018 C C . SER A 1 384 ? 24.93032 82.10062 22.72703 1.000 13.77896 384 SER A C 1
ATOM 3019 O O . SER A 1 384 ? 25.28823 81.37968 21.77616 1.000 12.65567 384 SER A O 1
ATOM 3022 N N . ALA A 1 385 ? 25.75937 82.92613 23.35514 1.000 11.91844 385 ALA A N 1
ATOM 3023 C CA . ALA A 1 385 ? 27.16386 82.93469 22.99634 1.000 11.59669 385 ALA A CA 1
ATOM 3024 C C . ALA A 1 385 ? 27.76339 81.56408 23.28890 1.000 11.43077 385 ALA A C 1
ATOM 3025 O O . ALA A 1 385 ? 27.39285 80.88533 24.25479 1.000 14.08411 385 ALA A O 1
ATOM 3027 N N . TYR A 1 386 ? 28.67663 81.14577 22.42018 1.000 15.81844 386 TYR A N 1
ATOM 3028 C CA . TYR A 1 386 ? 29.33233 79.86144 22.59286 1.000 14.59381 386 TYR A CA 1
ATOM 3029 C C . TYR A 1 386 ? 30.20554 79.88160 23.85025 1.000 17.70453 386 TYR A C 1
ATOM 3030 O O . TYR A 1 386 ? 30.92189 80.86771 24.11065 1.000 18.03423 386 TYR A O 1
ATOM 3039 N N . PRO A 1 387 ? 30.17764 78.81324 24.63347 1.000 16.61592 387 PRO A N 1
ATOM 3040 C CA . PRO A 1 387 ? 31.11494 78.68786 25.75290 1.000 17.55767 387 PRO A CA 1
ATOM 3041 C C . PRO A 1 387 ? 32.53203 78.86988 25.28543 1.000 19.53742 387 PRO A C 1
ATOM 3042 O O . PRO A 1 387 ? 32.88833 78.53335 24.14518 1.000 19.05396 387 PRO A O 1
ATOM 3046 N N . GLN A 1 388 ? 33.37125 79.36963 26.18521 1.000 20.17774 388 GLN A N 1
ATOM 3047 C CA . GLN A 1 388 ? 34.69620 79.67052 25.70613 1.000 28.10907 388 GLN A CA 1
ATOM 3048 C C . GLN A 1 388 ? 35.39958 78.31974 25.55710 1.000 21.89402 388 GLN A C 1
ATOM 3049 O O . GLN A 1 388 ? 35.12234 77.39902 26.31639 1.000 29.24856 388 GLN A O 1
ATOM 3055 N N . ASN A 1 389 ? 36.21659 78.18070 24.55184 1.000 25.85652 389 ASN A N 1
ATOM 3056 C CA . ASN A 1 389 ? 36.95416 76.93902 24.27538 1.000 26.80926 389 ASN A CA 1
ATOM 3057 C C . ASN A 1 389 ? 36.08763 75.80216 23.74455 1.000 20.01372 389 ASN A C 1
ATOM 3058 O O . ASN A 1 389 ? 36.60131 74.69005 23.57406 1.000 19.74976 389 ASN A O 1
ATOM 3063 N N . VAL A 1 390 ? 34.80828 76.02734 23.44101 1.000 15.57807 390 VAL A N 1
ATOM 3064 C CA . VAL A 1 390 ? 34.06817 74.95130 22.77389 1.000 14.20732 390 VAL A CA 1
ATOM 3065 C C . VAL A 1 390 ? 34.63552 74.73526 21.37269 1.000 14.03058 390 VAL A C 1
ATOM 3066 O O . VAL A 1 390 ? 34.98978 75.69111 20.66568 1.000 13.33261 390 VAL A O 1
ATOM 3070 N N . SER A 1 391 ? 34.72572 73.47807 20.96876 1.000 11.37002 391 SER A N 1
ATOM 3071 C CA . SER A 1 391 ? 35.21592 73.16162 19.62114 1.000 11.01409 391 SER A CA 1
ATOM 3072 C C . SER A 1 391 ? 34.17821 73.58130 18.58247 1.000 11.50174 391 SER A C 1
ATOM 3073 O O . SER A 1 391 ? 32.98296 73.46544 18.83002 1.000 12.77234 391 SER A O 1
ATOM 3076 N N . THR A 1 392 ? 34.64217 73.99630 17.38291 1.000 10.11965 392 THR A N 1
ATOM 3077 C CA . THR A 1 392 ? 33.75032 74.48698 16.35531 1.000 11.74505 392 THR A CA 1
ATOM 3078 C C . THR A 1 392 ? 34.02566 73.79241 15.01786 1.000 12.02842 392 THR A C 1
ATOM 3079 O O . THR A 1 392 ? 35.13692 73.29836 14.73058 1.000 12.32780 392 THR A O 1
ATOM 3083 N N . PHE A 1 393 ? 32.96842 73.78444 14.21581 1.000 9.58591 393 PHE A N 1
ATOM 3084 C CA . PHE A 1 393 ? 32.95093 73.18826 12.88391 1.000 13.04198 393 PHE A CA 1
ATOM 3085 C C . PHE A 1 393 ? 32.19434 74.16222 11.99356 1.000 12.47972 393 PHE A C 1
ATOM 3086 O O . PHE A 1 393 ? 30.97127 74.31386 12.14133 1.000 11.37049 393 PHE A O 1
ATOM 3094 N N . TYR A 1 394 ? 32.89358 74.77725 11.04341 1.000 10.78667 394 TYR A N 1
ATOM 3095 C CA . TYR A 1 394 ? 32.32922 75.82431 10.18714 1.000 13.65411 394 TYR A CA 1
ATOM 3096 C C . TYR A 1 394 ? 31.48598 76.77949 11.02121 1.000 14.48213 394 TYR A C 1
ATOM 3097 O O . TYR A 1 394 ? 30.35600 77.17153 10.66517 1.000 12.93158 394 TYR A O 1
ATOM 3106 N N . GLU A 1 395 ? 32.09142 77.19905 12.13227 1.000 11.17946 395 GLU A N 1
ATOM 3107 C CA . GLU A 1 395 ? 31.57485 78.20595 13.05002 1.000 12.56634 395 GLU A CA 1
ATOM 3108 C C . GLU A 1 395 ? 30.32275 77.75356 13.78083 1.000 14.14605 395 GLU A C 1
ATOM 3109 O O . GLU A 1 395 ? 29.62753 78.59405 14.34390 1.000 13.28388 395 GLU A O 1
ATOM 3115 N N . MET A 1 396 ? 30.05839 76.43533 13.81622 1.000 10.04402 396 MET A N 1
ATOM 3116 C CA . MET A 1 396 ? 29.00781 75.84326 14.62360 1.000 9.43526 396 MET A CA 1
ATOM 3117 C C . MET A 1 396 ? 29.67159 75.15878 15.82400 1.000 8.01887 396 MET A C 1
ATOM 3118 O O . MET A 1 396 ? 30.81394 74.69091 15.73998 1.000 13.22133 396 MET A O 1
ATOM 3123 N N . ALA A 1 397 ? 28.99305 75.19266 16.96860 1.000 8.78506 397 ALA A N 1
ATOM 3124 C CA . ALA A 1 397 ? 29.57862 74.74278 18.22581 1.000 8.84251 397 ALA A CA 1
ATOM 3125 C C . ALA A 1 397 ? 29.25470 73.26596 18.47056 1.000 7.70634 397 ALA A C 1
ATOM 3126 O O . ALA A 1 397 ? 28.10702 72.84035 18.34033 1.000 10.63999 397 ALA A O 1
ATOM 3128 N N . TYR A 1 398 ? 30.26406 72.52131 18.90865 1.000 9.80306 398 TYR A N 1
ATOM 3129 C CA . TYR A 1 398 ? 30.10685 71.09767 19.20937 1.000 9.49860 398 TYR A CA 1
ATOM 3130 C C . TYR A 1 398 ? 29.07767 70.86196 20.30601 1.000 10.48598 398 TYR A C 1
ATOM 3131 O O . TYR A 1 398 ? 29.06099 71.55755 21.34003 1.000 10.81918 398 TYR A O 1
ATOM 3140 N N . THR A 1 399 ? 28.21092 69.87663 20.08202 1.000 9.45821 399 THR A N 1
ATOM 3141 C CA . THR A 1 399 ? 27.26645 69.43166 21.10791 1.000 8.97693 399 THR A CA 1
ATOM 3142 C C . THR A 1 399 ? 27.39678 67.93711 21.22344 1.000 9.73321 399 THR A C 1
ATOM 3143 O O . THR A 1 399 ? 27.18277 67.23401 20.22809 1.000 10.06504 399 THR A O 1
ATOM 3147 N N . GLU A 1 400 ? 27.66087 67.43626 22.45353 1.000 9.60840 400 GLU A N 1
ATOM 3148 C CA . GLU A 1 400 ? 27.72103 65.98398 22.61515 1.000 10.20969 400 GLU A CA 1
ATOM 3149 C C . GLU A 1 400 ? 26.34274 65.32110 22.61747 1.000 9.81299 400 GLU A C 1
ATOM 3150 O O . GLU A 1 400 ? 26.25041 64.10152 22.42994 1.000 10.83652 400 GLU A O 1
ATOM 3156 N N . ALA A 1 401 ? 25.27849 66.08891 22.77374 1.000 13.05494 401 ALA A N 1
ATOM 3157 C CA . ALA A 1 401 ? 23.92560 65.54235 22.76653 1.000 11.70433 401 ALA A CA 1
ATOM 3158 C C . ALA A 1 401 ? 23.02511 66.47655 21.97170 1.000 12.83355 401 ALA A C 1
ATOM 3159 O O . ALA A 1 401 ? 22.26324 67.25917 22.53653 1.000 11.31970 401 ALA A O 1
ATOM 3161 N N . PRO A 1 402 ? 23.08851 66.42049 20.64233 1.000 11.42186 402 PRO A N 1
ATOM 3162 C CA . PRO A 1 402 ? 22.26941 67.32238 19.80697 1.000 10.50389 402 PRO A CA 1
ATOM 3163 C C . PRO A 1 402 ? 20.78715 67.17010 20.07435 1.000 9.53332 402 PRO A C 1
ATOM 3164 O O . PRO A 1 402 ? 20.27943 66.05519 20.13618 1.000 10.59990 402 PRO A O 1
ATOM 3168 N N . VAL A 1 403 ? 20.11072 68.31165 20.25771 1.000 8.93402 403 VAL A N 1
ATOM 3169 C CA . VAL A 1 403 ? 18.64082 68.43608 20.30252 1.000 9.94295 403 VAL A CA 1
ATOM 3170 C C . VAL A 1 403 ? 18.04683 67.91182 21.60273 1.000 10.01617 403 VAL A C 1
ATOM 3171 O O . VAL A 1 403 ? 17.27038 68.62788 22.25152 1.000 14.02473 403 VAL A O 1
ATOM 3175 N N . TYR A 1 404 ? 18.32331 66.64441 21.95195 1.000 8.89773 404 TYR A N 1
ATOM 3176 C CA . TYR A 1 404 ? 17.68294 66.01032 23.11675 1.000 13.54034 404 TYR A CA 1
ATOM 3177 C C . TYR A 1 404 ? 18.68854 65.56384 24.15940 1.000 12.39931 404 TYR A C 1
ATOM 3178 O O . TYR A 1 404 ? 19.71915 64.94904 23.84172 1.000 11.51711 404 TYR A O 1
ATOM 3187 N N . HIS A 1 405 ? 18.32588 65.78153 25.42500 1.000 9.76741 405 HIS A N 1
ATOM 3188 C CA . HIS A 1 405 ? 19.15097 65.38029 26.55192 1.000 10.49738 405 HIS A CA 1
ATOM 3189 C C . HIS A 1 405 ? 18.50053 64.30310 27.39115 1.000 12.01688 405 HIS A C 1
ATOM 3190 O O . HIS A 1 405 ? 19.08786 63.88219 28.39787 1.000 12.70049 405 HIS A O 1
ATOM 3197 N N . ASP A 1 406 ? 17.29664 63.85599 27.02166 1.000 11.19604 406 ASP A N 1
ATOM 3198 C CA . ASP A 1 406 ? 16.54494 62.91347 27.85057 1.000 10.56175 406 ASP A CA 1
ATOM 3199 C C . ASP A 1 406 ? 15.98554 61.79985 26.97380 1.000 12.46860 406 ASP A C 1
ATOM 3200 O O . ASP A 1 406 ? 14.81493 61.83247 26.56788 1.000 12.86629 406 ASP A O 1
ATOM 3205 N N . PRO A 1 407 ? 16.79649 60.76881 26.67086 1.000 12.53469 407 PRO A N 1
ATOM 3206 C CA . PRO A 1 407 ? 18.21694 60.59515 27.00943 1.000 9.24560 407 PRO A CA 1
ATOM 3207 C C . PRO A 1 407 ? 19.08433 61.36299 26.01955 1.000 11.77709 407 PRO A C 1
ATOM 3208 O O . PRO A 1 407 ? 18.62257 61.76432 24.97162 1.000 12.06923 407 PRO A O 1
ATOM 3212 N N . PRO A 1 408 ? 20.34980 61.57947 26.36734 1.000 11.90187 408 PRO A N 1
ATOM 3213 C CA . PRO A 1 408 ? 21.24696 62.27994 25.45320 1.000 9.85622 408 PRO A CA 1
ATOM 3214 C C . PRO A 1 408 ? 21.27834 61.59323 24.10001 1.000 11.97713 408 PRO A C 1
ATOM 3215 O O . PRO A 1 408 ? 21.47323 60.37085 23.99910 1.000 10.77610 408 PRO A O 1
ATOM 3219 N N . SER A 1 409 ? 21.07752 62.38768 23.04848 1.000 9.92593 409 SER A N 1
ATOM 3220 C CA . SER A 1 409 ? 20.68993 61.81940 21.76167 1.000 10.62903 409 SER A CA 1
ATOM 3221 C C . SER A 1 409 ? 21.77867 61.04867 21.05170 1.000 10.01900 409 SER A C 1
ATOM 3222 O O . SER A 1 409 ? 21.47602 60.35208 20.05728 1.000 11.95725 409 SER A O 1
ATOM 3225 N N . ASN A 1 410 ? 23.03801 61.17865 21.46695 1.000 9.82604 410 ASN A N 1
ATOM 3226 C CA . ASN A 1 410 ? 24.06328 60.38090 20.82797 1.000 9.17354 410 ASN A CA 1
ATOM 3227 C C . ASN A 1 410 ? 24.54085 59.25044 21.74197 1.000 9.38792 410 ASN A C 1
ATOM 3228 O O . ASN A 1 410 ? 25.64008 58.72927 21.55663 1.000 10.96139 410 ASN A O 1
ATOM 3233 N N . ASN A 1 411 ? 23.76583 58.91684 22.77065 1.000 8.50625 411 ASN A N 1
ATOM 3234 C CA . ASN A 1 411 ? 24.16737 57.82199 23.61990 1.000 7.93303 411 ASN A CA 1
ATOM 3235 C C . ASN A 1 411 ? 23.68772 56.47359 23.11140 1.000 13.32287 411 ASN A C 1
ATOM 3236 O O . ASN A 1 411 ? 24.08810 55.44583 23.67154 1.000 14.71108 411 ASN A O 1
ATOM 3241 N N . TRP A 1 412 ? 22.78479 56.44270 22.13340 1.000 10.67300 412 TRP A N 1
ATOM 3242 C CA . TRP A 1 412 ? 22.26078 55.17669 21.64619 1.000 9.88625 412 TRP A CA 1
ATOM 3243 C C . TRP A 1 412 ? 23.17232 54.66203 20.54891 1.000 12.62954 412 TRP A C 1
ATOM 3244 O O . TRP A 1 412 ? 23.45885 55.38794 19.61091 1.000 9.85375 412 TRP A O 1
ATOM 3255 N N . PHE A 1 413 ? 23.55689 53.37927 20.61979 1.000 10.94647 413 PHE A N 1
ATOM 3256 C CA . PHE A 1 413 ? 24.45875 52.84259 19.59188 1.000 10.72728 413 PHE A CA 1
ATOM 3257 C C . PHE A 1 413 ? 23.78177 52.74281 18.22917 1.000 8.62078 413 PHE A C 1
ATOM 3258 O O . PHE A 1 413 ? 24.46233 52.59534 17.21582 1.000 11.15419 413 PHE A O 1
ATOM 3266 N N . GLY A 1 414 ? 22.45304 52.81859 18.18815 1.000 8.98167 414 GLY A N 1
ATOM 3267 C CA . GLY A 1 414 ? 21.77064 52.83886 16.91290 1.000 8.86576 414 GLY A CA 1
ATOM 3268 C C . GLY A 1 414 ? 22.19336 54.03146 16.06160 1.000 10.36767 414 GLY A C 1
ATOM 3269 O O . GLY A 1 414 ? 22.24122 53.92634 14.83507 1.000 11.27577 414 GLY A O 1
ATOM 3270 N N . MET A 1 415 ? 22.52809 55.16946 16.70687 1.000 7.96506 415 MET A N 1
ATOM 3271 C CA . MET A 1 415 ? 23.01992 56.32006 15.96494 1.000 7.64964 415 MET A CA 1
ATOM 3272 C C . MET A 1 415 ? 24.51815 56.20198 15.61237 1.000 11.33476 415 MET A C 1
ATOM 3273 O O . MET A 1 415 ? 25.07464 57.14743 15.02180 1.000 10.90486 415 MET A O 1
ATOM 3278 N N . GLN A 1 416 ? 25.14600 55.05240 15.89939 1.000 8.76339 416 GLN A N 1
ATOM 3279 C CA . GLN A 1 416 ? 26.40571 54.70686 15.25204 1.000 9.40871 416 GLN A CA 1
ATOM 3280 C C . GLN A 1 416 ? 26.15602 53.91011 13.97785 1.000 9.15014 416 GLN A C 1
ATOM 3281 O O . GLN A 1 416 ? 26.65501 54.25389 12.90822 1.000 9.23250 416 GLN A O 1
ATOM 3287 N N . VAL A 1 417 ? 25.46550 52.78521 14.08041 1.000 7.95310 417 VAL A N 1
ATOM 3288 C CA . VAL A 1 417 ? 25.33698 51.94226 12.89345 1.000 8.29677 417 VAL A CA 1
ATOM 3289 C C . VAL A 1 417 ? 24.55202 52.64338 11.77613 1.000 10.30608 417 VAL A C 1
ATOM 3290 O O . VAL A 1 417 ? 24.87361 52.48892 10.58504 1.000 8.47244 417 VAL A O 1
ATOM 3294 N N . TRP A 1 418 ? 23.48972 53.38707 12.11019 1.000 11.44011 418 TRP A N 1
ATOM 3295 C CA . TRP A 1 418 ? 22.69447 54.00255 11.04370 1.000 9.05724 418 TRP A CA 1
ATOM 3296 C C . TRP A 1 418 ? 23.50604 54.93645 10.12999 1.000 7.50523 418 TRP A C 1
ATOM 3297 O O . TRP A 1 418 ? 23.44251 54.77795 8.88106 1.000 9.12301 418 TRP A O 1
ATOM 3308 N N . PRO A 1 419 ? 24.26931 55.91276 10.64865 1.000 9.03974 419 PRO A N 1
ATOM 3309 C CA . PRO A 1 419 ? 25.10189 56.71500 9.74212 1.000 8.68100 419 PRO A CA 1
ATOM 3310 C C . PRO A 1 419 ? 26.29046 55.94182 9.19314 1.000 9.07345 419 PRO A C 1
ATOM 3311 O O . PRO A 1 419 ? 26.62967 56.12037 8.01175 1.000 8.01127 419 PRO A O 1
ATOM 3315 N N . LEU A 1 420 ? 26.94470 55.11915 10.02214 1.000 8.73452 420 LEU A N 1
ATOM 3316 C CA . LEU A 1 420 ? 28.18272 54.49224 9.52769 1.000 9.56548 420 LEU A CA 1
ATOM 3317 C C . LEU A 1 420 ? 27.86671 53.47970 8.42860 1.000 8.99263 420 LEU A C 1
ATOM 3318 O O . LEU A 1 420 ? 28.67226 53.28863 7.51135 1.000 9.17091 420 LEU A O 1
ATOM 3323 N N . GLU A 1 421 ? 26.65834 52.92334 8.43795 1.000 8.66391 421 GLU A N 1
ATOM 3324 C CA . GLU A 1 421 ? 26.21397 52.05714 7.32504 1.000 7.57718 421 GLU A CA 1
ATOM 3325 C C . GLU A 1 421 ? 26.24140 52.83603 6.02323 1.000 10.08165 421 GLU A C 1
ATOM 3326 O O . GLU A 1 421 ? 26.60946 52.30611 4.97868 1.000 8.25849 421 GLU A O 1
ATOM 3332 N N . ARG A 1 422 ? 25.87059 54.11938 6.08515 1.000 7.72199 422 ARG A N 1
ATOM 3333 C CA . ARG A 1 422 ? 25.84988 54.92855 4.87470 1.000 9.03322 422 ARG A CA 1
ATOM 3334 C C . ARG A 1 422 ? 27.22766 55.37650 4.45458 1.000 10.83868 422 ARG A C 1
ATOM 3335 O O . ARG A 1 422 ? 27.50245 55.50369 3.24612 1.000 8.62775 422 ARG A O 1
ATOM 3343 N N . VAL A 1 423 ? 28.09908 55.64483 5.42449 1.000 8.16094 423 VAL A N 1
ATOM 3344 C CA . VAL A 1 423 ? 29.49620 55.95624 5.07806 1.000 8.82153 423 VAL A CA 1
ATOM 3345 C C . VAL A 1 423 ? 30.14032 54.75231 4.39507 1.000 8.93489 423 VAL A C 1
ATOM 3346 O O . VAL A 1 423 ? 30.85602 54.89087 3.39425 1.000 9.51380 423 VAL A O 1
ATOM 3350 N N . ALA A 1 424 ? 29.86882 53.55179 4.91769 1.000 9.32382 424 ALA A N 1
ATOM 3351 C CA . ALA A 1 424 ? 30.37704 52.31683 4.29203 1.000 6.73900 424 ALA A CA 1
ATOM 3352 C C . ALA A 1 424 ? 29.82786 52.15877 2.86676 1.000 10.36472 424 ALA A C 1
ATOM 3353 O O . ALA A 1 424 ? 30.56964 51.82830 1.92922 1.000 10.81773 424 ALA A O 1
ATOM 3355 N N . GLU A 1 425 ? 28.51874 52.40018 2.68495 1.000 9.40439 425 GLU A N 1
ATOM 3356 C CA . GLU A 1 425 ? 27.94584 52.38396 1.33220 1.000 11.39848 425 GLU A CA 1
ATOM 3357 C C . GLU A 1 425 ? 28.70346 53.33339 0.41369 1.000 8.83380 425 GLU A C 1
ATOM 3358 O O . GLU A 1 425 ? 29.03278 52.98662 -0.72169 1.000 10.96926 425 GLU A O 1
ATOM 3364 N N . LEU A 1 426 ? 28.91156 54.57455 0.86213 1.000 7.55638 426 LEU A N 1
ATOM 3365 C CA . LEU A 1 426 ? 29.59258 55.55241 0.00435 1.000 8.46406 426 LEU A CA 1
ATOM 3366 C C . LEU A 1 426 ? 31.04007 55.16828 -0.29588 1.000 10.82960 426 LEU A C 1
ATOM 3367 O O . LEU A 1 426 ? 31.53251 55.37226 -1.42256 1.000 9.83629 426 LEU A O 1
ATOM 3372 N N . TYR A 1 427 ? 31.75348 54.64735 0.70649 1.000 9.89090 427 TYR A N 1
ATOM 3373 C CA . TYR A 1 427 ? 33.09905 54.13763 0.47730 1.000 9.17368 427 TYR A CA 1
ATOM 3374 C C . TYR A 1 427 ? 33.09499 53.14894 -0.67899 1.000 11.12249 427 TYR A C 1
ATOM 3375 O O . TYR A 1 427 ? 33.89378 53.25818 -1.63561 1.000 10.59346 427 TYR A O 1
ATOM 3384 N N . TYR A 1 428 ? 32.15533 52.19354 -0.63112 1.000 11.53092 428 TYR A N 1
ATOM 3385 C CA . TYR A 1 428 ? 32.02238 51.20983 -1.70911 1.000 11.57354 428 TYR A CA 1
ATOM 3386 C C . TYR A 1 428 ? 31.65100 51.86890 -3.03461 1.000 11.26682 428 TYR A C 1
ATOM 3387 O O . TYR A 1 428 ? 32.21858 51.52567 -4.08106 1.000 11.55936 428 TYR A O 1
ATOM 3396 N N . ILE A 1 429 ? 30.67612 52.78542 -3.01198 1.000 9.77998 429 ILE A N 1
ATOM 3397 C CA . ILE A 1 429 ? 30.21591 53.45433 -4.23269 1.000 11.56833 429 ILE A CA 1
ATOM 3398 C C . ILE A 1 429 ? 31.36192 54.21265 -4.89044 1.000 12.07333 429 ILE A C 1
ATOM 3399 O O . ILE A 1 429 ? 31.54171 54.14773 -6.11799 1.000 12.10295 429 ILE A O 1
ATOM 3404 N N . PHE A 1 430 ? 32.15099 54.96314 -4.09556 1.000 10.69390 430 PHE A N 1
ATOM 3405 C CA . PHE A 1 430 ? 33.29345 55.67511 -4.66464 1.000 11.29600 430 PHE A CA 1
ATOM 3406 C C . PHE A 1 430 ? 34.28517 54.69665 -5.28716 1.000 13.16899 430 PHE A C 1
ATOM 3407 O O . PHE A 1 430 ? 34.74208 54.88248 -6.42438 1.000 12.10002 430 PHE A O 1
ATOM 3415 N N . ALA A 1 431 ? 34.66837 53.66501 -4.51931 1.000 11.25454 431 ALA A N 1
ATOM 3416 C CA . ALA A 1 431 ? 35.68837 52.71938 -4.98914 1.000 12.60432 431 ALA A CA 1
ATOM 3417 C C . ALA A 1 431 ? 35.22957 51.98775 -6.24088 1.000 12.83597 431 ALA A C 1
ATOM 3418 O O . ALA A 1 431 ? 36.03598 51.75144 -7.15512 1.000 14.53115 431 ALA A O 1
ATOM 3420 N N . GLU A 1 432 ? 33.94377 51.61259 -6.30073 1.000 9.22253 432 GLU A N 1
ATOM 3421 C CA . GLU A 1 432 ? 33.41803 50.83047 -7.41550 1.000 12.95089 432 GLU A CA 1
ATOM 3422 C C . GLU A 1 432 ? 33.58469 51.58494 -8.72707 1.000 12.93344 432 GLU A C 1
ATOM 3423 O O . GLU A 1 432 ? 33.88087 50.97916 -9.77035 1.000 14.94111 432 GLU A O 1
ATOM 3429 N N . LYS A 1 433 ? 33.34747 52.88994 -8.71313 1.000 14.21349 433 LYS A N 1
ATOM 3430 C CA . LYS A 1 433 ? 33.49436 53.63053 -9.95802 1.000 15.91098 433 LYS A CA 1
ATOM 3431 C C . LYS A 1 433 ? 34.92610 54.10988 -10.19975 1.000 19.83213 433 LYS A C 1
ATOM 3432 O O . LYS A 1 433 ? 35.18628 54.75693 -11.21996 1.000 18.25332 433 LYS A O 1
ATOM 3438 N N . GLY A 1 434 ? 35.84739 53.81389 -9.29181 1.000 17.12183 434 GLY A N 1
ATOM 3439 C CA . GLY A 1 434 ? 37.24140 54.15415 -9.47173 1.000 19.37487 434 GLY A CA 1
ATOM 3440 C C . GLY A 1 434 ? 37.72405 55.43636 -8.83483 1.000 20.55422 434 GLY A C 1
ATOM 3441 O O . GLY A 1 434 ? 38.86621 55.83580 -9.08511 1.000 19.76025 434 GLY A O 1
ATOM 3442 N N . ASP A 1 435 ? 36.93044 56.07965 -7.98806 1.000 19.99268 435 ASP A N 1
ATOM 3443 C CA . ASP A 1 435 ? 37.46344 57.17726 -7.18924 1.000 19.20746 435 ASP A CA 1
ATOM 3444 C C . ASP A 1 435 ? 38.10629 56.58311 -5.93619 1.000 23.51893 435 ASP A C 1
ATOM 3445 O O . ASP A 1 435 ? 37.41484 56.17438 -4.99364 1.000 18.11420 435 ASP A O 1
ATOM 3450 N N . LYS A 1 436 ? 39.44806 56.52192 -5.93084 1.000 19.73587 436 LYS A N 1
ATOM 3451 C CA . LYS A 1 436 ? 40.19942 56.03632 -4.77822 1.000 19.29849 436 LYS A CA 1
ATOM 3452 C C . LYS A 1 436 ? 41.22708 57.06762 -4.32403 1.000 15.68291 436 LYS A C 1
ATOM 3453 O O . LYS A 1 436 ? 42.23887 56.69831 -3.71184 1.000 19.18975 436 LYS A O 1
ATOM 3459 N N . SER A 1 437 ? 40.99902 58.35531 -4.61386 1.000 17.16128 437 SER A N 1
ATOM 3460 C CA . SER A 1 437 ? 41.99649 59.35843 -4.25875 1.000 20.50342 437 SER A CA 1
ATOM 3461 C C . SER A 1 437 ? 41.41894 60.74253 -3.94419 1.000 22.79781 437 SER A C 1
ATOM 3462 O O . SER A 1 437 ? 42.16336 61.62916 -3.51397 1.000 24.89107 437 SER A O 1
ATOM 3465 N N . SER A 1 438 ? 40.11540 60.96935 -4.11474 1.000 18.00279 438 SER A N 1
ATOM 3466 C CA . SER A 1 438 ? 39.60833 62.29098 -3.75987 1.000 18.36556 438 SER A CA 1
ATOM 3467 C C . SER A 1 438 ? 39.67925 62.49947 -2.25179 1.000 16.39549 438 SER A C 1
ATOM 3468 O O . SER A 1 438 ? 39.73774 61.54787 -1.46408 1.000 15.93893 438 SER A O 1
ATOM 3471 N N . GLU A 1 439 ? 39.61323 63.77066 -1.83981 1.000 15.74705 439 GLU A N 1
ATOM 3472 C CA . GLU A 1 439 ? 39.52332 64.06078 -0.41113 1.000 16.36906 439 GLU A CA 1
ATOM 3473 C C . GLU A 1 439 ? 38.29685 63.39627 0.21955 1.000 15.65708 439 GLU A C 1
ATOM 3474 O O . GLU A 1 439 ? 38.36583 62.90810 1.36105 1.000 15.60367 439 GLU A O 1
ATOM 3480 N N . SER A 1 440 ? 37.16720 63.37112 -0.50444 1.000 14.33101 440 SER A N 1
ATOM 3481 C CA . SER A 1 440 ? 35.95304 62.73750 0.00328 1.000 11.19321 440 SER A CA 1
ATOM 3482 C C . SER A 1 440 ? 36.14741 61.25313 0.16835 1.000 11.24700 440 SER A C 1
ATOM 3483 O O . SER A 1 440 ? 35.74905 60.67469 1.18672 1.000 12.14926 440 SER A O 1
ATOM 3486 N N . PHE A 1 441 ? 36.75927 60.61252 -0.82172 1.000 11.22643 441 PHE A N 1
ATOM 3487 C CA . PHE A 1 441 ? 37.06183 59.19785 -0.66754 1.000 12.15976 441 PHE A CA 1
ATOM 3488 C C . PHE A 1 441 ? 37.94830 58.95042 0.54491 1.000 12.28726 441 PHE A C 1
ATOM 3489 O O . PHE A 1 441 ? 37.67545 58.05242 1.35642 1.000 12.26428 441 PHE A O 1
ATOM 3497 N N . HIS A 1 442 ? 39.00317 59.75986 0.69864 1.000 12.81564 442 HIS A N 1
ATOM 3498 C CA . HIS A 1 442 ? 39.92409 59.56934 1.80828 1.000 12.73387 442 HIS A CA 1
ATOM 3499 C C . HIS A 1 442 ? 39.22210 59.76371 3.14871 1.000 11.23882 442 HIS A C 1
ATOM 3500 O O . HIS A 1 442 ? 39.51140 59.03193 4.09411 1.000 11.30249 442 HIS A O 1
ATOM 3507 N N . MET A 1 443 ? 38.30556 60.75621 3.26180 1.000 12.37388 443 MET A N 1
ATOM 3508 C CA . MET A 1 443 ? 37.54769 60.87665 4.51933 1.000 11.99901 443 MET A CA 1
ATOM 3509 C C . MET A 1 443 ? 36.62992 59.68621 4.75311 1.000 10.49925 443 MET A C 1
ATOM 3510 O O . MET A 1 443 ? 36.57089 59.17634 5.87178 1.000 9.90501 443 MET A O 1
ATOM 3515 N N . ALA A 1 444 ? 35.82819 59.29374 3.75788 1.000 12.21731 444 ALA A N 1
ATOM 3516 C CA . ALA A 1 444 ? 34.96881 58.11136 3.95359 1.000 10.61917 444 ALA A CA 1
ATOM 3517 C C . ALA A 1 444 ? 35.80391 56.90365 4.35245 1.000 12.18876 444 ALA A C 1
ATOM 3518 O O . ALA A 1 444 ? 35.45881 56.16711 5.28564 1.000 9.08829 444 ALA A O 1
ATOM 3520 N N . LYS A 1 445 ? 36.92087 56.68844 3.66076 1.000 10.54347 445 LYS A N 1
ATOM 3521 C CA . 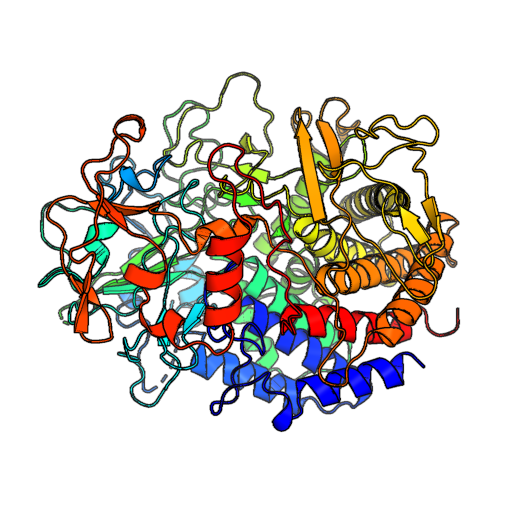LYS A 1 445 ? 37.75559 55.52255 3.94944 1.000 8.42191 445 LYS A CA 1
ATOM 3522 C C . LYS A 1 445 ? 38.31449 55.55197 5.36905 1.000 12.07662 445 LYS A C 1
ATOM 3523 O O . LYS A 1 445 ? 38.29231 54.53305 6.07426 1.000 11.12827 445 LYS A O 1
ATOM 3529 N N . HIS A 1 446 ? 38.85269 56.69747 5.79170 1.000 9.84418 446 HIS A N 1
ATOM 3530 C CA . HIS A 1 446 ? 39.41785 56.80413 7.13280 1.000 11.83662 446 HIS A CA 1
ATOM 3531 C C . HIS A 1 446 ? 38.35931 56.57290 8.19970 1.000 10.75848 446 HIS A C 1
ATOM 3532 O O . HIS A 1 446 ? 38.57007 55.81572 9.15580 1.000 9.32011 446 HIS A O 1
ATOM 3539 N N . VAL A 1 447 ? 37.19093 57.18732 8.01830 1.000 9.81123 447 VAL A N 1
ATOM 3540 C CA . VAL A 1 447 ? 36.14444 57.09332 9.03763 1.000 9.61032 447 VAL A CA 1
ATOM 3541 C C . VAL A 1 447 ? 35.67617 55.65549 9.16341 1.000 10.47974 447 VAL A C 1
ATOM 3542 O O . VAL A 1 447 ? 35.58283 55.11367 10.27409 1.000 9.62949 447 VAL A O 1
ATOM 3546 N N . ILE A 1 448 ? 35.39120 55.00020 8.03064 1.000 11.24703 448 ILE A N 1
ATOM 3547 C CA . ILE A 1 448 ? 34.82935 53.65073 8.13447 1.000 11.34164 448 ILE A CA 1
ATOM 3548 C C . ILE A 1 448 ? 35.88464 52.64956 8.61779 1.000 9.43224 448 ILE A C 1
ATOM 3549 O O . ILE A 1 448 ? 35.56778 51.76254 9.40826 1.000 8.32204 448 ILE A O 1
ATOM 3554 N N . GLU A 1 449 ? 37.14997 52.78276 8.17587 1.000 9.66885 449 GLU A N 1
ATOM 3555 C CA . GLU A 1 449 ? 38.20042 51.89836 8.70190 1.000 9.27367 449 GLU A CA 1
ATOM 3556 C C . GLU A 1 449 ? 38.26905 51.98809 10.20811 1.000 11.35794 449 GLU A C 1
ATOM 3557 O O . GLU A 1 449 ? 38.32321 50.96721 10.91777 1.000 11.25159 449 GLU A O 1
ATOM 3563 N N . LYS A 1 450 ? 38.35233 53.21834 10.72316 1.000 10.06426 450 LYS A N 1
ATOM 3564 C CA . LYS A 1 450 ? 38.53372 53.36152 12.15967 1.000 12.28594 450 LYS A CA 1
ATOM 3565 C C . LYS A 1 450 ? 37.31175 52.84738 12.90545 1.000 12.16238 450 LYS A C 1
ATOM 3566 O O . LYS A 1 450 ? 37.43420 52.14697 13.91805 1.000 12.60741 450 LYS A O 1
ATOM 3572 N N . TRP A 1 451 ? 36.12368 53.20169 12.42349 1.000 10.58557 451 TRP A N 1
ATOM 3573 C CA . TRP A 1 451 ? 34.90675 52.79842 13.09108 1.000 9.08843 451 TRP A CA 1
ATOM 3574 C C . TRP A 1 451 ? 34.77162 51.27178 13.06954 1.000 8.24905 451 TRP A C 1
ATOM 3575 O O . TRP A 1 451 ? 34.38586 50.65141 14.07147 1.000 11.44196 451 TRP A O 1
ATOM 3586 N N . ILE A 1 452 ? 34.96425 50.66136 11.90198 1.000 10.28831 452 ILE A N 1
ATOM 3587 C CA . ILE A 1 452 ? 34.87176 49.19904 11.83555 1.000 9.26800 452 ILE A CA 1
ATOM 3588 C C . ILE A 1 452 ? 35.78610 48.57209 12.89436 1.000 9.88904 452 ILE A C 1
ATOM 3589 O O . ILE A 1 452 ? 35.37035 47.67811 13.64609 1.000 10.54861 452 ILE A O 1
ATOM 3594 N N . ALA A 1 453 ? 37.06388 49.01197 12.94370 1.000 9.40022 453 ALA A N 1
ATOM 3595 C CA . ALA A 1 453 ? 38.01496 48.42281 13.88525 1.000 11.87877 453 ALA A CA 1
ATOM 3596 C C . ALA A 1 453 ? 37.56817 48.62731 15.33498 1.000 12.76266 453 ALA A C 1
ATOM 3597 O O . ALA A 1 453 ? 37.66182 47.70199 16.15079 1.000 12.40375 453 ALA A O 1
ATOM 3599 N N . TYR A 1 454 ? 37.14878 49.85511 15.68730 1.000 11.36379 454 TYR A N 1
ATOM 3600 C CA . TYR A 1 454 ? 36.40249 50.10368 16.92245 1.000 10.79490 454 TYR A CA 1
ATOM 3601 C C . TYR A 1 454 ? 35.31156 49.09789 17.24352 1.000 12.89194 454 TYR A C 1
ATOM 3602 O O . TYR A 1 454 ? 35.27023 48.54216 18.35611 1.000 11.06222 454 TYR A O 1
ATOM 3611 N N . SER A 1 455 ? 34.37730 48.90285 16.28484 1.000 9.79654 455 SER A N 1
ATOM 3612 C CA . SER A 1 455 ? 33.17437 48.14949 16.58712 1.000 11.15150 455 SER A CA 1
ATOM 3613 C C . SER A 1 455 ? 33.48080 46.69252 16.86171 1.000 12.79100 455 SER A C 1
ATOM 3614 O O . SER A 1 455 ? 32.75771 46.05390 17.63438 1.000 12.21421 455 SER A O 1
ATOM 3617 N N . LEU A 1 456 ? 34.52377 46.16020 16.22399 1.000 11.40494 456 LEU A N 1
ATOM 3618 C CA . LEU A 1 456 ? 34.83064 44.72668 16.34555 1.000 13.54530 456 LEU A CA 1
ATOM 3619 C C . LEU A 1 456 ? 35.19820 44.34264 17.77419 1.000 14.64719 456 LEU A C 1
ATOM 3620 O O . LEU A 1 456 ? 35.10151 43.16453 18.13906 1.000 14.14690 456 LEU A O 1
ATOM 3625 N N . ASP A 1 457 ? 35.60778 45.30164 18.60101 1.000 13.18682 457 ASP A N 1
ATOM 3626 C CA . ASP A 1 457 ? 35.88035 45.00873 19.99993 1.000 9.95988 457 ASP A CA 1
ATOM 3627 C C . ASP A 1 457 ? 34.61778 44.75517 20.81169 1.000 14.56351 457 ASP A C 1
ATOM 3628 O O . ASP A 1 457 ? 34.70934 44.15978 21.89643 1.000 11.99719 457 ASP A O 1
ATOM 3633 N N . TYR A 1 458 ? 33.43440 45.13873 20.30312 1.000 12.50187 458 TYR A N 1
ATOM 3634 C CA . TYR A 1 458 ? 32.24583 45.22152 21.13380 1.000 12.97709 458 TYR A CA 1
ATOM 3635 C C . TYR A 1 458 ? 31.06073 44.42974 20.61298 1.000 12.32576 458 TYR A C 1
ATOM 3636 O O . TYR A 1 458 ? 29.99506 44.45321 21.24451 1.000 13.45808 458 TYR A O 1
ATOM 3645 N N . VAL A 1 459 ? 31.22049 43.67357 19.51539 1.000 13.22861 459 VAL A N 1
ATOM 3646 C CA . VAL A 1 459 ? 30.13012 42.87708 18.95162 1.000 10.97324 459 VAL A CA 1
ATOM 3647 C C . VAL A 1 459 ? 30.56010 41.41866 19.00707 1.000 13.18651 459 VAL A C 1
ATOM 3648 O O . VAL A 1 459 ? 31.69774 41.09661 18.65080 1.000 12.91921 459 VAL A O 1
ATOM 3652 N N . PHE A 1 460 ? 29.66629 40.54988 19.48097 1.000 13.30117 460 PHE A N 1
ATOM 3653 C CA . PHE A 1 460 ? 29.99184 39.18505 19.82299 1.000 11.61373 460 PHE A CA 1
ATOM 3654 C C . PHE A 1 460 ? 29.00065 38.23483 19.18378 1.000 12.48701 460 PHE A C 1
ATOM 3655 O O . PHE A 1 460 ? 27.80116 38.53068 19.09300 1.000 12.56142 460 PHE A O 1
ATOM 3663 N N . VAL A 1 461 ? 29.48244 37.08099 18.75255 1.000 12.96736 461 VAL A N 1
ATOM 3664 C CA . VAL A 1 461 ? 28.59966 36.06421 18.19837 1.000 12.91382 461 VAL A CA 1
ATOM 3665 C C . VAL A 1 461 ? 29.05226 34.72093 18.75411 1.000 14.40789 461 VAL A C 1
ATOM 3666 O O . VAL A 1 461 ? 30.26119 34.45069 18.83718 1.000 13.76328 461 VAL A O 1
ATOM 3670 N N . GLY A 1 462 ? 28.08916 33.91521 19.19713 1.000 14.82451 462 GLY A N 1
ATOM 3671 C CA . GLY A 1 462 ? 28.38609 32.64415 19.81188 1.000 14.22453 462 GLY A CA 1
ATOM 3672 C C . GLY A 1 462 ? 28.96753 32.75293 21.19680 1.000 17.97753 462 GLY A C 1
ATOM 3673 O O . GLY A 1 462 ? 29.31253 31.72786 21.79866 1.000 14.72498 462 GLY A O 1
ATOM 3674 N N . GLU A 1 463 ? 29.05387 33.96589 21.73234 1.000 12.20525 463 GLU A N 1
ATOM 3675 C CA . GLU A 1 463 ? 29.57372 34.20475 23.05385 1.000 15.55125 463 GLU A CA 1
ATOM 3676 C C . GLU A 1 463 ? 28.92268 35.48537 23.54297 1.000 14.49147 463 GLU A C 1
ATOM 3677 O O . GLU A 1 463 ? 28.38153 36.26753 22.74807 1.000 11.71128 463 GLU A O 1
ATOM 3683 N N . ARG A 1 464 ? 28.95369 35.67350 24.85964 1.000 11.59685 464 ARG A N 1
ATOM 3684 C CA . ARG A 1 464 ? 28.29898 36.78086 25.52977 1.000 12.19179 464 ARG A CA 1
ATOM 3685 C C . ARG A 1 464 ? 29.33243 37.52798 26.36029 1.000 12.98087 464 ARG A C 1
ATOM 3686 O O . ARG A 1 464 ? 30.10767 36.89520 27.09268 1.000 12.91050 464 ARG A O 1
ATOM 3694 N N . PRO A 1 465 ? 29.40394 38.85420 26.26132 1.000 13.18098 465 PRO A N 1
ATOM 3695 C CA . PRO A 1 465 ? 30.39534 39.58986 27.04090 1.000 11.96408 465 PRO A CA 1
ATOM 3696 C C . PRO A 1 465 ? 29.99686 39.68921 28.49941 1.000 9.97188 465 PRO A C 1
ATOM 3697 O O . PRO A 1 465 ? 28.81521 39.80759 28.83108 1.000 13.20118 465 PRO A O 1
ATOM 3701 N N . VAL A 1 466 ? 31.01301 39.68703 29.36133 1.000 9.84712 466 VAL A N 1
ATOM 3702 C CA . VAL A 1 466 ? 30.80289 39.83442 30.79418 1.000 10.61791 466 VAL A CA 1
ATOM 3703 C C . VAL A 1 466 ? 30.58130 41.30643 31.09637 1.000 9.77228 466 VAL A C 1
ATOM 3704 O O . VAL A 1 466 ? 31.29190 42.15224 30.56516 1.000 12.86532 466 VAL A O 1
ATOM 3708 N N . THR A 1 467 ? 29.53310 41.61520 31.88738 1.000 10.70831 467 THR A N 1
ATOM 3709 C CA . THR A 1 467 ? 29.26487 42.99446 32.28205 1.000 13.93648 467 THR A CA 1
ATOM 3710 C C . THR A 1 467 ? 28.89935 43.06783 33.75405 1.000 14.58191 467 THR A C 1
ATOM 3711 O O . THR A 1 467 ? 28.37811 42.11283 34.33071 1.000 14.35728 467 THR A O 1
ATOM 3715 N N . ASP A 1 468 ? 29.09172 44.25418 34.32555 1.000 13.61088 468 ASP A N 1
ATOM 3716 C CA . ASP A 1 468 ? 28.58096 44.47300 35.67977 1.000 15.89838 468 ASP A CA 1
ATOM 3717 C C . ASP A 1 468 ? 27.12097 44.91804 35.61354 1.000 15.44524 468 ASP A C 1
ATOM 3718 O O . ASP A 1 468 ? 26.50023 44.98136 34.54189 1.000 14.14051 468 ASP A O 1
ATOM 3723 N N . GLU A 1 469 ? 26.53867 45.19624 36.79253 1.000 15.80573 469 GLU A N 1
ATOM 3724 C CA . GLU A 1 469 ? 25.11238 45.46331 36.84585 1.000 18.60893 469 GLU A CA 1
ATOM 3725 C C . GLU A 1 469 ? 24.77332 46.80643 36.21406 1.000 17.41611 469 GLU A C 1
ATOM 3726 O O . GLU A 1 469 ? 23.61415 47.04091 35.86678 1.000 21.91883 469 GLU A O 1
ATOM 3732 N N . GLU A 1 470 ? 25.75000 47.68932 36.07393 1.000 16.91856 470 GLU A N 1
ATOM 3733 C CA . GLU A 1 470 ? 25.50219 48.97706 35.43595 1.000 11.61371 470 GLU A CA 1
ATOM 3734 C C . GLU A 1 470 ? 25.69322 48.91509 33.92882 1.000 14.84708 470 GLU A C 1
ATOM 3735 O O . GLU A 1 470 ? 25.59766 49.95855 33.26001 1.000 18.04413 470 GLU A O 1
ATOM 3741 N N . GLY A 1 471 ? 25.98375 47.74053 33.38960 1.000 16.12315 471 GLY A N 1
ATOM 3742 C CA . GLY A 1 471 ? 26.14676 47.57893 31.95023 1.000 17.03981 471 GLY A CA 1
ATOM 3743 C C . GLY A 1 471 ? 27.55515 47.74520 31.40541 1.000 15.84793 471 GLY A C 1
ATOM 3744 O O . GLY A 1 471 ? 27.73569 47.64667 30.18096 1.000 14.39766 471 GLY A O 1
ATOM 3745 N N . TYR A 1 472 ? 28.55355 47.98765 32.25443 1.000 12.92657 472 TYR A N 1
ATOM 3746 C CA . TYR A 1 472 ? 29.91931 48.11875 31.74468 1.000 11.31237 472 TYR A CA 1
ATOM 3747 C C . TYR A 1 472 ? 30.49635 46.75951 31.40215 1.000 12.95264 472 TYR A C 1
ATOM 3748 O O . TYR A 1 472 ? 30.31058 45.79369 32.13867 1.000 13.37340 472 TYR A O 1
ATOM 3757 N N . TYR A 1 473 ? 31.19203 46.67963 30.26203 1.000 13.17183 473 TYR A N 1
ATOM 3758 C CA . TYR A 1 473 ? 31.95556 45.48189 29.92471 1.000 12.06258 473 TYR A CA 1
ATOM 3759 C C . TYR A 1 473 ? 33.09351 45.32348 30.91835 1.000 12.69372 473 TYR A C 1
ATOM 3760 O O . TYR A 1 473 ? 33.66826 46.31473 31.35572 1.000 11.71114 473 TYR A O 1
ATOM 3769 N N . LEU A 1 474 ? 33.42033 44.07537 31.28141 1.000 12.19704 474 LEU A N 1
ATOM 3770 C CA . LEU A 1 474 ? 34.48702 43.82295 32.24524 1.000 10.68426 474 LEU A CA 1
ATOM 3771 C C . LEU A 1 474 ? 35.60956 43.05232 31.58248 1.000 12.90380 474 LEU A C 1
ATOM 3772 O O . LEU A 1 474 ? 35.37085 42.23094 30.69205 1.000 13.16606 474 LEU A O 1
ATOM 3777 N N . ASN A 1 475 ? 36.84535 43.30955 32.01770 1.000 12.26904 475 ASN A N 1
ATOM 3778 C CA . ASN A 1 475 ? 37.94924 42.50580 31.50921 1.000 13.55740 475 ASN A CA 1
ATOM 3779 C C . ASN A 1 475 ? 38.17451 41.29666 32.40709 1.000 13.98813 475 ASN A C 1
ATOM 3780 O O . ASN A 1 475 ? 37.42984 41.05010 33.36693 1.000 13.62720 475 ASN A O 1
ATOM 3785 N N . ASP A 1 476 ? 39.22996 40.53716 32.09891 1.000 15.68410 476 ASP A N 1
ATOM 3786 C CA . ASP A 1 476 ? 39.47855 39.29912 32.84438 1.000 16.36481 476 ASP A CA 1
ATOM 3787 C C . ASP A 1 476 ? 39.76757 39.52506 34.31338 1.000 17.43289 476 ASP A C 1
ATOM 3788 O O . ASP A 1 476 ? 39.71032 38.55543 35.09431 1.000 15.96985 476 ASP A O 1
ATOM 3793 N N . ALA A 1 477 ? 40.10927 40.75043 34.71364 1.000 15.71081 477 ALA A N 1
ATOM 3794 C CA . ALA A 1 477 ? 40.31858 41.11631 36.11149 1.000 16.68360 477 ALA A CA 1
ATOM 3795 C C . ALA A 1 477 ? 39.07535 41.74471 36.72586 1.000 18.82507 477 ALA A C 1
ATOM 3796 O O . ALA A 1 477 ? 39.11788 42.22161 37.87058 1.000 17.22679 477 ALA A O 1
ATOM 3798 N N . GLY A 1 478 ? 37.95759 41.73329 36.00602 1.000 16.11726 478 GLY A N 1
ATOM 3799 C CA . GLY A 1 478 ? 36.74772 42.26029 36.56379 1.000 13.62060 478 GLY A CA 1
ATOM 3800 C C . GLY A 1 478 ? 36.71347 43.76398 36.59599 1.000 12.98383 478 GLY A C 1
ATOM 3801 O O . GLY A 1 478 ? 35.82221 44.32283 37.24428 1.000 16.16347 478 GLY A O 1
ATOM 3802 N N . GLU A 1 479 ? 37.62915 44.41664 35.87656 1.000 14.40786 479 GLU A N 1
ATOM 3803 C CA . GLU A 1 479 ? 37.70082 45.87221 35.75663 1.000 11.96544 479 GLU A CA 1
ATOM 3804 C C . GLU A 1 479 ? 36.82085 46.37459 34.62199 1.000 14.82107 479 GLU A C 1
ATOM 3805 O O . GLU A 1 479 ? 36.72264 45.74717 33.56394 1.000 14.47503 479 GLU A O 1
ATOM 3811 N N . ARG A 1 480 ? 36.23827 47.55907 34.83475 1.000 14.61842 480 ARG A N 1
ATOM 3812 C CA . ARG A 1 480 ? 35.38795 48.15463 33.80421 1.000 15.40328 480 ARG A CA 1
ATOM 3813 C C . ARG A 1 480 ? 36.23903 48.56871 32.62401 1.000 15.30472 480 ARG A C 1
ATOM 3814 O O . ARG A 1 480 ? 37.34855 49.09342 32.79263 1.000 16.22751 480 ARG A O 1
ATOM 3822 N N . VAL A 1 481 ? 35.71390 48.30091 31.42589 1.000 11.16591 481 VAL A N 1
ATOM 3823 C CA . VAL A 1 481 ? 36.37238 48.64746 30.16648 1.000 15.37825 481 VAL A CA 1
ATOM 3824 C C . VAL A 1 481 ? 35.81692 50.00846 29.75995 1.000 15.77199 481 VAL A C 1
ATOM 3825 O O . VAL A 1 481 ? 34.69064 50.11636 29.23072 1.000 14.17811 481 VAL A O 1
ATOM 3829 N N . LEU A 1 482 ? 36.61812 51.05586 29.97073 1.000 13.88452 482 LEU A N 1
ATOM 3830 C CA . LEU A 1 482 ? 36.15900 52.44204 29.80253 1.000 14.74007 482 LEU A CA 1
ATOM 3831 C C . LEU A 1 482 ? 36.83295 53.03389 28.57808 1.000 19.24544 482 LEU A C 1
ATOM 3832 O O . LEU A 1 482 ? 37.79341 53.81372 28.68437 1.000 22.73777 482 LEU A O 1
ATOM 3837 N N . GLY A 1 483 ? 36.37400 52.61760 27.41664 1.000 19.26819 483 GLY A N 1
ATOM 3838 C CA . GLY A 1 483 ? 37.06754 52.99946 26.19172 1.000 19.59224 483 GLY A CA 1
ATOM 3839 C C . GLY A 1 483 ? 38.46471 52.39425 26.07717 1.000 21.18380 483 GLY A C 1
ATOM 3840 O O . GLY A 1 483 ? 38.73986 51.27658 26.54682 1.000 20.15773 483 GLY A O 1
ATOM 3841 N N . GLY A 1 484 ? 39.36367 53.15364 25.43707 1.000 17.01474 484 GLY A N 1
ATOM 3842 C CA . GLY A 1 484 ? 40.70709 52.70304 25.17495 1.000 21.62871 484 GLY A CA 1
ATOM 3843 C C . GLY A 1 484 ? 40.82870 52.00970 23.82619 1.000 23.50299 484 GLY A C 1
ATOM 3844 O O . GLY A 1 484 ? 39.85321 51.56618 23.22569 1.000 19.46034 484 GLY A O 1
ATOM 3845 N N . GLN A 1 485 ? 42.07453 51.88308 23.37055 1.000 22.31769 485 GLN A N 1
ATOM 3846 C CA . GLN A 1 485 ? 42.33525 51.42166 22.01128 1.000 32.98299 485 GLN A CA 1
ATOM 3847 C C . GLN A 1 485 ? 42.26593 49.90555 21.87729 1.000 31.07239 485 GLN A C 1
ATOM 3848 O O . GLN A 1 485 ? 41.80557 49.39615 20.85143 1.000 33.50352 485 GLN A O 1
ATOM 3854 N N . ASN A 1 486 ? 42.75995 49.17588 22.86754 1.000 24.56058 486 ASN A N 1
ATOM 3855 C CA . ASN A 1 486 ? 42.89214 47.72299 22.79291 1.000 31.93055 486 ASN A CA 1
ATOM 3856 C C . ASN A 1 486 ? 42.19624 47.10924 24.00703 1.000 29.62862 486 ASN A C 1
ATOM 3857 O O . ASN A 1 486 ? 42.84971 46.55347 24.90047 1.000 27.69512 486 ASN A O 1
ATOM 3862 N N . PRO A 1 487 ? 40.86915 47.24578 24.09856 1.000 20.87767 487 PRO A N 1
ATOM 3863 C CA . PRO A 1 487 ? 40.15315 46.67793 25.24567 1.000 19.48070 487 PRO A CA 1
ATOM 3864 C C . PRO A 1 487 ? 40.18838 45.16375 25.21383 1.000 19.80138 487 PRO A C 1
ATOM 3865 O O . PRO A 1 487 ? 40.12119 44.54144 24.15378 1.000 22.43821 487 PRO A O 1
ATOM 3869 N N . GLN A 1 488 ? 40.27319 44.57322 26.39998 1.000 17.39634 488 GLN A N 1
ATOM 3870 C CA . GLN A 1 488 ? 40.17322 43.13598 26.59439 1.000 20.72739 488 GLN A CA 1
ATOM 3871 C C . GLN A 1 488 ? 38.86349 42.88038 27.32538 1.000 15.85027 488 GLN A C 1
ATOM 3872 O O . GLN A 1 488 ? 38.67367 43.40613 28.42504 1.000 20.65477 488 GLN A O 1
ATOM 3878 N N . ILE A 1 489 ? 37.92928 42.17130 26.68885 1.000 13.97476 489 ILE A N 1
ATOM 3879 C CA . ILE A 1 489 ? 36.60675 41.94686 27.27218 1.000 12.29361 489 ILE A CA 1
ATOM 3880 C C . ILE A 1 489 ? 36.44269 40.45734 27.56547 1.000 13.26461 489 ILE A C 1
ATOM 3881 O O . ILE A 1 489 ? 36.57446 39.60675 26.66761 1.000 13.60691 489 ILE A O 1
ATOM 3886 N N . ALA A 1 490 ? 36.10340 40.15569 28.80999 1.000 12.68817 490 ALA A N 1
ATOM 3887 C CA . ALA A 1 490 ? 35.89224 38.76966 29.20153 1.000 10.36614 490 ALA A CA 1
ATOM 3888 C C . ALA A 1 490 ? 34.61793 38.25836 28.54421 1.000 14.21811 490 ALA A C 1
ATOM 3889 O O . ALA A 1 490 ? 33.64701 39.00687 28.37739 1.000 12.03266 490 ALA A O 1
ATOM 3891 N N . VAL A 1 491 ? 34.62105 36.98496 28.11515 1.000 9.68394 491 VAL A N 1
ATOM 3892 C CA . VAL A 1 491 ? 33.44679 36.45011 27.42622 1.000 10.45213 491 VAL A CA 1
ATOM 3893 C C . VAL A 1 491 ? 33.07503 35.09544 28.02366 1.000 12.03383 491 VAL A C 1
ATOM 3894 O O . VAL A 1 491 ? 33.89202 34.42571 28.65536 1.000 14.17050 491 VAL A O 1
ATOM 3898 N N . GLN A 1 492 ? 31.84049 34.69343 27.76373 1.000 12.76946 492 GLN A N 1
ATOM 3899 C CA . GLN A 1 492 ? 31.34117 33.36151 28.09443 1.000 16.09995 492 GLN A CA 1
ATOM 3900 C C . GLN A 1 492 ? 30.61051 32.77677 26.88793 1.000 17.94186 492 GLN A C 1
ATOM 3901 O O . GLN A 1 492 ? 30.09701 33.48414 26.01652 1.000 13.95417 492 GLN A O 1
ATOM 3907 N N . SER A 1 493 ? 30.54988 31.45632 26.85375 1.000 17.44577 493 SER A N 1
ATOM 3908 C CA . SER A 1 493 ? 29.91890 30.76563 25.72654 1.000 13.76832 493 SER A CA 1
ATOM 3909 C C . SER A 1 493 ? 28.43805 31.11769 25.64149 1.000 13.91620 493 SER A C 1
ATOM 3910 O O . SER A 1 493 ? 27.74602 31.15886 26.65674 1.000 14.25559 493 SER A O 1
ATOM 3913 N N . ASP A 1 494 ? 27.94574 31.35783 24.42561 1.000 14.22288 494 ASP A N 1
ATOM 3914 C CA . ASP A 1 494 ? 26.52313 31.60469 24.17931 1.000 13.57960 494 ASP A CA 1
ATOM 3915 C C . ASP A 1 494 ? 26.20661 31.21299 22.74427 1.000 16.37569 494 ASP A C 1
ATOM 3916 O O . ASP A 1 494 ? 25.94594 32.06847 21.88565 1.000 13.89220 494 ASP A O 1
ATOM 3921 N N . PRO A 1 495 ? 26.22048 29.91756 22.44477 1.000 13.91452 495 PRO A N 1
ATOM 3922 C CA . PRO A 1 495 ? 26.02870 29.47586 21.05146 1.000 17.05785 495 PRO A CA 1
ATOM 3923 C C . PRO A 1 495 ? 24.69664 29.95107 20.48582 1.000 12.26564 495 PRO A C 1
ATOM 3924 O O . PRO A 1 495 ? 23.67743 29.98273 21.18284 1.000 15.37123 495 PRO A O 1
ATOM 3928 N N . GLY A 1 496 ? 24.73863 30.35975 19.21229 1.000 16.59783 496 GLY A N 1
ATOM 3929 C CA . GLY A 1 496 ? 23.53436 30.77228 18.51497 1.000 15.92354 496 GLY A CA 1
ATOM 3930 C C . GLY A 1 496 ? 23.02186 32.14271 18.88760 1.000 17.58110 496 GLY A C 1
ATOM 3931 O O . GLY A 1 496 ? 21.86267 32.45192 18.58187 1.000 20.65406 496 GLY A O 1
ATOM 3932 N N . GLU A 1 497 ? 23.79009 32.89542 19.67080 1.000 15.52848 497 GLU A N 1
ATOM 3933 C CA . GLU A 1 497 ? 23.38879 34.22049 20.13719 1.000 12.56525 497 GLU A CA 1
ATOM 3934 C C . GLU A 1 497 ? 24.36435 35.27203 19.63173 1.000 12.82012 497 GLU A C 1
ATOM 3935 O O . GLU A 1 497 ? 25.52293 34.98108 19.29154 1.000 13.83532 497 GLU A O 1
ATOM 3941 N N . PHE A 1 498 ? 23.87996 36.51955 19.61482 1.000 12.08411 498 PHE A N 1
ATOM 3942 C CA . PHE A 1 498 ? 24.70231 37.67567 19.28316 1.000 10.76371 498 PHE A CA 1
ATOM 3943 C C . PHE A 1 498 ? 24.48020 38.74259 20.35166 1.000 9.40570 498 PHE A C 1
ATOM 3944 O O . PHE A 1 498 ? 23.42463 38.78932 20.98653 1.000 11.44465 498 PHE A O 1
ATOM 3952 N N . TRP A 1 499 ? 25.47063 39.61410 20.52337 1.000 11.31173 499 TRP A N 1
ATOM 3953 C CA . TRP A 1 499 ? 25.38650 40.70442 21.48704 1.000 11.10604 499 TRP A CA 1
ATOM 3954 C C . TRP A 1 499 ? 26.02470 41.94044 20.87927 1.000 12.01521 499 TRP A C 1
ATOM 3955 O O . TRP A 1 499 ? 27.15294 41.87282 20.38971 1.000 12.65878 499 TRP A O 1
ATOM 3966 N N . ILE A 1 500 ? 25.30796 43.06484 20.92286 1.000 9.57387 500 ILE A N 1
ATOM 3967 C CA . ILE A 1 500 ? 25.73960 44.30496 20.28371 1.000 10.74207 500 ILE A CA 1
ATOM 3968 C C . ILE A 1 500 ? 25.46115 45.44652 21.25808 1.000 10.22547 500 ILE A C 1
ATOM 3969 O O . ILE A 1 500 ? 24.44129 45.40925 21.96730 1.000 10.53947 500 ILE A O 1
ATOM 3974 N N . PRO A 1 501 ? 26.36493 46.42435 21.39314 1.000 10.48224 501 PRO A N 1
ATOM 3975 C CA . PRO A 1 501 ? 26.14282 47.49068 22.38447 1.000 9.34203 501 PRO A CA 1
ATOM 3976 C C . PRO A 1 501 ? 24.85460 48.24402 22.10649 1.000 11.28453 501 PRO A C 1
ATOM 3977 O O . PRO A 1 501 ? 24.42877 48.38934 20.96544 1.000 10.66782 501 PRO A O 1
ATOM 3981 N N . ALA A 1 502 ? 24.25426 48.75702 23.18252 1.000 11.79995 502 ALA A N 1
ATOM 3982 C CA . ALA A 1 502 ? 23.15711 49.71176 23.05768 1.000 13.07930 502 ALA A CA 1
ATOM 3983 C C . ALA A 1 502 ? 23.54558 51.12317 23.44950 1.000 10.16145 502 ALA A C 1
ATOM 3984 O O . ALA A 1 502 ? 22.81281 52.04304 23.11855 1.000 11.48086 502 ALA A O 1
ATOM 3986 N N . ASN A 1 503 ? 24.63173 51.31990 24.18877 1.000 8.93656 503 ASN A N 1
ATOM 3987 C CA . ASN A 1 503 ? 24.83773 52.63476 24.78704 1.000 10.90217 503 ASN A CA 1
ATOM 3988 C C . ASN A 1 503 ? 26.27366 53.12920 24.69653 1.000 10.09911 503 ASN A C 1
ATOM 3989 O O . ASN A 1 503 ? 27.21447 52.34879 24.65317 1.000 11.72099 503 ASN A O 1
ATOM 3994 N N . LEU A 1 504 ? 26.42316 54.46678 24.72903 1.000 9.68686 504 LEU A N 1
ATOM 3995 C CA . LEU A 1 504 ? 27.71063 55.13217 24.73037 1.000 10.30290 504 LEU A CA 1
ATOM 3996 C C . LEU A 1 504 ? 27.69303 56.20240 25.79832 1.000 10.65254 504 LEU A C 1
ATOM 3997 O O . LEU A 1 504 ? 26.65032 56.79227 26.05373 1.000 10.70562 504 LEU A O 1
ATOM 4002 N N . GLU A 1 505 ? 28.84885 56.42508 26.43468 1.000 12.43820 505 GLU A N 1
ATOM 4003 C CA . GLU A 1 505 ? 29.03143 57.51445 27.41312 1.000 10.03683 505 GLU A CA 1
ATOM 4004 C C . GLU A 1 505 ? 30.19018 58.37802 26.91684 1.000 10.71957 505 GLU A C 1
ATOM 4005 O O . GLU A 1 505 ? 31.31185 57.89287 26.74955 1.000 12.69641 505 GLU A O 1
ATOM 4011 N N . TRP A 1 506 ? 29.92112 59.64990 26.67973 1.000 10.33905 506 TRP A N 1
ATOM 4012 C CA . TRP A 1 506 ? 30.88153 60.53432 26.02794 1.000 11.59809 506 TRP A CA 1
ATOM 4013 C C . TRP A 1 506 ? 31.62498 61.41874 27.01944 1.000 10.32443 506 TRP A C 1
ATOM 4014 O O . TRP A 1 506 ? 31.06287 61.85125 28.01728 1.000 10.60413 506 TRP A O 1
ATOM 4025 N N . SER A 1 507 ? 32.84845 61.80109 26.65069 1.000 11.74285 507 SER A N 1
ATOM 4026 C CA . SER A 1 507 ? 33.55332 62.84207 27.39138 1.000 15.72244 507 SER A CA 1
ATOM 4027 C C . SER A 1 507 ? 34.53599 63.55456 26.47459 1.000 11.31857 507 SER A C 1
ATOM 4028 O O . SER A 1 507 ? 34.99013 63.01505 25.45645 1.000 14.63825 507 SER A O 1
ATOM 4031 N N . GLY A 1 508 ? 34.80381 64.81375 26.81135 1.000 10.82457 508 GLY A N 1
ATOM 4032 C CA . GLY A 1 508 ? 35.71782 65.59008 25.99635 1.000 10.84411 508 GLY A CA 1
ATOM 4033 C C . GLY A 1 508 ? 35.00952 66.17945 24.79394 1.000 11.78733 508 GLY A C 1
ATOM 4034 O O . GLY A 1 508 ? 33.75419 66.28114 24.73415 1.000 12.27392 508 GLY A O 1
ATOM 4035 N N . GLN A 1 509 ? 35.81481 66.63484 23.83464 1.000 9.55245 509 GLN A N 1
ATOM 4036 C CA . GLN A 1 509 ? 35.29962 67.23196 22.60777 1.000 10.17670 509 GLN A CA 1
ATOM 4037 C C . GLN A 1 509 ? 36.31595 67.01302 21.49876 1.000 10.86753 509 GLN A C 1
ATOM 4038 O O . GLN A 1 509 ? 37.50792 66.82542 21.77027 1.000 9.76010 509 GLN A O 1
ATOM 4044 N N . PRO A 1 510 ? 35.88668 67.06310 20.24552 1.000 9.76194 510 PRO A N 1
ATOM 4045 C CA . PRO A 1 510 ? 36.84486 67.03442 19.13785 1.000 12.69916 510 PRO A CA 1
ATOM 4046 C C . PRO A 1 510 ? 37.68906 68.29359 19.10178 1.000 9.86499 510 PRO A C 1
ATOM 4047 O O . PRO A 1 510 ? 37.32611 69.33775 19.64744 1.000 10.95929 510 PRO A O 1
ATOM 4051 N N . ASP A 1 511 ? 38.87677 68.16463 18.49545 1.000 10.55570 511 ASP A N 1
ATOM 4052 C CA . ASP A 1 511 ? 39.65757 69.36895 18.19956 1.000 11.46094 511 ASP A CA 1
ATOM 4053 C C . ASP A 1 511 ? 38.87855 70.25421 17.22771 1.000 10.52015 511 ASP A C 1
ATOM 4054 O O . ASP A 1 511 ? 38.08373 69.75204 16.41891 1.000 13.53799 511 ASP A O 1
ATOM 4059 N N . PRO A 1 512 ? 39.10544 71.57451 17.24441 1.000 11.89455 512 PRO A N 1
ATOM 4060 C CA . PRO A 1 512 ? 38.42170 72.44153 16.26661 1.000 12.25995 512 PRO A CA 1
ATOM 4061 C C . PRO A 1 512 ? 38.71866 71.98178 14.84128 1.000 13.15127 512 PRO A C 1
ATOM 4062 O O . PRO A 1 512 ? 39.85110 71.61477 14.50566 1.000 13.12401 512 PRO A O 1
ATOM 4066 N N . TRP A 1 513 ? 37.68538 72.01685 13.99122 1.000 12.55539 513 TRP A N 1
ATOM 4067 C CA . TRP A 1 513 ? 37.86297 71.65909 12.58273 1.000 10.56811 513 TRP A CA 1
ATOM 4068 C C . TRP A 1 513 ? 38.50650 72.79759 11.79662 1.000 13.21600 513 TRP A C 1
ATOM 4069 O O . TRP A 1 513 ? 38.01597 73.94308 11.79539 1.000 12.56492 513 TRP A O 1
ATOM 4080 N N . LYS A 1 514 ? 39.60146 72.45969 11.10521 1.000 12.16592 514 LYS A N 1
ATOM 4081 C CA . LYS A 1 514 ? 40.31820 73.37405 10.20312 1.000 16.27303 514 LYS A CA 1
ATOM 4082 C C . LYS A 1 514 ? 40.53327 72.73666 8.83919 1.000 14.50402 514 LYS A C 1
ATOM 4083 O O . LYS A 1 514 ? 41.49719 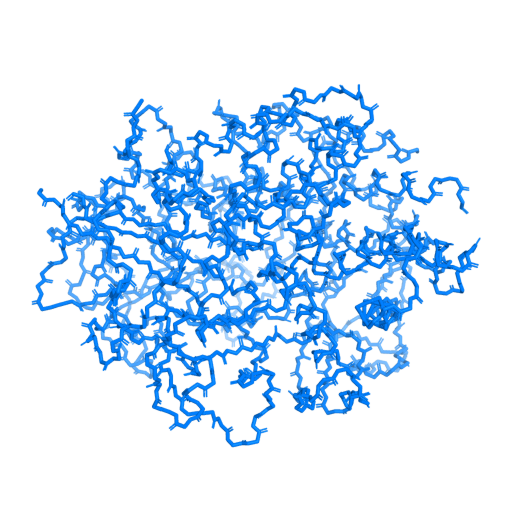73.07655 8.13258 1.000 15.06321 514 LYS A O 1
ATOM 4089 N N . GLY A 1 515 ? 39.66178 71.80753 8.46815 1.000 11.40302 515 GLY A N 1
ATOM 4090 C CA . GLY A 1 515 ? 39.70880 71.13549 7.18475 1.000 13.13344 515 GLY A CA 1
ATOM 4091 C C . GLY A 1 515 ? 40.41528 69.79771 7.27671 1.000 12.99652 515 GLY A C 1
ATOM 4092 O O . GLY A 1 515 ? 41.17151 69.51855 8.20883 1.000 13.69192 515 GLY A O 1
ATOM 4093 N N . PHE A 1 516 ? 40.17136 68.95021 6.27729 1.000 11.76123 516 PHE A N 1
ATOM 4094 C CA . PHE A 1 516 ? 40.73423 67.59800 6.34430 1.000 14.44991 516 PHE A CA 1
ATOM 4095 C C . PHE A 1 516 ? 42.26496 67.63296 6.30120 1.000 12.19812 516 PHE A C 1
ATOM 4096 O O . PHE A 1 516 ? 42.94076 66.81839 6.95066 1.000 14.08303 516 PHE A O 1
ATOM 4104 N N . ASP A 1 517 ? 42.81985 68.61137 5.58547 1.000 16.23737 517 ASP A N 1
ATOM 4105 C CA . ASP A 1 517 ? 44.27616 68.66063 5.46667 1.000 20.25494 517 ASP A CA 1
ATOM 4106 C C . ASP A 1 517 ? 44.93446 68.91450 6.82256 1.000 16.94961 517 ASP A C 1
ATOM 4107 O O . ASP A 1 517 ? 46.10631 68.56219 7.01817 1.000 20.68495 517 ASP A O 1
ATOM 4112 N N . SER A 1 518 ? 44.21768 69.54003 7.75679 1.000 15.67982 518 SER A N 1
ATOM 4113 C CA . SER A 1 518 ? 44.75558 69.86081 9.07491 1.000 14.39483 518 SER A CA 1
ATOM 4114 C C . SER A 1 518 ? 44.40110 68.81801 10.12710 1.000 14.90497 518 SER A C 1
ATOM 4115 O O . SER A 1 518 ? 44.76888 68.97866 11.28971 1.000 14.48987 518 SER A O 1
ATOM 4118 N N . PHE A 1 519 ? 43.67743 67.77773 9.75592 1.000 13.60271 519 PHE A N 1
ATOM 4119 C CA . PHE A 1 519 ? 43.18815 66.85542 10.76434 1.000 12.76017 519 PHE A CA 1
ATOM 4120 C C . PHE A 1 519 ? 44.30474 65.90534 11.23656 1.000 13.03793 519 PHE A C 1
ATOM 4121 O O . PHE A 1 519 ? 44.91019 65.19505 10.43074 1.000 13.75069 519 PHE A O 1
ATOM 4129 N N . THR A 1 520 ? 44.50190 65.83106 12.55750 1.000 11.33263 520 THR A N 1
ATOM 4130 C CA . THR A 1 520 ? 45.46201 64.90732 13.14813 1.000 10.47888 520 THR A CA 1
ATOM 4131 C C . THR A 1 520 ? 44.83742 64.18051 14.32971 1.000 13.83397 520 THR A C 1
ATOM 4132 O O . THR A 1 520 ? 45.51548 63.84634 15.29226 1.000 15.42536 520 THR A O 1
ATOM 4136 N N . GLY A 1 521 ? 43.54270 63.89585 14.25728 1.000 10.65928 521 GLY A N 1
ATOM 4137 C CA . GLY A 1 521 ? 42.94262 63.09924 15.31077 1.000 8.88571 521 GLY A CA 1
ATOM 4138 C C . GLY A 1 521 ? 42.26793 63.95693 16.36899 1.000 13.46938 521 GLY A C 1
ATOM 4139 O O . GLY A 1 521 ? 42.46749 65.16639 16.45990 1.000 11.09779 521 GLY A O 1
ATOM 4140 N N . ASN A 1 522 ? 41.47503 63.28538 17.21620 1.000 9.84506 522 ASN A N 1
ATOM 4141 C CA . ASN A 1 522 ? 40.74435 63.90692 18.33246 1.000 10.40835 522 ASN A CA 1
ATOM 4142 C C . ASN A 1 522 ? 41.11812 63.21845 19.64197 1.000 11.23395 522 ASN A C 1
ATOM 4143 O O . ASN A 1 522 ? 40.34105 62.44084 20.22210 1.000 10.57878 522 ASN A O 1
ATOM 4148 N N . PRO A 1 523 ? 42.33604 63.44555 20.14122 1.000 13.60720 523 PRO A N 1
ATOM 4149 C CA . PRO A 1 523 ? 42.79070 62.65669 21.28899 1.000 13.65212 523 PRO A CA 1
ATOM 4150 C C . PRO A 1 523 ? 42.21477 63.13697 22.60698 1.000 13.76193 523 PRO A C 1
ATOM 4151 O O . PRO A 1 523 ? 42.45007 62.49317 23.64584 1.000 15.81300 523 PRO A O 1
ATOM 4155 N N . GLY A 1 524 ? 41.39956 64.19027 22.55480 1.000 10.28008 524 GLY A N 1
ATOM 4156 C CA . GLY A 1 524 ? 40.66793 64.63499 23.72097 1.000 10.25788 524 GLY A CA 1
ATOM 4157 C C . GLY A 1 524 ? 39.20703 64.21904 23.71768 1.000 11.31958 524 GLY A C 1
ATOM 4158 O O . GLY A 1 524 ? 38.45506 64.66493 24.59308 1.000 15.37760 524 GLY A O 1
ATOM 4159 N N . LEU A 1 525 ? 38.77833 63.41357 22.75555 1.000 9.89040 525 LEU A N 1
ATOM 4160 C CA . LEU A 1 525 ? 37.36604 63.00593 22.59551 1.000 8.84702 525 LEU A CA 1
ATOM 4161 C C . LEU A 1 525 ? 37.27701 61.51104 22.86389 1.000 8.61890 525 LEU A C 1
ATOM 4162 O O . LEU A 1 525 ? 37.86031 60.71622 22.11552 1.000 12.11310 525 LEU A O 1
ATOM 4167 N N . HIS A 1 526 ? 36.55712 61.11911 23.91304 1.000 10.56180 526 HIS A N 1
ATOM 4168 C CA . HIS A 1 526 ? 36.55002 59.72142 24.33148 1.000 12.46977 526 HIS A CA 1
ATOM 4169 C C . HIS A 1 526 ? 35.14994 59.16906 24.49525 1.000 10.91860 526 HIS A C 1
ATOM 4170 O O . HIS A 1 526 ? 34.19914 59.88383 24.76484 1.000 10.56533 526 HIS A O 1
ATOM 4177 N N . VAL A 1 527 ? 35.04024 57.85604 24.35729 1.000 10.96033 527 VAL A N 1
ATOM 4178 C CA . VAL A 1 527 ? 33.74306 57.22567 24.52719 1.000 11.14526 527 VAL A CA 1
ATOM 4179 C C . VAL A 1 527 ? 33.92595 55.88744 25.22884 1.000 10.29371 527 VAL A C 1
ATOM 4180 O O . VAL A 1 527 ? 34.85838 55.13340 24.92193 1.000 11.36450 527 VAL A O 1
ATOM 4184 N N . THR A 1 528 ? 33.04560 55.62382 26.19384 1.000 11.31369 528 THR A N 1
ATOM 4185 C CA . THR A 1 528 ? 32.85432 54.29486 26.77087 1.000 9.76774 528 THR A CA 1
ATOM 4186 C C . THR A 1 528 ? 31.65460 53.62797 26.10180 1.000 11.48325 528 THR A C 1
ATOM 4187 O O . THR A 1 528 ? 30.58754 54.24106 25.95578 1.000 10.36455 528 THR A O 1
ATOM 4191 N N . THR A 1 529 ? 31.82656 52.36755 25.68737 1.000 10.58738 529 THR A N 1
ATOM 4192 C CA . THR A 1 529 ? 30.76689 51.60581 25.03442 1.000 10.00178 529 THR A CA 1
ATOM 4193 C C . THR A 1 529 ? 30.21759 50.64677 26.07963 1.000 11.33760 529 THR A C 1
ATOM 4194 O O . THR A 1 529 ? 30.99939 50.09116 26.85802 1.000 11.30743 529 THR A O 1
ATOM 4198 N N . LYS A 1 530 ? 28.89769 50.48532 26.13083 1.000 9.48304 530 LYS A N 1
ATOM 4199 C CA . LYS A 1 530 ? 28.34817 49.67479 27.20233 1.000 9.95230 530 LYS A CA 1
ATOM 4200 C C . LYS A 1 530 ? 26.96728 49.13351 26.83065 1.000 14.49376 530 LYS A C 1
ATOM 4201 O O . LYS A 1 530 ? 26.43281 49.39092 25.74214 1.000 11.32247 530 LYS A O 1
ATOM 4207 N N . ASN A 1 531 ? 26.40689 48.32209 27.75779 1.000 11.42861 531 ASN A N 1
ATOM 4208 C CA . ASN A 1 531 ? 25.03683 47.81283 27.68306 1.000 11.90487 531 ASN A CA 1
ATOM 4209 C C . ASN A 1 531 ? 24.81545 46.88237 26.49531 1.000 15.51114 531 ASN A C 1
ATOM 4210 O O . ASN A 1 531 ? 24.05073 47.20218 25.56995 1.000 13.06891 531 ASN A O 1
ATOM 4215 N N . PRO A 1 532 ? 25.43155 45.70035 26.49919 1.000 12.81908 532 PRO A N 1
ATOM 4216 C CA . PRO A 1 532 ? 25.18089 44.75095 25.39899 1.000 14.05256 532 PRO A CA 1
ATOM 4217 C C . PRO A 1 532 ? 23.70826 44.37811 25.35646 1.000 11.77766 532 PRO A C 1
ATOM 4218 O O . PRO A 1 532 ? 23.03528 44.24713 26.39154 1.000 14.25520 532 PRO A O 1
ATOM 4222 N N . SER A 1 533 ? 23.21218 44.20252 24.13375 1.000 11.53835 533 SER A N 1
ATOM 4223 C CA . SER A 1 533 ? 21.79579 44.01425 23.84210 1.000 11.73730 533 SER A CA 1
ATOM 4224 C C . SER A 1 533 ? 21.65160 43.00216 22.71430 1.000 11.74625 533 SER A C 1
ATOM 4225 O O . SER A 1 533 ? 22.62473 42.62374 22.06759 1.000 12.05322 533 SER A O 1
ATOM 4228 N N . GLN A 1 534 ? 20.40322 42.62807 22.41143 1.000 8.62095 534 GLN A N 1
ATOM 4229 C CA . GLN A 1 534 ? 20.20244 41.81526 21.21301 1.000 11.69675 534 GLN A CA 1
ATOM 4230 C C . GLN A 1 534 ? 19.25388 42.54172 20.27505 1.000 12.82834 534 GLN A C 1
ATOM 4231 O O . GLN A 1 534 ? 18.28475 41.97312 19.76697 1.000 10.90275 534 GLN A O 1
ATOM 4237 N N . ASP A 1 535 ? 19.52327 43.82375 20.05548 1.000 10.02898 535 ASP A N 1
ATOM 4238 C CA . ASP A 1 535 ? 18.64767 44.64358 19.24180 1.000 9.03900 535 ASP A CA 1
ATOM 4239 C C . ASP A 1 535 ? 18.83002 44.24379 17.78299 1.000 8.40087 535 ASP A C 1
ATOM 4240 O O . ASP A 1 535 ? 19.89117 44.47420 17.20978 1.000 8.50252 535 ASP A O 1
ATOM 4245 N N . VAL A 1 536 ? 17.79191 43.65470 17.17781 1.000 8.27615 536 VAL A N 1
ATOM 4246 C CA . VAL A 1 536 ? 18.01287 43.08871 15.85020 1.000 9.41836 536 VAL A CA 1
ATOM 4247 C C . VAL A 1 536 ? 18.05681 44.18410 14.79821 1.000 9.09712 536 VAL A C 1
ATOM 4248 O O . VAL A 1 536 ? 18.58690 43.94853 13.69614 1.000 9.69976 536 VAL A O 1
ATOM 4252 N N . GLY A 1 537 ? 17.45459 45.33705 15.08383 1.000 9.86013 537 GLY A N 1
ATOM 4253 C CA . GLY A 1 537 ? 17.51041 46.44335 14.13132 1.000 10.47422 537 GLY A CA 1
ATOM 4254 C C . GLY A 1 537 ? 18.90245 47.05065 14.05894 1.000 9.36196 537 GLY A C 1
ATOM 4255 O O . GLY A 1 537 ? 19.45728 47.24672 12.97256 1.000 7.74377 537 GLY A O 1
ATOM 4256 N N . VAL A 1 538 ? 19.47266 47.33734 15.21251 1.000 10.64913 538 VAL A N 1
ATOM 4257 C CA . VAL A 1 538 ? 20.86399 47.75483 15.29375 1.000 8.91965 538 VAL A CA 1
ATOM 4258 C C . VAL A 1 538 ? 21.77500 46.69269 14.67313 1.000 12.63073 538 VAL A C 1
ATOM 4259 O O . VAL A 1 538 ? 22.72420 47.02499 13.95009 1.000 10.48780 538 VAL A O 1
ATOM 4263 N N . LEU A 1 539 ? 21.48293 45.41012 14.92011 1.000 8.41617 539 LEU A N 1
ATOM 4264 C CA . LEU A 1 539 ? 22.26607 44.33364 14.29427 1.000 7.98184 539 LEU A CA 1
ATOM 4265 C C . LEU A 1 539 ? 22.19354 44.39496 12.76614 1.000 10.04988 539 LEU A C 1
ATOM 4266 O O . LEU A 1 539 ? 23.22381 44.30818 12.09321 1.000 9.27322 539 LEU A O 1
ATOM 4271 N N . GLY A 1 540 ? 20.98090 44.49937 12.20434 1.000 8.22981 540 GLY A N 1
ATOM 4272 C CA . GLY A 1 540 ? 20.86076 44.46443 10.73123 1.000 8.51496 540 GLY A CA 1
ATOM 4273 C C . GLY A 1 540 ? 21.54240 45.64842 10.07949 1.000 9.08213 540 GLY A C 1
ATOM 4274 O O . GLY A 1 540 ? 22.12656 45.52763 8.99821 1.000 8.23583 540 GLY A O 1
ATOM 4275 N N . SER A 1 541 ? 21.48893 46.82107 10.74295 1.000 8.59830 541 SER A N 1
ATOM 4276 C CA . SER A 1 541 ? 22.22054 47.97691 10.23772 1.000 9.25755 541 SER A CA 1
ATOM 4277 C C . SER A 1 541 ? 23.72657 47.73411 10.32512 1.000 10.16028 541 SER A C 1
ATOM 4278 O O . SER A 1 541 ? 24.47369 47.99874 9.37361 1.000 9.11462 541 SER A O 1
ATOM 4281 N N . TYR A 1 542 ? 24.16932 47.16859 11.44149 1.000 7.63267 542 TYR A N 1
ATOM 4282 C CA . TYR A 1 542 ? 25.58650 46.83485 11.61839 1.000 6.41264 542 TYR A CA 1
ATOM 4283 C C . TYR A 1 542 ? 26.06590 45.84007 10.56317 1.000 7.93242 542 TYR A C 1
ATOM 4284 O O . TYR A 1 542 ? 27.17609 45.98427 10.04895 1.000 8.68550 542 TYR A O 1
ATOM 4293 N N . ILE A 1 543 ? 25.25050 44.83823 10.23495 1.000 9.43746 543 ILE A N 1
ATOM 4294 C CA . ILE A 1 543 ? 25.70890 43.83258 9.26888 1.000 10.17459 543 ILE A CA 1
ATOM 4295 C C . ILE A 1 543 ? 25.88236 44.47315 7.89577 1.000 11.04247 543 ILE A C 1
ATOM 4296 O O . ILE A 1 543 ? 26.86068 44.20204 7.20054 1.000 8.61894 543 ILE A O 1
ATOM 4301 N N . LYS A 1 544 ? 24.92643 45.32268 7.47661 1.000 10.02865 544 LYS A N 1
ATOM 4302 C CA . LYS A 1 544 ? 25.14385 46.07863 6.22778 1.000 7.99409 544 LYS A CA 1
ATOM 4303 C C . LYS A 1 544 ? 26.42146 46.90994 6.29106 1.000 9.76184 544 LYS A C 1
ATOM 4304 O O . LYS A 1 544 ? 27.12191 47.03803 5.28343 1.000 10.88294 544 LYS A O 1
ATOM 4310 N N . THR A 1 545 ? 26.70661 47.54462 7.44016 1.000 9.50116 545 THR A N 1
ATOM 4311 C CA . THR A 1 545 ? 27.94646 48.31390 7.56406 1.000 9.03476 545 THR A CA 1
ATOM 4312 C C . THR A 1 545 ? 29.15302 47.41538 7.31819 1.000 9.50521 545 THR A C 1
ATOM 4313 O O . THR A 1 545 ? 30.05950 47.79085 6.57267 1.000 9.12309 545 THR A O 1
ATOM 4317 N N . LEU A 1 546 ? 29.17415 46.22859 7.95857 1.000 9.80010 546 LEU A N 1
ATOM 4318 C CA . LEU A 1 546 ? 30.28479 45.28448 7.74148 1.000 8.94516 546 LEU A CA 1
ATOM 4319 C C . LEU A 1 546 ? 30.40573 44.92098 6.26227 1.000 9.00934 546 LEU A C 1
ATOM 4320 O O . LEU A 1 546 ? 31.51412 44.85609 5.71122 1.000 10.84090 546 LEU A O 1
ATOM 4325 N N . VAL A 1 547 ? 29.27607 44.60449 5.63691 1.000 7.74944 547 VAL A N 1
ATOM 4326 C CA . VAL A 1 547 ? 29.27485 44.06832 4.26907 1.000 8.84757 547 VAL A CA 1
ATOM 4327 C C . VAL A 1 547 ? 29.71146 45.13442 3.26994 1.000 9.90987 547 VAL A C 1
ATOM 4328 O O . VAL A 1 547 ? 30.49980 44.85482 2.35049 1.000 10.60981 547 VAL A O 1
ATOM 4332 N N . PHE A 1 548 ? 29.19572 46.37213 3.41566 1.000 8.71381 548 PHE A N 1
ATOM 4333 C CA . PHE A 1 548 ? 29.57831 47.43016 2.48252 1.000 9.21715 548 PHE A CA 1
ATOM 4334 C C . PHE A 1 548 ? 31.03260 47.81443 2.68893 1.000 8.16099 548 PHE A C 1
ATOM 4335 O O . PHE A 1 548 ? 31.75537 48.08764 1.72329 1.000 10.12585 548 PHE A O 1
ATOM 4343 N N . PHE A 1 549 ? 31.48335 47.85098 3.94114 1.000 9.40511 549 PHE A N 1
ATOM 4344 C CA . PHE A 1 549 ? 32.90233 48.11151 4.17449 1.000 10.43925 549 PHE A CA 1
ATOM 4345 C C . PHE A 1 549 ? 33.77170 47.06397 3.50265 1.000 12.28511 549 PHE A C 1
ATOM 4346 O O . PHE A 1 549 ? 34.70403 47.40825 2.76372 1.000 11.33446 549 PHE A O 1
ATOM 4354 N N . ALA A 1 550 ? 33.49120 45.77495 3.76649 1.000 8.83363 550 ALA A N 1
ATOM 4355 C CA . ALA A 1 550 ? 34.25606 44.67918 3.15084 1.000 9.37772 550 ALA A CA 1
ATOM 4356 C C . ALA A 1 550 ? 34.26355 44.78373 1.63288 1.000 12.13575 550 ALA A C 1
ATOM 4357 O O . ALA A 1 550 ? 35.32188 44.71913 0.99509 1.000 9.94518 550 ALA A O 1
ATOM 4359 N N . ALA A 1 551 ? 33.08541 44.94591 1.04202 1.000 10.00017 551 ALA A N 1
ATOM 4360 C CA . ALA A 1 551 ? 32.97968 45.11303 -0.40963 1.000 9.00128 551 ALA A CA 1
ATOM 4361 C C . ALA A 1 551 ? 33.78413 46.31916 -0.88373 1.000 12.77427 551 ALA A C 1
ATOM 4362 O O . ALA A 1 551 ? 34.41112 46.27274 -1.94551 1.000 12.75885 551 ALA A O 1
ATOM 4364 N N . GLY A 1 552 ? 33.82432 47.39435 -0.08082 1.000 10.71535 552 GLY A N 1
ATOM 4365 C CA . GLY A 1 552 ? 34.58836 48.55035 -0.48919 1.000 10.45979 552 GLY A CA 1
ATOM 4366 C C . GLY A 1 552 ? 36.08456 48.27727 -0.48005 1.000 12.92120 552 GLY A C 1
ATOM 4367 O O . GLY A 1 552 ? 36.81619 48.78120 -1.32969 1.000 13.39966 552 GLY A O 1
ATOM 4368 N N . THR A 1 553 ? 36.56736 47.49275 0.48103 1.000 10.52676 553 THR A N 1
ATOM 4369 C CA . THR A 1 553 ? 38.00687 47.17138 0.44861 1.000 8.70875 553 THR A CA 1
ATOM 4370 C C . THR A 1 553 ? 38.34876 46.34682 -0.79227 1.000 13.34232 553 THR A C 1
ATOM 4371 O O . THR A 1 553 ? 39.42188 46.51078 -1.35889 1.000 14.54859 553 THR A O 1
ATOM 4375 N N . LYS A 1 554 ? 37.42714 45.51841 -1.25934 1.000 10.32991 554 LYS A N 1
ATOM 4376 C CA . LYS A 1 554 ? 37.67703 44.75230 -2.46895 1.000 12.67853 554 LYS A CA 1
ATOM 4377 C C . LYS A 1 554 ? 37.59896 45.63725 -3.70979 1.000 15.65551 554 LYS A C 1
ATOM 4378 O O . LYS A 1 554 ? 38.46476 45.56970 -4.59466 1.000 15.40911 554 LYS A O 1
ATOM 4384 N N . ALA A 1 555 ? 36.59272 46.49594 -3.79059 1.000 11.72058 555 ALA A N 1
ATOM 4385 C CA . ALA A 1 555 ? 36.54789 47.41698 -4.91942 1.000 14.29017 555 ALA A CA 1
ATOM 4386 C C . ALA A 1 555 ? 37.75661 48.36035 -4.93920 1.000 15.52563 555 ALA A C 1
ATOM 4387 O O . ALA A 1 555 ? 38.23951 48.72146 -6.02049 1.000 15.21153 555 ALA A O 1
ATOM 4389 N N . GLU A 1 556 ? 38.28976 48.73622 -3.78163 1.000 13.52274 556 GLU A N 1
ATOM 4390 C CA . GLU A 1 556 ? 39.44942 49.62878 -3.75614 1.000 15.13495 556 GLU A CA 1
ATOM 4391 C C . GLU A 1 556 ? 40.72763 48.89324 -4.14408 1.000 15.69191 556 GLU A C 1
ATOM 4392 O O . GLU A 1 556 ? 41.45455 49.33609 -5.03971 1.000 14.81321 556 GLU A O 1
ATOM 4398 N N . THR A 1 557 ? 41.01266 47.77745 -3.47839 1.000 14.18960 557 THR A N 1
ATOM 4399 C CA . THR A 1 557 ? 42.33520 47.17094 -3.54074 1.000 13.40536 557 THR A CA 1
ATOM 4400 C C . THR A 1 557 ? 42.38995 45.94933 -4.44722 1.000 16.38947 557 THR A C 1
ATOM 4401 O O . THR A 1 557 ? 43.50221 45.49851 -4.77293 1.000 17.37078 557 THR A O 1
ATOM 4405 N N . GLY A 1 558 ? 41.22718 45.38926 -4.83384 1.000 15.99417 558 GLY A N 1
ATOM 4406 C CA . GLY A 1 558 ? 41.15572 44.18284 -5.63562 1.000 15.49191 558 GLY A CA 1
ATOM 4407 C C . GLY A 1 558 ? 40.87794 42.91489 -4.83797 1.000 16.97766 558 GLY A C 1
ATOM 4408 O O . GLY A 1 558 ? 40.60162 41.85820 -5.42742 1.000 17.71619 558 GLY A O 1
ATOM 4409 N N . GLY A 1 559 ? 40.93619 42.99049 -3.52269 1.000 12.68032 559 GLY A N 1
ATOM 4410 C CA . GLY A 1 559 ? 40.61825 41.84356 -2.67539 1.000 15.07495 559 GLY A CA 1
ATOM 4411 C C . GLY A 1 559 ? 40.25226 42.37154 -1.31093 1.000 11.90981 559 GLY A C 1
ATOM 4412 O O . GLY A 1 559 ? 40.40385 43.56425 -1.04717 1.000 13.86472 559 GLY A O 1
ATOM 4413 N N . PHE A 1 560 ? 39.82066 41.47512 -0.42470 1.000 13.99434 560 PHE A N 1
ATOM 4414 C CA . PHE A 1 560 ? 39.51257 41.93099 0.93890 1.000 10.36271 560 PHE A CA 1
ATOM 4415 C C . PHE A 1 560 ? 40.80089 42.20879 1.69604 1.000 12.79816 560 PHE A C 1
ATOM 4416 O O . PHE A 1 560 ? 41.74535 41.41952 1.63825 1.000 14.94472 560 PHE A O 1
ATOM 4424 N N . THR A 1 561 ? 40.83955 43.32990 2.42108 1.000 11.46832 561 THR A N 1
ATOM 4425 C CA . THR A 1 561 ? 41.94414 43.58457 3.32177 1.000 13.36482 561 THR A CA 1
ATOM 4426 C C . THR A 1 561 ? 41.80079 42.69566 4.55557 1.000 12.97484 561 THR A C 1
ATOM 4427 O O . THR A 1 561 ? 40.78324 42.01285 4.75198 1.000 15.18456 561 THR A O 1
ATOM 4431 N N . ALA A 1 562 ? 42.82361 42.70008 5.42044 1.000 12.48755 562 ALA A N 1
ATOM 4432 C CA . ALA A 1 562 ? 42.67345 41.95843 6.68004 1.000 17.42628 562 ALA A CA 1
ATOM 4433 C C . ALA A 1 562 ? 41.41539 42.39486 7.42845 1.000 15.07630 562 ALA A C 1
ATOM 4434 O O . ALA A 1 562 ? 40.63507 41.55928 7.92161 1.000 12.60903 562 ALA A O 1
ATOM 4436 N N . LEU A 1 563 ? 41.19416 43.71204 7.50718 1.000 12.16727 563 LEU A N 1
ATOM 4437 C CA . LEU A 1 563 ? 40.01291 44.19505 8.23387 1.000 13.31406 563 LEU A CA 1
ATOM 4438 C C . LEU A 1 563 ? 38.73640 43.87341 7.47241 1.000 12.75302 563 LEU A C 1
ATOM 4439 O O . LEU A 1 563 ? 37.69214 43.57570 8.07315 1.000 13.13065 563 LEU A O 1
ATOM 4444 N N . GLY A 1 564 ? 38.79118 43.94422 6.14149 1.000 11.90303 564 GLY A N 1
ATOM 4445 C CA . GLY A 1 564 ? 37.64161 43.57805 5.34940 1.000 11.43154 564 GLY A CA 1
ATOM 4446 C C . GLY A 1 564 ? 37.26165 42.12107 5.55223 1.000 14.20699 564 GLY A C 1
ATOM 4447 O O . GLY A 1 564 ? 36.07039 41.77816 5.58993 1.000 10.81001 564 GLY A O 1
ATOM 4448 N N . ASN A 1 565 ? 38.26808 41.23276 5.62697 1.000 11.35856 565 ASN A N 1
ATOM 4449 C CA . ASN A 1 565 ? 37.96988 39.83146 5.87063 1.000 12.46484 565 ASN A CA 1
ATOM 4450 C C . ASN A 1 565 ? 37.30556 39.63382 7.23015 1.000 13.61196 565 ASN A C 1
ATOM 4451 O O . ASN A 1 565 ? 36.33934 38.86884 7.35605 1.000 15.56420 565 ASN A O 1
ATOM 4456 N N . LYS A 1 566 ? 37.82755 40.29002 8.26562 1.000 13.96714 566 LYS A N 1
ATOM 4457 C CA . LYS A 1 566 ? 37.20384 40.17137 9.58306 1.000 14.69392 566 LYS A CA 1
ATOM 4458 C C . LYS A 1 566 ? 35.74705 40.62508 9.51716 1.000 16.51957 566 LYS A C 1
ATOM 4459 O O . LYS A 1 566 ? 34.85255 39.98755 10.09395 1.000 15.09756 566 LYS A O 1
ATOM 4465 N N . ALA A 1 567 ? 35.50841 41.73927 8.83010 1.000 13.80525 567 ALA A N 1
ATOM 4466 C CA . ALA A 1 567 ? 34.15597 42.26804 8.72252 1.000 10.99640 567 ALA A CA 1
ATOM 4467 C C . ALA A 1 567 ? 33.24888 41.30281 7.97709 1.000 14.81487 567 ALA A C 1
ATOM 4468 O O . ALA A 1 567 ? 32.12483 41.04559 8.41339 1.000 10.09871 567 ALA A O 1
ATOM 4470 N N . LYS A 1 568 ? 33.69377 40.77041 6.82271 1.000 12.34070 568 LYS A N 1
ATOM 4471 C CA . LYS A 1 568 ? 32.77104 39.89196 6.10867 1.000 11.23863 568 LYS A CA 1
ATOM 4472 C C . LYS A 1 568 ? 32.53575 38.59219 6.86217 1.000 10.77778 568 LYS A C 1
ATOM 4473 O O . LYS A 1 568 ? 31.42622 38.06794 6.85206 1.000 10.80854 568 LYS A O 1
ATOM 4479 N N . ASN A 1 569 ? 33.55045 38.08146 7.55769 1.000 14.63042 569 ASN A N 1
ATOM 4480 C CA . ASN A 1 569 ? 33.36706 36.83268 8.28056 1.000 13.23279 569 ASN A CA 1
ATOM 4481 C C . ASN A 1 569 ? 32.42524 37.01636 9.45186 1.000 12.51719 569 ASN A C 1
ATOM 4482 O O . ASN A 1 569 ? 31.61305 36.13206 9.76189 1.000 12.82992 569 ASN A O 1
ATOM 4487 N N . LEU A 1 570 ? 32.56286 38.13931 10.15725 1.000 12.53372 570 LEU A N 1
ATOM 4488 C CA . LEU A 1 570 ? 31.66644 38.39350 11.27303 1.000 11.15396 570 LEU A CA 1
ATOM 4489 C C . LEU A 1 570 ? 30.24245 38.58343 10.76903 1.000 11.99445 570 LEU A C 1
ATOM 4490 O O . LEU A 1 570 ? 29.29018 38.08728 11.37736 1.000 10.93324 570 LEU A O 1
ATOM 4495 N N . ALA A 1 571 ? 30.07243 39.29171 9.64083 1.000 8.51231 571 ALA A N 1
ATOM 4496 C CA . ALA A 1 571 ? 28.72022 39.44796 9.09385 1.000 9.23898 571 ALA A CA 1
ATOM 4497 C C . ALA A 1 571 ? 28.06007 38.09419 8.83008 1.000 10.99016 571 ALA A C 1
ATOM 4498 O O . ALA A 1 571 ? 26.89026 37.89222 9.13866 1.000 10.54205 571 ALA A O 1
ATOM 4500 N N . LYS A 1 572 ? 28.77344 37.18026 8.17498 1.000 9.33558 572 LYS A N 1
ATOM 4501 C CA . LYS A 1 572 ? 28.20560 35.87258 7.91439 1.000 11.15762 572 LYS A CA 1
ATOM 4502 C C . LYS A 1 572 ? 27.73986 35.18464 9.19899 1.000 12.20160 572 LYS A C 1
ATOM 4503 O O . LYS A 1 572 ? 26.63052 34.63110 9.24629 1.000 14.61762 572 LYS A O 1
ATOM 4509 N N . GLU A 1 573 ? 28.56290 35.22893 10.25236 1.000 12.59193 573 GLU A N 1
ATOM 4510 C CA . GLU A 1 573 ? 28.20297 34.53285 11.48259 1.000 14.10859 573 GLU A CA 1
ATOM 4511 C C . GLU A 1 573 ? 27.02596 35.21885 12.16395 1.000 11.34589 573 GLU A C 1
ATOM 4512 O O . GLU A 1 573 ? 26.15402 34.54866 12.72061 1.000 12.23425 573 GLU A O 1
ATOM 4518 N N . LEU A 1 574 ? 26.96870 36.55825 12.10281 1.000 10.46140 574 LEU A N 1
ATOM 4519 C CA . LEU A 1 574 ? 25.84982 37.27025 12.71731 1.000 11.07273 574 LEU A CA 1
ATOM 4520 C C . LEU A 1 574 ? 24.54624 36.96285 12.00420 1.000 13.51462 574 LEU A C 1
ATOM 4521 O O . LEU A 1 574 ? 23.50450 36.81368 12.64624 1.000 11.62744 574 LEU A O 1
ATOM 4526 N N . LEU A 1 575 ? 24.56535 36.90366 10.66980 1.000 9.26295 575 LEU A N 1
ATOM 4527 C CA . LEU A 1 575 ? 23.33858 36.56494 9.94664 1.000 8.25917 575 LEU A CA 1
ATOM 4528 C C . LEU A 1 575 ? 22.83944 35.16384 10.32233 1.000 11.91163 575 LEU A C 1
ATOM 4529 O O . LEU A 1 575 ? 21.63034 34.94571 10.43790 1.000 11.61360 575 LEU A O 1
ATOM 4534 N N . ASP A 1 576 ? 23.76115 34.20472 10.48095 1.000 14.24268 576 ASP A N 1
ATOM 4535 C CA . ASP A 1 576 ? 23.36022 32.85513 10.87601 1.000 16.46149 576 ASP A CA 1
ATOM 4536 C C . ASP A 1 576 ? 22.75779 32.85183 12.27720 1.000 14.97566 576 ASP A C 1
ATOM 4537 O O . ASP A 1 576 ? 21.69407 32.26564 12.51508 1.000 14.55667 576 ASP A O 1
ATOM 4542 N N . ALA A 1 577 ? 23.42769 33.50802 13.22861 1.000 13.71275 577 ALA A N 1
ATOM 4543 C CA . ALA A 1 577 ? 22.90173 33.56476 14.60073 1.000 13.92844 577 ALA A CA 1
ATOM 4544 C C . ALA A 1 577 ? 21.52198 34.23354 14.63449 1.000 15.58152 577 ALA A C 1
ATOM 4545 O O . ALA A 1 577 ? 20.58732 33.75045 15.29026 1.000 13.66983 577 ALA A O 1
ATOM 4547 N N . ALA A 1 578 ? 21.37072 35.36059 13.93660 1.000 13.12471 578 ALA A N 1
ATOM 4548 C CA . ALA A 1 578 ? 20.08820 36.03932 13.93670 1.000 14.10075 578 ALA A CA 1
ATOM 4549 C C . ALA A 1 578 ? 18.98293 35.16638 13.33830 1.000 14.77733 578 ALA A C 1
ATOM 4550 O O . ALA A 1 578 ? 17.82480 35.25349 13.75490 1.000 12.16020 578 ALA A O 1
ATOM 4552 N N . TRP A 1 579 ? 19.30281 34.34432 12.32258 1.000 13.47100 579 TRP A N 1
ATOM 4553 C CA . TRP A 1 579 ? 18.24431 33.58118 11.68241 1.000 13.23217 579 TRP A CA 1
ATOM 4554 C C . TRP A 1 579 ? 17.62096 32.60254 12.64633 1.000 12.72778 579 TRP A C 1
ATOM 4555 O O . TRP A 1 579 ? 16.41406 32.35160 12.57838 1.000 14.55831 579 TRP A O 1
ATOM 4566 N N . SER A 1 580 ? 18.42257 32.08584 13.57407 1.000 14.63834 580 SER A N 1
ATOM 4567 C CA . SER A 1 580 ? 17.95211 31.15815 14.59733 1.000 17.31018 580 SER A CA 1
ATOM 4568 C C . SER A 1 580 ? 16.90672 31.78728 15.51639 1.000 18.22869 580 SER A C 1
ATOM 4569 O O . SER A 1 580 ? 16.21268 31.05087 16.23545 1.000 15.13402 580 SER A O 1
ATOM 4572 N N . LYS A 1 581 ? 16.76148 33.12387 15.49964 1.000 14.31423 581 LYS A N 1
ATOM 4573 C CA . LYS A 1 581 ? 15.78375 33.83005 16.31468 1.000 15.24306 581 LYS A CA 1
ATOM 4574 C C . LYS A 1 581 ? 14.55487 34.23453 15.52595 1.000 13.21615 581 LYS A C 1
ATOM 4575 O O . LYS A 1 581 ? 13.67464 34.89521 16.07101 1.000 14.27079 581 LYS A O 1
ATOM 4581 N N . ASN A 1 582 ? 14.44541 33.83541 14.26222 1.000 15.22013 582 ASN A N 1
ATOM 4582 C CA . ASN A 1 582 ? 13.19793 34.07658 13.55239 1.000 14.00708 582 ASN A CA 1
ATOM 4583 C C . ASN A 1 582 ? 12.05106 33.30399 14.20637 1.000 15.99855 582 ASN A C 1
ATOM 4584 O O . ASN A 1 582 ? 12.16264 32.09905 14.44648 1.000 17.59486 582 ASN A O 1
ATOM 4589 N N . ASP A 1 583 ? 10.95096 33.99731 14.52868 1.000 14.74455 583 ASP A N 1
ATOM 4590 C CA . ASP A 1 583 ? 9.80542 33.36638 15.16898 1.000 12.81263 583 ASP A CA 1
ATOM 4591 C C . ASP A 1 583 ? 8.63568 33.21221 14.21269 1.000 13.49151 583 ASP A C 1
ATOM 4592 O O . ASP A 1 583 ? 7.54002 32.82320 14.63656 1.000 17.21643 583 ASP A O 1
ATOM 4597 N N . GLY A 1 584 ? 8.84732 33.47467 12.91539 1.000 13.83006 584 GLY A N 1
ATOM 4598 C CA . GLY A 1 584 ? 7.79468 33.41387 11.94061 1.000 14.80907 584 GLY A CA 1
ATOM 4599 C C . GLY A 1 584 ? 7.08921 34.72357 11.67482 1.000 15.02065 584 GLY A C 1
ATOM 4600 O O . GLY A 1 584 ? 6.41247 34.85135 10.63956 1.000 14.74231 584 GLY A O 1
ATOM 4601 N N . ILE A 1 585 ? 7.13864 35.65147 12.63507 1.000 15.58234 585 ILE A N 1
ATOM 4602 C CA . ILE A 1 585 ? 6.75432 37.05049 12.41963 1.000 16.31440 585 ILE A CA 1
ATOM 4603 C C . ILE A 1 585 ? 7.98140 37.89192 12.07953 1.000 10.85733 585 ILE A C 1
ATOM 4604 O O . ILE A 1 585 ? 7.96399 38.67710 11.11552 1.000 11.97726 585 ILE A O 1
ATOM 4609 N N . GLY A 1 586 ? 9.06143 37.70765 12.84087 1.000 11.11661 586 GLY A N 1
ATOM 4610 C CA . GLY A 1 586 ? 10.30761 38.38110 12.49671 1.000 13.71596 586 GLY A CA 1
ATOM 4611 C C . GLY A 1 586 ? 11.43322 37.87212 13.36215 1.000 13.49658 586 GLY A C 1
ATOM 4612 O O . GLY A 1 586 ? 11.27321 36.92714 14.16479 1.000 13.29299 586 GLY A O 1
ATOM 4613 N N . ILE A 1 587 ? 12.59205 38.50008 13.18115 1.000 10.37677 587 ILE A N 1
ATOM 4614 C CA . ILE A 1 587 ? 13.72838 38.16523 14.01402 1.000 8.63809 587 ILE A CA 1
ATOM 4615 C C . ILE A 1 587 ? 13.43558 38.68769 15.41467 1.000 12.71188 587 ILE A C 1
ATOM 4616 O O . ILE A 1 587 ? 13.27741 39.89473 15.60531 1.000 13.37742 587 ILE A O 1
ATOM 4621 N N . ALA A 1 588 ? 13.37606 37.77961 16.40469 1.000 12.11243 588 ALA A N 1
ATOM 4622 C CA . ALA A 1 588 ? 12.78659 38.09744 17.70660 1.000 13.72039 588 ALA A CA 1
ATOM 4623 C C . ALA A 1 588 ? 13.78157 37.91145 18.83658 1.000 13.18298 588 ALA A C 1
ATOM 4624 O O . ALA A 1 588 ? 14.35166 36.82387 19.00312 1.000 16.50821 588 ALA A O 1
ATOM 4626 N N . ALA A 1 589 ? 13.93721 38.94676 19.65562 1.000 11.10324 589 ALA A N 1
ATOM 4627 C CA . ALA A 1 589 ? 14.79825 38.85792 20.81410 1.000 11.87808 589 ALA A CA 1
ATOM 4628 C C . ALA A 1 589 ? 14.13168 39.55715 21.98375 1.000 13.62498 589 ALA A C 1
ATOM 4629 O O . ALA A 1 589 ? 13.54563 40.61860 21.82024 1.000 14.20533 589 ALA A O 1
ATOM 4631 N N . GLU A 1 590 ? 14.22924 38.96703 23.16927 1.000 15.93506 590 GLU A N 1
ATOM 4632 C CA . GLU A 1 590 ? 13.75850 39.66641 24.36038 1.000 13.77744 590 GLU A CA 1
ATOM 4633 C C . GLU A 1 590 ? 14.55007 40.94096 24.61085 1.000 16.26045 590 GLU A C 1
ATOM 4634 O O . GLU A 1 590 ? 15.75620 40.99966 24.36609 1.000 14.55423 590 GLU A O 1
ATOM 4640 N N . GLU A 1 591 ? 13.87092 41.93575 25.20153 1.000 12.00829 591 GLU A N 1
ATOM 4641 C CA . GLU A 1 591 ? 14.50152 43.17435 25.61566 1.000 10.93859 591 GLU A CA 1
ATOM 4642 C C . GLU A 1 591 ? 13.90173 43.63631 26.93491 1.000 12.66509 591 GLU A C 1
ATOM 4643 O O . GLU A 1 591 ? 12.68717 43.53259 27.15057 1.000 15.17522 591 GLU A O 1
ATOM 4649 N N . GLU A 1 592 ? 14.76502 44.16309 27.79307 1.000 12.33441 592 GLU A N 1
ATOM 4650 C CA . GLU A 1 592 ? 14.36232 44.65063 29.11087 1.000 11.33472 592 GLU A CA 1
ATOM 4651 C C . GLU A 1 592 ? 14.21640 46.16253 29.05833 1.000 11.46972 592 GLU A C 1
ATOM 4652 O O . GLU A 1 592 ? 14.97982 46.83517 28.35771 1.000 12.93846 592 GLU A O 1
ATOM 4658 N N . HIS A 1 593 ? 13.26492 46.70601 29.84551 1.000 11.49574 593 HIS A N 1
ATOM 4659 C CA . HIS A 1 593 ? 12.98303 48.14651 29.83695 1.000 14.66020 593 HIS A CA 1
ATOM 4660 C C . HIS A 1 593 ? 12.92642 48.75658 31.23551 1.000 11.70953 593 HIS A C 1
ATOM 4661 O O . HIS A 1 593 ? 11.83556 48.91325 31.78432 1.000 12.83222 593 HIS A O 1
ATOM 4668 N N . GLU A 1 594 ? 14.11043 49.10130 31.75250 1.000 12.12505 594 GLU A N 1
ATOM 4669 C CA . GLU A 1 594 ? 14.34847 49.94955 32.93326 1.000 15.76708 594 GLU A CA 1
ATOM 4670 C C . GLU A 1 594 ? 13.36735 51.11116 32.86355 1.000 13.47111 594 GLU A C 1
ATOM 4671 O O . GLU A 1 594 ? 12.74585 51.53512 33.85551 1.000 12.85167 594 GLU A O 1
ATOM 4677 N N . ASP A 1 595 ? 13.36414 51.74872 31.68932 1.000 12.73682 595 ASP A N 1
ATOM 4678 C CA . ASP A 1 595 ? 12.70493 53.03828 31.54447 1.000 12.12717 595 ASP A CA 1
ATOM 4679 C C . ASP A 1 595 ? 11.21114 52.94387 31.45582 1.000 12.28066 595 ASP A C 1
ATOM 4680 O O . ASP A 1 595 ? 10.55872 53.99342 31.41393 1.000 11.59200 595 ASP A O 1
ATOM 4685 N N . TYR A 1 596 ? 10.63464 51.74046 31.43060 1.000 10.67767 596 TYR A N 1
ATOM 4686 C CA . TYR A 1 596 ? 9.18002 51.69954 31.42016 1.000 8.02723 596 TYR A CA 1
ATOM 4687 C C . TYR A 1 596 ? 8.57848 52.04537 32.79723 1.000 11.74653 596 TYR A C 1
ATOM 4688 O O . TYR A 1 596 ? 7.34793 52.08990 32.92656 1.000 9.13032 596 TYR A O 1
ATOM 4697 N N . ILE A 1 597 ? 9.42116 52.35434 33.78784 1.000 10.63949 597 ILE A N 1
ATOM 4698 C CA . ILE A 1 597 ? 8.91846 53.04172 34.97699 1.000 11.92222 597 ILE A CA 1
ATOM 4699 C C . ILE A 1 597 ? 8.25969 54.33236 34.56114 1.000 10.22800 597 ILE A C 1
ATOM 4700 O O . ILE A 1 597 ? 7.31473 54.80195 35.22207 1.000 10.66216 597 ILE A O 1
ATOM 4705 N N . ARG A 1 598 ? 8.68446 54.90401 33.41772 1.000 9.60176 598 ARG A N 1
ATOM 4706 C CA . ARG A 1 598 ? 8.12746 56.19342 33.03086 1.000 12.43985 598 ARG A CA 1
ATOM 4707 C C . ARG A 1 598 ? 6.72341 56.09064 32.44875 1.000 11.51215 598 ARG A C 1
ATOM 4708 O O . ARG A 1 598 ? 6.15205 57.13118 32.06792 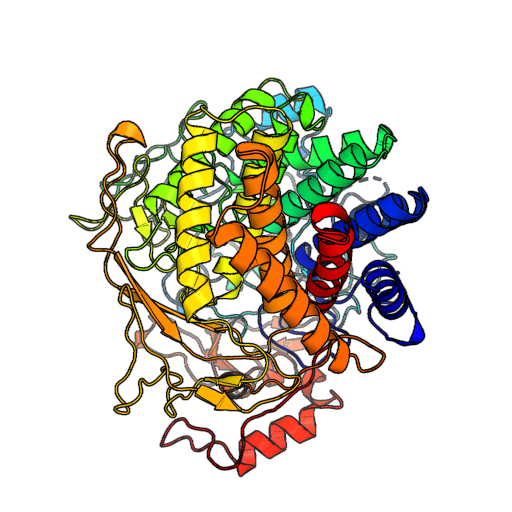1.000 12.18644 598 ARG A O 1
ATOM 4716 N N . TYR A 1 599 ? 6.16273 54.87950 32.37917 1.000 9.59288 599 TYR A N 1
ATOM 4717 C CA . TYR A 1 599 ? 4.73022 54.78161 32.12896 1.000 8.65828 599 TYR A CA 1
ATOM 4718 C C . TYR A 1 599 ? 3.92504 55.20104 33.34454 1.000 13.02747 599 TYR A C 1
ATOM 4719 O O . TYR A 1 599 ? 2.69265 55.32638 33.23889 1.000 13.00879 599 TYR A O 1
ATOM 4728 N N . PHE A 1 600 ? 4.59429 55.40965 34.48208 1.000 10.76533 600 PHE A N 1
ATOM 4729 C CA . PHE A 1 600 ? 3.91352 55.63989 35.75055 1.000 10.81499 600 PHE A CA 1
ATOM 4730 C C . PHE A 1 600 ? 4.30387 56.93253 36.43497 1.000 11.77890 600 PHE A C 1
ATOM 4731 O O . PHE A 1 600 ? 3.73954 57.25948 37.49103 1.000 15.47950 600 PHE A O 1
ATOM 4739 N N . THR A 1 601 ? 5.22487 57.69258 35.85946 1.000 12.20288 601 THR A N 1
ATOM 4740 C CA . THR A 1 601 ? 5.75969 58.88837 36.49429 1.000 11.15623 601 THR A CA 1
ATOM 4741 C C . THR A 1 601 ? 4.90731 60.11349 36.20995 1.000 15.16306 601 THR A C 1
ATOM 4742 O O . THR A 1 601 ? 4.49753 60.36629 35.06577 1.000 12.56914 601 THR A O 1
ATOM 4746 N N . LYS A 1 602 ? 4.72148 60.93473 37.23968 1.000 13.87725 602 LYS A N 1
ATOM 4747 C CA . LYS A 1 602 ? 4.01834 62.18794 37.04613 1.000 14.23460 602 LYS A CA 1
ATOM 4748 C C . LYS A 1 602 ? 4.99209 63.22501 36.51680 1.000 13.98340 602 LYS A C 1
ATOM 4749 O O . LYS A 1 602 ? 5.66133 63.94043 37.27727 1.000 13.63202 602 LYS A O 1
ATOM 4755 N N . GLU A 1 603 ? 5.09618 63.31163 35.17723 1.000 11.02307 603 GLU A N 1
ATOM 4756 C CA . GLU A 1 603 ? 6.08710 64.20243 34.60875 1.000 10.49851 603 GLU A CA 1
ATOM 4757 C C . GLU A 1 603 ? 5.60392 64.84092 33.30888 1.000 10.52230 603 GLU A C 1
ATOM 4758 O O . GLU A 1 603 ? 6.41471 65.46158 32.61434 1.000 12.59294 603 GLU A O 1
ATOM 4764 N N . ILE A 1 604 ? 4.31543 64.75887 32.97694 1.000 10.96168 604 ILE A N 1
ATOM 4765 C CA . ILE A 1 604 ? 3.80265 65.42939 31.77685 1.000 11.03760 604 ILE A CA 1
ATOM 4766 C C . ILE A 1 604 ? 3.29693 66.80649 32.17698 1.000 12.02787 604 ILE A C 1
ATOM 4767 O O . ILE A 1 604 ? 2.24215 66.92230 32.81093 1.000 11.06274 604 ILE A O 1
ATOM 4772 N N . TYR A 1 605 ? 3.99682 67.85728 31.73713 1.000 10.67585 605 TYR A N 1
ATOM 4773 C CA . TYR A 1 605 ? 3.67852 69.21349 32.18981 1.000 10.23530 605 TYR A CA 1
ATOM 4774 C C . TYR A 1 605 ? 2.47507 69.84441 31.46092 1.000 14.43835 605 TYR A C 1
ATOM 4775 O O . TYR A 1 605 ? 2.36598 69.78883 30.22414 1.000 10.80970 605 TYR A O 1
ATOM 4784 N N . PHE A 1 606 ? 1.63032 70.54563 32.22908 1.000 11.89353 606 PHE A N 1
ATOM 4785 C CA . PHE A 1 606 ? 0.61025 71.47114 31.73029 1.000 9.98996 606 PHE A CA 1
ATOM 4786 C C . PHE A 1 606 ? 0.73822 72.77401 32.49592 1.000 10.37568 606 PHE A C 1
ATOM 4787 O O . PHE A 1 606 ? 0.86529 72.74272 33.72317 1.000 11.82574 606 PHE A O 1
ATOM 4795 N N . PRO A 1 607 ? 0.64661 73.92349 31.83038 1.000 10.89835 607 PRO A N 1
ATOM 4796 C CA . PRO A 1 607 ? 0.69167 75.19705 32.55427 1.000 12.22954 607 PRO A CA 1
ATOM 4797 C C . PRO A 1 607 ? -0.52314 75.38030 33.45360 1.000 14.11334 607 PRO A C 1
ATOM 4798 O O . PRO A 1 607 ? -1.60911 74.87480 33.17356 1.000 11.99549 607 PRO A O 1
ATOM 4802 N N . ASN A 1 608 ? -0.35352 76.16560 34.52854 1.000 17.36371 608 ASN A N 1
ATOM 4803 C CA . ASN A 1 608 ? -1.50427 76.39795 35.40458 1.000 19.82511 608 ASN A CA 1
ATOM 4804 C C . ASN A 1 608 ? -2.57922 77.13298 34.62819 1.000 16.56960 608 ASN A C 1
ATOM 4805 O O . ASN A 1 608 ? -2.28521 78.01048 33.82324 1.000 17.28442 608 ASN A O 1
ATOM 4810 N N . GLY A 1 609 ? -3.82712 76.75982 34.86937 1.000 20.50742 609 GLY A N 1
ATOM 4811 C CA . GLY A 1 609 ? -4.92710 77.40501 34.21587 1.000 20.17154 609 GLY A CA 1
ATOM 4812 C C . GLY A 1 609 ? -5.30170 76.77991 32.89563 1.000 27.92537 609 GLY A C 1
ATOM 4813 O O . GLY A 1 609 ? -6.36725 77.09490 32.36400 1.000 28.41465 609 GLY A O 1
ATOM 4814 N N . TRP A 1 610 ? -4.46432 75.90415 32.35379 1.000 19.52288 610 TRP A N 1
ATOM 4815 C CA . TRP A 1 610 ? -4.69448 75.32442 31.03299 1.000 17.17679 610 TRP A CA 1
ATOM 4816 C C . TRP A 1 610 ? -5.46850 74.03693 31.19635 1.000 15.27195 610 TRP A C 1
ATOM 4817 O O . TRP A 1 610 ? -5.02354 73.12210 31.89240 1.000 18.54270 610 TRP A O 1
ATOM 4828 N N . SER A 1 611 ? -6.65837 73.99531 30.61723 1.000 13.88060 611 SER A N 1
ATOM 4829 C CA . SER A 1 611 ? -7.48886 72.79767 30.59953 1.000 15.42386 611 SER A CA 1
ATOM 4830 C C . SER A 1 611 ? -8.07709 72.65052 29.20799 1.000 15.38855 611 SER A C 1
ATOM 4831 O O . SER A 1 611 ? -8.45195 73.64703 28.57945 1.000 17.49677 611 SER A O 1
ATOM 4834 N N . GLY A 1 612 ? -8.12803 71.42264 28.70328 1.000 16.39769 612 GLY A N 1
ATOM 4835 C CA . GLY A 1 612 ? -8.64226 71.26640 27.36052 1.000 17.19966 612 GLY A CA 1
ATOM 4836 C C . GLY A 1 612 ? -9.22163 69.89280 27.13948 1.000 15.69195 612 GLY A C 1
ATOM 4837 O O . GLY A 1 612 ? -9.29093 69.06111 28.03741 1.000 16.29425 612 GLY A O 1
ATOM 4838 N N . ARG A 1 613 ? -9.61506 69.65385 25.89988 1.000 16.61795 613 ARG A N 1
ATOM 4839 C CA . ARG A 1 613 ? -10.39281 68.48236 25.55183 1.000 15.23742 613 ARG A CA 1
ATOM 4840 C C . ARG A 1 613 ? -9.53718 67.58021 24.67036 1.000 12.78634 613 ARG A C 1
ATOM 4841 O O . ARG A 1 613 ? -9.04329 68.05729 23.64518 1.000 14.00496 613 ARG A O 1
ATOM 4849 N N . ASN A 1 614 ? -9.36523 66.29132 25.05229 1.000 13.98806 614 ASN A N 1
ATOM 4850 C CA . ASN A 1 614 ? -8.51976 65.48907 24.16565 1.000 15.60212 614 ASN A CA 1
ATOM 4851 C C . ASN A 1 614 ? -9.41953 64.87781 23.09133 1.000 16.11418 614 ASN A C 1
ATOM 4852 O O . ASN A 1 614 ? -10.61655 65.20216 22.99816 1.000 16.81937 614 ASN A O 1
ATOM 4857 N N . GLY A 1 615 ? -8.86885 63.99065 22.24440 1.000 14.52107 615 GLY A N 1
ATOM 4858 C CA . GLY A 1 615 ? -9.60474 63.58634 21.07639 1.000 13.61465 615 GLY A CA 1
ATOM 4859 C C . GLY A 1 615 ? -10.75214 62.65276 21.35793 1.000 18.42227 615 GLY A C 1
ATOM 4860 O O . GLY A 1 615 ? -11.57571 62.42424 20.46758 1.000 14.71462 615 GLY A O 1
ATOM 4861 N N . GLN A 1 616 ? -10.79978 62.07575 22.56338 1.000 17.70429 616 GLN A N 1
ATOM 4862 C CA . GLN A 1 616 ? -11.91823 61.27329 23.03225 1.000 16.49151 616 GLN A CA 1
ATOM 4863 C C . GLN A 1 616 ? -12.88851 62.11548 23.85599 1.000 16.84492 616 GLN A C 1
ATOM 4864 O O . GLN A 1 616 ? -13.82619 61.57619 24.44663 1.000 19.93500 616 GLN A O 1
ATOM 4870 N N . GLY A 1 617 ? -12.69731 63.42150 23.88194 1.000 15.52783 617 GLY A N 1
ATOM 4871 C CA . GLY A 1 617 ? -13.58443 64.27127 24.65688 1.000 18.84154 617 GLY A CA 1
ATOM 4872 C C . GLY A 1 617 ? -13.24920 64.36863 26.12746 1.000 20.81900 617 GLY A C 1
ATOM 4873 O O . GLY A 1 617 ? -14.04949 64.91527 26.89460 1.000 21.41289 617 GLY A O 1
ATOM 4874 N N . ASN A 1 618 ? -12.10881 63.82443 26.55188 1.000 19.99958 618 ASN A N 1
ATOM 4875 C CA . ASN A 1 618 ? -11.76280 63.75885 27.96925 1.000 20.97496 618 ASN A CA 1
ATOM 4876 C C . ASN A 1 618 ? -10.98114 65.00320 28.34211 1.000 18.57457 618 ASN A C 1
ATOM 4877 O O . ASN A 1 618 ? -10.20804 65.53482 27.54596 1.000 18.83526 618 ASN A O 1
ATOM 4882 N N . THR A 1 619 ? -11.20502 65.49156 29.55608 1.000 16.49490 619 THR A N 1
ATOM 4883 C CA . THR A 1 619 ? -10.57640 66.73364 29.96376 1.000 15.18879 619 THR A CA 1
ATOM 4884 C C . THR A 1 619 ? -9.14830 66.42841 30.38641 1.000 17.02195 619 THR A C 1
ATOM 4885 O O . THR A 1 619 ? -8.89894 65.47969 31.12291 1.000 17.81705 619 THR A O 1
ATOM 4889 N N . ILE A 1 620 ? -8.21647 67.23585 29.90726 1.000 14.80910 620 ILE A N 1
ATOM 4890 C CA . ILE A 1 620 ? -6.82731 67.06782 30.30768 1.000 13.61687 620 ILE A CA 1
ATOM 4891 C C . ILE A 1 620 ? -6.35387 68.42885 30.80302 1.000 12.85148 620 ILE A C 1
ATOM 4892 O O . ILE A 1 620 ? -6.72936 69.47586 30.23409 1.000 13.56856 620 ILE A O 1
ATOM 4897 N N . PRO A 1 621 ? -5.46033 68.47633 31.78469 1.000 13.18429 621 PRO A N 1
ATOM 4898 C CA . PRO A 1 621 ? -4.84247 67.31912 32.44308 1.000 11.53017 621 PRO A CA 1
ATOM 4899 C C . PRO A 1 621 ? -5.74954 66.50477 33.35325 1.000 17.23291 621 PRO A C 1
ATOM 4900 O O . PRO A 1 621 ? -5.40727 65.36351 33.68269 1.000 16.02956 621 PRO A O 1
ATOM 4904 N N . GLY A 1 622 ? -6.89641 67.06304 33.74433 1.000 18.03040 622 GLY A N 1
ATOM 4905 C CA . GLY A 1 622 ? -7.80567 66.31473 34.58529 1.000 18.01020 622 GLY A CA 1
ATOM 4906 C C . GLY A 1 622 ? -7.43627 66.46208 36.04954 1.000 22.88906 622 GLY A C 1
ATOM 4907 O O . GLY A 1 622 ? -6.64212 67.31795 36.42253 1.000 18.33582 622 GLY A O 1
ATOM 4908 N N . PRO A 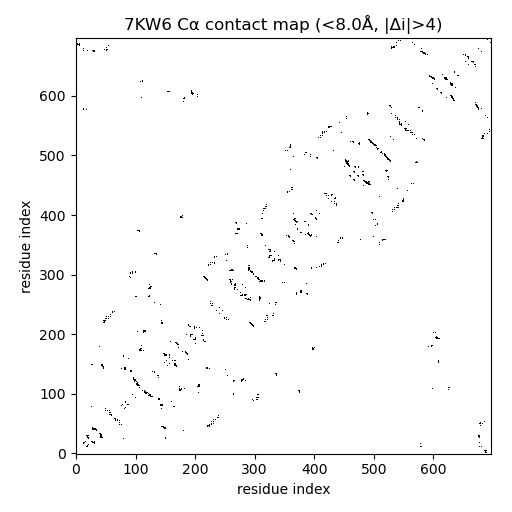1 623 ? -7.99265 65.60831 36.91142 1.000 25.68332 623 PRO A N 1
ATOM 4909 C CA . PRO A 1 623 ? -7.92189 65.87962 38.35851 1.000 24.98512 623 PRO A CA 1
ATOM 4910 C C . PRO A 1 623 ? -6.69124 65.34651 39.08266 1.000 27.75131 623 PRO A C 1
ATOM 4911 O O . PRO A 1 623 ? -6.39595 65.78640 40.20257 1.000 29.58983 623 PRO A O 1
ATOM 4915 N N . ASN A 1 624 ? -5.96301 64.40435 38.50119 1.000 21.73578 624 ASN A N 1
ATOM 4916 C CA . ASN A 1 624 ? -4.91083 63.73963 39.27155 1.000 29.01899 624 ASN A CA 1
ATOM 4917 C C . ASN A 1 624 ? -3.54417 64.39311 39.04307 1.000 26.61187 624 ASN A C 1
ATOM 4918 O O . ASN A 1 624 ? -2.58518 63.74638 38.62113 1.000 31.32425 624 ASN A O 1
ATOM 4923 N N . THR A 1 625 ? -3.46186 65.69021 39.35654 1.000 20.78970 625 THR A N 1
ATOM 4924 C CA . THR A 1 625 ? -2.25881 66.47238 39.10966 1.000 17.00901 625 THR A CA 1
ATOM 4925 C C . THR A 1 625 ? -1.42717 66.62588 40.36879 1.000 20.37597 625 THR A C 1
ATOM 4926 O O . THR A 1 625 ? -1.92027 66.50042 41.49748 1.000 17.52551 625 THR A O 1
ATOM 4930 N N . VAL A 1 626 ? -0.13841 66.87989 40.15856 1.000 15.86073 626 VAL A N 1
ATOM 4931 C CA . VAL A 1 626 ? 0.73610 67.35919 41.21734 1.000 15.89618 626 VAL A CA 1
ATOM 4932 C C . VAL A 1 626 ? 1.41271 68.61318 40.66630 1.000 21.56170 626 VAL A C 1
ATOM 4933 O O . VAL A 1 626 ? 1.54013 68.76593 39.42784 1.000 13.94654 626 VAL A O 1
ATOM 4937 N N . PRO A 1 627 ? 1.84688 69.53858 41.52431 1.000 14.67970 627 PRO A N 1
ATOM 4938 C CA . PRO A 1 627 ? 2.51955 70.73721 41.03469 1.000 15.26568 627 PRO A CA 1
ATOM 4939 C C . PRO A 1 627 ? 3.85460 70.39778 40.37952 1.000 14.80530 627 PRO A C 1
ATOM 4940 O O . PRO A 1 627 ? 4.52399 69.43125 40.75234 1.000 13.76581 627 PRO A O 1
ATOM 4944 N N . SER A 1 628 ? 4.23492 71.21946 39.38343 1.000 12.07729 628 SER A N 1
ATOM 4945 C CA . SER A 1 628 ? 5.51830 71.07154 38.71201 1.000 14.03054 628 SER A CA 1
ATOM 4946 C C . SER A 1 628 ? 6.67049 71.45722 39.63291 1.000 19.20246 628 SER A C 1
ATOM 4947 O O . SER A 1 628 ? 6.49794 72.15597 40.64623 1.000 17.67709 628 SER A O 1
ATOM 4950 N N . ASP A 1 629 ? 7.84879 70.98827 39.27416 1.000 16.11803 629 ASP A N 1
ATOM 4951 C CA . ASP A 1 629 ? 9.04183 71.24105 40.05520 1.000 20.28935 629 ASP A CA 1
ATOM 4952 C C . ASP A 1 629 ? 9.41392 72.70873 40.02101 1.000 23.48618 629 ASP A C 1
ATOM 4953 O O . ASP A 1 629 ? 9.77025 73.21608 38.95432 1.000 19.03048 629 ASP A O 1
ATOM 4958 N N . PRO A 1 630 ? 9.46659 73.40173 41.16547 1.000 23.99528 630 PRO A N 1
ATOM 4959 C CA . PRO A 1 630 ? 9.82704 74.82839 41.12654 1.000 23.37121 630 PRO A CA 1
ATOM 4960 C C . PRO A 1 630 ? 11.21597 75.07135 40.56944 1.000 21.93358 630 PRO A C 1
ATOM 4961 O O . PRO A 1 630 ? 11.43293 76.07744 39.88561 1.000 24.36556 630 PRO A O 1
ATOM 4965 N N . ALA A 1 631 ? 12.13961 74.12856 40.77158 1.000 23.52912 631 ALA A N 1
ATOM 4966 C CA . ALA A 1 631 ? 13.48854 74.28734 40.24301 1.000 26.38966 631 ALA A CA 1
ATOM 4967 C C . ALA A 1 631 ? 13.51930 74.35201 38.71945 1.000 28.51542 631 ALA A C 1
ATOM 4968 O O . ALA A 1 631 ? 14.53986 74.75702 38.15206 1.000 27.36598 631 ALA A O 1
ATOM 4970 N N . LYS A 1 632 ? 12.43848 73.95825 38.04369 1.000 18.79716 632 LYS A N 1
ATOM 4971 C CA . LYS A 1 632 ? 12.42669 73.93249 36.58249 1.000 20.29948 632 LYS A CA 1
ATOM 4972 C C . LYS A 1 632 ? 11.73876 75.15303 35.98468 1.000 24.66308 632 LYS A C 1
ATOM 4973 O O . LYS A 1 632 ? 11.53735 75.20365 34.75758 1.000 21.75849 632 LYS A O 1
ATOM 4979 N N . GLY A 1 633 ? 11.34410 76.10387 36.82749 1.000 21.57362 633 GLY A N 1
ATOM 4980 C CA . GLY A 1 633 ? 10.93658 77.42440 36.42218 1.000 25.69578 633 GLY A CA 1
ATOM 4981 C C . GLY A 1 633 ? 9.52193 77.53624 35.92100 1.000 27.64881 633 GLY A C 1
ATOM 4982 O O . GLY A 1 633 ? 9.12354 78.62286 35.48648 1.000 26.06538 633 GLY A O 1
ATOM 4983 N N . GLY A 1 634 ? 8.73711 76.46500 35.98877 1.000 17.82976 634 GLY A N 1
ATOM 4984 C CA . GLY A 1 634 ? 7.37783 76.49603 35.49774 1.000 16.46788 634 GLY A CA 1
ATOM 4985 C C . GLY A 1 634 ? 6.37349 76.90884 36.56338 1.000 23.83781 634 GLY A C 1
ATOM 4986 O O . GLY A 1 634 ? 6.69316 77.17399 37.72154 1.000 25.05893 634 GLY A O 1
ATOM 4987 N N . ASN A 1 635 ? 5.11890 76.95613 36.14388 1.000 17.75178 635 ASN A N 1
ATOM 4988 C CA . ASN A 1 635 ? 4.03109 77.33419 36.98333 1.000 19.06677 635 ASN A CA 1
ATOM 4989 C C . ASN A 1 635 ? 2.87276 76.48977 36.46842 1.000 23.83713 635 ASN A C 1
ATOM 4990 O O . ASN A 1 635 ? 2.02570 76.98165 35.71197 1.000 22.15439 635 ASN A O 1
ATOM 4995 N N . GLY A 1 636 ? 2.92212 75.19347 36.79485 1.000 16.89923 636 GLY A N 1
ATOM 4996 C CA . GLY A 1 636 ? 1.87563 74.29972 36.35044 1.000 13.75613 636 GLY A CA 1
ATOM 4997 C C . GLY A 1 636 ? 1.87877 72.98630 37.09328 1.000 14.20854 636 GLY A C 1
ATOM 4998 O O . GLY A 1 636 ? 2.16958 72.96472 38.28691 1.000 13.29583 636 GLY A O 1
ATOM 4999 N N . VAL A 1 637 ? 1.60348 71.87549 36.40820 1.000 12.87066 637 VAL A N 1
ATOM 5000 C CA . VAL A 1 637 ? 1.29870 70.60299 37.06341 1.000 10.42635 637 VAL A CA 1
ATOM 5001 C C . VAL A 1 637 ? 1.85904 69.49090 36.21388 1.000 13.22784 637 VAL A C 1
ATOM 5002 O O . VAL A 1 637 ? 2.20615 69.70286 35.05018 1.000 12.44473 637 VAL A O 1
ATOM 5006 N N . TYR A 1 638 ? 1.98678 68.29731 36.81249 1.000 13.07039 638 TYR A N 1
ATOM 5007 C CA . TYR A 1 638 ? 2.33710 67.09061 36.06054 1.000 11.11530 638 TYR A CA 1
ATOM 5008 C C . TYR A 1 638 ? 1.22963 66.06227 36.18297 1.000 14.13313 638 TYR A C 1
ATOM 5009 O O . TYR A 1 638 ? 0.60784 65.93528 37.24027 1.000 12.83204 638 TYR A O 1
ATOM 5018 N N . ILE A 1 639 ? 0.99837 65.30371 35.10419 1.000 11.01664 639 ILE A N 1
ATOM 5019 C CA . ILE A 1 639 ? 0.28424 64.03135 35.18922 1.000 12.67030 639 ILE A CA 1
ATOM 5020 C C . ILE A 1 639 ? 1.13182 62.91642 34.57941 1.000 14.42944 639 ILE A C 1
ATOM 5021 O O . ILE A 1 639 ? 2.20554 63.16073 34.03968 1.000 12.12681 639 ILE A O 1
ATOM 5026 N N . SER A 1 640 ? 0.64763 61.67111 34.70373 1.000 14.04787 640 SER A N 1
ATOM 5027 C CA . SER A 1 640 ? 1.40363 60.51348 34.21661 1.000 11.71622 640 SER A CA 1
ATOM 5028 C C . SER A 1 640 ? 0.79968 59.95258 32.93543 1.000 12.86801 640 SER A C 1
ATOM 5029 O O . SER A 1 640 ? -0.29349 60.32605 32.50329 1.000 11.47802 640 SER A O 1
ATOM 5032 N N . HIS A 1 641 ? 1.51249 58.97552 32.36847 1.000 12.54066 641 HIS A N 1
ATOM 5033 C CA . HIS A 1 641 ? 1.21758 58.49785 31.01781 1.000 12.23819 641 HIS A CA 1
ATOM 5034 C C . HIS A 1 641 ? -0.24939 58.11088 30.82259 1.000 11.71977 641 HIS A C 1
ATOM 5035 O O . HIS A 1 641 ? -0.88819 58.55776 29.86308 1.000 13.09503 641 HIS A O 1
ATOM 5042 N N . ALA A 1 642 ? -0.77594 57.22334 31.68288 1.000 10.68633 642 ALA A N 1
ATOM 5043 C CA . ALA A 1 642 ? -2.11802 56.68773 31.46585 1.000 11.52056 642 ALA A CA 1
ATOM 5044 C C . ALA A 1 642 ? -3.20694 57.62745 31.93945 1.000 13.80463 642 ALA A C 1
ATOM 5045 O O . ALA A 1 642 ? -4.40040 57.35169 31.68826 1.000 14.65367 642 ALA A O 1
ATOM 5047 N N . GLU A 1 643 ? -2.84524 58.72197 32.62243 1.000 13.99277 643 GLU A N 1
ATOM 5048 C CA . GLU A 1 643 ? -3.80819 59.77533 32.88947 1.000 14.41896 643 GLU A CA 1
ATOM 5049 C C . GLU A 1 643 ? -4.02602 60.60790 31.64753 1.000 14.02681 643 GLU A C 1
ATOM 5050 O O . GLU A 1 643 ? -5.15823 60.97436 31.33961 1.000 14.38823 643 GLU A O 1
ATOM 5056 N N . LEU A 1 644 ? -2.95271 60.88513 30.90158 1.000 12.03827 644 LEU A N 1
ATOM 5057 C CA . LEU A 1 644 ? -3.09553 61.51972 29.60541 1.000 12.98886 644 LEU A CA 1
ATOM 5058 C C . LEU A 1 644 ? -3.68407 60.57207 28.56494 1.000 14.99304 644 LEU A C 1
ATOM 5059 O O . LEU A 1 644 ? -4.39931 61.02002 27.67291 1.000 13.56579 644 LEU A O 1
ATOM 5064 N N . ARG A 1 645 ? -3.37437 59.27778 28.64736 1.000 11.32215 645 ARG A N 1
ATOM 5065 C CA . ARG A 1 645 ? -3.74796 58.30315 27.63073 1.000 11.76070 645 ARG A CA 1
ATOM 5066 C C . ARG A 1 645 ? -4.48236 57.13145 28.29361 1.000 13.11067 645 ARG A C 1
ATOM 5067 O O . ARG A 1 645 ? -3.98090 56.00209 28.30708 1.000 12.10665 645 ARG A O 1
ATOM 5075 N N . PRO A 1 646 ? -5.69649 57.35516 28.79427 1.000 12.17206 646 PRO A N 1
ATOM 5076 C CA . PRO A 1 646 ? -6.39180 56.27231 29.53684 1.000 13.25310 646 PRO A CA 1
ATOM 5077 C C . PRO A 1 646 ? -6.66990 55.01735 28.68982 1.000 13.89127 646 PRO A C 1
ATOM 5078 O O . PRO A 1 646 ? -6.77291 53.90642 29.25454 1.000 13.23199 646 PRO A O 1
ATOM 5082 N N . LYS A 1 647 ? -6.74078 55.14064 27.35294 1.000 12.82269 647 LYS A N 1
ATOM 5083 C CA . LYS A 1 647 ? -6.92867 53.95219 26.52778 1.000 12.65969 647 LYS A CA 1
ATOM 5084 C C . LYS A 1 647 ? -5.77957 52.96990 26.65752 1.000 10.53051 647 LYS A C 1
ATOM 5085 O O . LYS A 1 647 ? -5.96218 51.78993 26.32845 1.000 13.54354 647 LYS A O 1
ATOM 5091 N N . ILE A 1 648 ? -4.58634 53.41195 27.06508 1.000 10.63975 648 ILE A N 1
ATOM 5092 C CA . ILE A 1 648 ? -3.50050 52.43709 27.13853 1.000 13.16428 648 ILE A CA 1
ATOM 5093 C C . ILE A 1 648 ? -3.77465 51.39855 28.21443 1.000 12.13448 648 ILE A C 1
ATOM 5094 O O . ILE A 1 648 ? -3.24275 50.30003 28.13526 1.000 11.65198 648 ILE A O 1
ATOM 5099 N N . LYS A 1 649 ? -4.62136 51.71410 29.21325 1.000 13.26038 649 LYS A N 1
ATOM 5100 C CA . LYS A 1 649 ? -4.96334 50.68147 30.19491 1.000 14.00718 649 LYS A CA 1
ATOM 5101 C C . LYS A 1 649 ? -5.74797 49.52201 29.59562 1.000 15.13711 649 LYS A C 1
ATOM 5102 O O . LYS A 1 649 ? -5.86496 48.47307 30.24384 1.000 15.01032 649 LYS A O 1
ATOM 5108 N N . ASN A 1 650 ? -6.26299 49.66242 28.37957 1.000 13.23713 650 ASN A N 1
ATOM 5109 C CA . ASN A 1 650 ? -6.98086 48.56952 27.72038 1.000 17.26259 650 ASN A CA 1
ATOM 5110 C C . ASN A 1 650 ? -6.07064 47.70779 26.87010 1.000 15.95506 650 ASN A C 1
ATOM 5111 O O . ASN A 1 650 ? -6.51652 46.68777 26.30202 1.000 14.62280 650 ASN A O 1
ATOM 5116 N N . ASP A 1 651 ? -4.79692 48.04623 26.80650 1.000 12.90674 651 ASP A N 1
ATOM 5117 C CA . ASP A 1 651 ? -3.87618 47.24412 26.02256 1.000 12.95556 651 ASP A CA 1
ATOM 5118 C C . ASP A 1 651 ? -3.74107 45.84306 26.61963 1.000 12.86499 651 ASP A C 1
ATOM 5119 O O . ASP A 1 651 ? -3.66048 45.68737 27.84585 1.000 13.56092 651 ASP A O 1
ATOM 5124 N N . PRO A 1 652 ? -3.65231 44.80888 25.79100 1.000 13.71251 652 PRO A N 1
ATOM 5125 C CA . PRO A 1 652 ? -3.47169 43.45200 26.33203 1.000 12.81781 652 PRO A CA 1
ATOM 5126 C C . PRO A 1 652 ? -2.22441 43.28687 27.19800 1.000 17.92508 652 PRO A C 1
ATOM 5127 O O . PRO A 1 652 ? -2.18521 42.37791 28.05460 1.000 15.65029 652 PRO A O 1
ATOM 5131 N N . MET A 1 653 ? -1.20714 44.11950 27.00758 1.000 12.76817 653 MET A N 1
ATOM 5132 C CA . MET A 1 653 ? 0.00026 44.00051 27.80506 1.000 13.82359 653 MET A CA 1
ATOM 5133 C C . MET A 1 653 ? 0.01927 44.92131 29.02925 1.000 12.59432 653 MET A C 1
ATOM 5134 O O . MET A 1 653 ? 1.01854 44.90303 29.79046 1.000 15.25448 653 MET A O 1
ATOM 5139 N N . TRP A 1 654 ? -1.01286 45.75874 29.20163 1.000 12.25319 654 TRP A N 1
ATOM 5140 C CA . TRP A 1 654 ? -0.98847 46.69743 30.32106 1.000 10.67455 654 TRP A CA 1
ATOM 5141 C C . TRP A 1 654 ? -1.02746 45.97402 31.67166 1.000 13.47601 654 TRP A C 1
ATOM 5142 O O . TRP A 1 654 ? -0.24507 46.31816 32.57151 1.000 14.63456 654 TRP A O 1
ATOM 5153 N N . PRO A 1 655 ? -1.87962 44.95925 31.86291 1.000 15.02521 655 PRO A N 1
ATOM 5154 C CA . PRO A 1 655 ? -1.86781 44.28300 33.18268 1.000 13.63318 655 PRO A CA 1
ATOM 5155 C C . PRO A 1 655 ? -0.50255 43.73810 33.53980 1.000 12.37627 655 PRO A C 1
ATOM 5156 O O . PRO A 1 655 ? -0.08205 43.87763 34.68894 1.000 14.83119 655 PRO A O 1
ATOM 5160 N N . TYR A 1 656 ? 0.20483 43.13414 32.57729 1.000 12.19475 656 TYR A N 1
ATOM 5161 C CA . TYR A 1 656 ? 1.55027 42.64443 32.85543 1.000 11.80505 656 TYR A CA 1
ATOM 5162 C C . TYR A 1 656 ? 2.43597 43.78050 33.32954 1.000 13.43856 656 TYR A C 1
ATOM 5163 O O . TYR A 1 656 ? 3.17719 43.64644 34.30348 1.000 11.19627 656 TYR A O 1
ATOM 5172 N N . LEU A 1 657 ? 2.41960 44.90169 32.60482 1.000 13.59329 657 LEU A N 1
ATOM 5173 C CA . LEU A 1 657 ? 3.32563 45.98294 32.94183 1.000 10.85656 657 LEU A CA 1
ATOM 5174 C C . LEU A 1 657 ? 2.96273 46.59531 34.29637 1.000 14.95204 657 LEU A C 1
ATOM 5175 O O . LEU A 1 657 ? 3.83795 46.85998 35.11840 1.000 13.00519 657 LEU A O 1
ATOM 5180 N N . GLU A 1 658 ? 1.66843 46.80575 34.54437 1.000 12.20479 658 GLU A N 1
ATOM 5181 C CA . GLU A 1 658 ? 1.24568 47.41710 35.79594 1.000 14.20471 658 GLU A CA 1
ATOM 5182 C C . GLU A 1 658 ? 1.57293 46.51632 36.96733 1.000 16.21219 658 GLU A C 1
ATOM 5183 O O . GLU A 1 658 ? 2.02621 46.98984 38.01688 1.000 15.56763 658 GLU A O 1
ATOM 5189 N N . ASN A 1 659 ? 1.36982 45.20895 36.79929 1.000 13.96670 659 ASN A N 1
ATOM 5190 C CA . ASN A 1 659 ? 1.68540 44.28658 37.87800 1.000 14.71988 659 ASN A CA 1
ATOM 5191 C C . ASN A 1 659 ? 3.18559 44.23697 38.12744 1.000 16.70927 659 ASN A C 1
ATOM 5192 O O . ASN A 1 659 ? 3.62430 44.20491 39.28505 1.000 16.12590 659 ASN A O 1
ATOM 5197 N N . LYS A 1 660 ? 3.99213 44.26968 37.05883 1.000 13.03613 660 LYS A N 1
ATOM 5198 C CA . LYS A 1 660 ? 5.43555 44.29144 37.25189 1.000 10.71005 660 LYS A CA 1
ATOM 5199 C C . LYS A 1 660 ? 5.85825 45.54543 38.04106 1.000 13.73077 660 LYS A C 1
ATOM 5200 O O . LYS A 1 660 ? 6.69936 45.47299 38.94378 1.000 14.09508 660 LYS A O 1
ATOM 5206 N N . TYR A 1 661 ? 5.32991 46.71818 37.67461 1.000 13.42989 661 TYR A N 1
ATOM 5207 C CA . TYR A 1 661 ? 5.61568 47.94083 38.42360 1.000 11.93096 661 TYR A CA 1
ATOM 5208 C C . TYR A 1 661 ? 5.28738 47.77320 39.91004 1.000 13.15926 661 TYR A C 1
ATOM 5209 O O . TYR A 1 661 ? 6.11126 48.07258 40.77739 1.000 13.02404 661 TYR A O 1
ATOM 5218 N N . GLN A 1 662 ? 4.08677 47.27417 40.21789 1.000 14.06139 662 GLN A N 1
ATOM 5219 C CA . GLN A 1 662 ? 3.65785 47.21635 41.60828 1.000 15.97052 662 GLN A CA 1
ATOM 5220 C C . GLN A 1 662 ? 4.41132 46.15160 42.40150 1.000 17.78299 662 GLN A C 1
ATOM 5221 O O . GLN A 1 662 ? 4.49472 46.26068 43.63557 1.000 18.75266 662 GLN A O 1
ATOM 5227 N N . THR A 1 663 ? 5.00419 45.15104 41.73996 1.000 15.52887 663 THR A N 1
ATOM 5228 C CA . THR A 1 663 ? 5.67405 44.07625 42.45893 1.000 12.79332 663 THR A CA 1
ATOM 5229 C C . THR A 1 663 ? 7.19022 44.08918 42.33778 1.000 19.48450 663 THR A C 1
ATOM 5230 O O . THR A 1 663 ? 7.84703 43.27911 43.00137 1.000 16.47410 663 THR A O 1
ATOM 5234 N N . SER A 1 664 ? 7.76946 44.97759 41.52881 1.000 11.72347 664 SER A N 1
ATOM 5235 C CA . SER A 1 664 ? 9.21680 44.94216 41.32531 1.000 12.04628 664 SER A CA 1
ATOM 5236 C C . SER A 1 664 ? 9.92749 46.28686 41.49988 1.000 13.88548 664 SER A C 1
ATOM 5237 O O . SER A 1 664 ? 11.10651 46.31067 41.84624 1.000 15.65332 664 SER A O 1
ATOM 5240 N N . TRP A 1 665 ? 9.27226 47.40334 41.21685 1.000 11.39045 665 TRP A N 1
ATOM 5241 C CA . TRP A 1 665 ? 9.92412 48.70443 41.27062 1.000 11.65294 665 TRP A CA 1
ATOM 5242 C C . TRP A 1 665 ? 10.11488 49.14511 42.71538 1.000 11.45454 665 TRP A C 1
ATOM 5243 O O . TRP A 1 665 ? 9.15690 49.19451 43.49098 1.000 13.81722 665 TRP A O 1
ATOM 5254 N N . ASN A 1 666 ? 11.34318 49.48416 43.05628 1.000 9.95417 666 ASN A N 1
ATOM 5255 C CA . ASN A 1 666 ? 11.66910 50.00195 44.39678 1.000 12.61749 666 ASN A CA 1
ATOM 5256 C C . ASN A 1 666 ? 11.91380 51.49220 44.31345 1.000 12.40781 666 ASN A C 1
ATOM 5257 O O . ASN A 1 666 ? 12.97542 51.90242 43.82432 1.000 11.60872 666 ASN A O 1
ATOM 5262 N N . PRO A 1 667 ? 10.98081 52.35624 44.75197 1.000 11.50311 667 PRO A N 1
ATOM 5263 C CA . PRO A 1 667 ? 11.21124 53.80474 44.57315 1.000 14.46286 667 PRO A CA 1
ATOM 5264 C C . PRO A 1 667 ? 12.38790 54.32299 45.37832 1.000 12.57304 667 PRO A C 1
ATOM 5265 O O . PRO A 1 667 ? 12.95429 55.33768 44.98138 1.000 12.61863 667 PRO A O 1
ATOM 5269 N N . ASN A 1 668 ? 12.76782 53.68426 46.49256 1.000 9.40144 668 ASN A N 1
ATOM 5270 C CA . ASN A 1 668 ? 13.87835 54.19959 47.28426 1.000 10.10470 668 ASN A CA 1
ATOM 5271 C C . ASN A 1 668 ? 15.20872 54.02178 46.56306 1.000 13.40350 668 ASN A C 1
ATOM 5272 O O . ASN A 1 668 ? 16.06665 54.91842 46.57721 1.000 13.85653 668 ASN A O 1
ATOM 5277 N N . THR A 1 669 ? 15.40044 52.89559 45.89222 1.000 13.59588 669 THR A N 1
ATOM 5278 C CA . THR A 1 669 ? 16.64789 52.71428 45.15847 1.000 13.63391 669 THR A CA 1
ATOM 5279 C C . THR A 1 669 ? 16.56161 53.14428 43.70986 1.000 15.03336 669 THR A C 1
ATOM 5280 O O . THR A 1 669 ? 17.61920 53.26351 43.07038 1.000 14.78179 669 THR A O 1
ATOM 5284 N N . GLY A 1 670 ? 15.34149 53.31944 43.17337 1.000 12.36729 670 GLY A N 1
ATOM 5285 C CA . GLY A 1 670 ? 15.19003 53.65629 41.77026 1.000 11.64474 670 GLY A CA 1
ATOM 5286 C C . GLY A 1 670 ? 15.52233 52.48616 40.86766 1.000 13.34107 670 GLY A C 1
ATOM 5287 O O . GLY A 1 670 ? 16.03939 52.67593 39.73250 1.000 18.08003 670 GLY A O 1
ATOM 5288 N N . LYS A 1 671 ? 15.28873 51.28450 41.33989 1.000 14.48502 671 LYS A N 1
ATOM 5289 C CA . LYS A 1 671 ? 15.67876 50.08943 40.61079 1.000 15.51501 671 LYS A CA 1
ATOM 5290 C C . LYS A 1 671 ? 14.54295 49.08852 40.57234 1.000 13.72606 671 LYS A C 1
ATOM 5291 O O . LYS A 1 671 ? 13.73554 49.01171 41.49487 1.000 13.76314 671 LYS A O 1
ATOM 5297 N N . TRP A 1 672 ? 14.52208 48.29208 39.49141 1.000 13.32935 672 TRP A N 1
ATOM 5298 C CA . TRP A 1 672 ? 13.67588 47.11277 39.40327 1.000 13.11885 672 TRP A CA 1
ATOM 5299 C C . TRP A 1 672 ? 14.37452 45.95639 40.11425 1.000 15.80342 672 TRP A C 1
ATOM 5300 O O . TRP A 1 672 ? 15.50030 45.59230 39.74607 1.000 18.26516 672 TRP A O 1
ATOM 5311 N N . GLU A 1 673 ? 13.74845 45.41060 41.16035 1.000 14.91437 673 GLU A N 1
ATOM 5312 C CA . GLU A 1 673 ? 14.44977 44.41153 41.96375 1.000 15.21746 673 GLU A CA 1
ATOM 5313 C C . GLU A 1 673 ? 13.85669 43.02849 41.92001 1.000 19.76758 673 GLU A C 1
ATOM 5314 O O . GLU A 1 673 ? 14.45353 42.10215 42.49586 1.000 22.75979 673 GLU A O 1
ATOM 5320 N N . ASN A 1 674 ? 12.70242 42.85084 41.28451 1.000 15.20001 674 ASN A N 1
ATOM 5321 C CA . ASN A 1 674 ? 12.06939 41.54711 41.15036 1.000 16.79278 674 ASN A CA 1
ATOM 5322 C C . ASN A 1 674 ? 11.74374 41.31034 39.68749 1.000 17.65992 674 ASN A C 1
ATOM 5323 O O . ASN A 1 674 ? 10.61792 40.96837 39.33332 1.000 17.67077 674 ASN A O 1
ATOM 5328 N N . GLY A 1 675 ? 12.72337 41.53541 38.81901 1.000 16.91137 675 GLY A N 1
ATOM 5329 C CA . GLY A 1 675 ? 12.49062 41.41627 37.37951 1.000 22.08812 675 GLY A CA 1
ATOM 5330 C C . GLY A 1 675 ? 12.23667 42.74436 36.68000 1.000 17.32614 675 GLY A C 1
ATOM 5331 O O . GLY A 1 675 ? 11.60032 43.64511 37.24955 1.000 14.91609 675 GLY A O 1
ATOM 5332 N N . LEU A 1 676 ? 12.74580 42.88694 35.44056 1.000 16.63888 676 LEU A N 1
ATOM 5333 C CA . LEU A 1 676 ? 12.44395 44.11457 34.67456 1.000 15.79233 676 LEU A CA 1
ATOM 5334 C C . LEU A 1 676 ? 11.31639 43.84182 33.69368 1.000 13.29777 676 LEU A C 1
ATOM 5335 O O . LEU A 1 676 ? 11.15160 42.69892 33.25038 1.000 14.03064 676 LEU A O 1
ATOM 5340 N N . PRO A 1 677 ? 10.57013 44.87856 33.31571 1.000 15.04475 677 PRO A N 1
ATOM 5341 C CA . PRO A 1 677 ? 9.59798 44.73512 32.21721 1.000 15.16169 677 PRO A CA 1
ATOM 5342 C C . PRO A 1 677 ? 10.31927 44.22473 30.97165 1.000 12.87311 677 PRO A C 1
ATOM 5343 O O . PRO A 1 677 ? 11.34124 44.77110 30.57130 1.000 13.65928 677 PRO A O 1
ATOM 5347 N N . THR A 1 678 ? 9.82737 43.11122 30.43514 1.000 13.25230 678 THR A N 1
ATOM 5348 C CA . THR A 1 678 ? 10.51268 42.39334 29.35037 1.000 9.76860 678 THR A CA 1
ATOM 5349 C C . THR A 1 678 ? 9.56807 42.15442 28.20225 1.000 13.03161 678 THR A C 1
ATOM 5350 O O . THR A 1 678 ? 8.45639 41.68731 28.40982 1.000 11.75105 678 THR A O 1
ATOM 5354 N N . PHE A 1 679 ? 10.00298 42.49991 26.97777 1.000 10.51980 679 PHE A N 1
ATOM 5355 C CA . PHE A 1 679 ? 9.10812 42.48061 25.82688 1.000 12.24276 679 PHE A CA 1
ATOM 5356 C C . PHE A 1 679 ? 9.83566 41.83851 24.65726 1.000 11.30699 679 PHE A C 1
ATOM 5357 O O . PHE A 1 679 ? 11.07229 41.82967 24.60083 1.000 13.25317 679 PHE A O 1
ATOM 5365 N N . VAL A 1 680 ? 9.04233 41.33795 23.71066 1.000 9.92044 680 VAL A N 1
ATOM 5366 C CA . VAL A 1 680 ? 9.52656 40.91948 22.38292 1.000 9.87822 680 VAL A CA 1
ATOM 5367 C C . VAL A 1 680 ? 8.76331 41.73869 21.36772 1.000 12.80243 680 VAL A C 1
ATOM 5368 O O . VAL A 1 680 ? 7.52466 41.68746 21.31090 1.000 11.66725 680 VAL A O 1
ATOM 5372 N N . TYR A 1 681 ? 9.48401 42.55093 20.61725 1.000 10.68249 681 TYR A N 1
ATOM 5373 C CA . TYR A 1 681 ? 8.87245 43.45774 19.66580 1.000 10.52570 681 TYR A CA 1
ATOM 5374 C C . TYR A 1 681 ? 9.26474 43.09509 18.24628 1.000 9.25128 681 TYR A C 1
ATOM 5375 O O . TYR A 1 681 ? 10.41583 42.73698 17.98941 1.000 11.80146 681 TYR A O 1
ATOM 5384 N N . HIS A 1 682 ? 8.32078 43.27014 17.32393 1.000 10.69735 682 HIS A N 1
ATOM 5385 C CA . HIS A 1 682 ? 8.59007 43.17508 15.88873 1.000 10.72252 682 HIS A CA 1
ATOM 5386 C C . HIS A 1 682 ? 8.38908 44.57906 15.32258 1.000 10.85350 682 HIS A C 1
ATOM 5387 O O . HIS A 1 682 ? 7.27443 44.94761 14.93352 1.000 10.43639 682 HIS A O 1
ATOM 5394 N N . ARG A 1 683 ? 9.46910 45.36395 15.32267 1.000 8.07594 683 ARG A N 1
ATOM 5395 C CA . ARG A 1 683 ? 9.40065 46.72026 14.79884 1.000 9.26440 683 ARG A CA 1
ATOM 5396 C C . ARG A 1 683 ? 9.58430 46.67633 13.29102 1.000 9.73310 683 ARG A C 1
ATOM 5397 O O . ARG A 1 683 ? 10.41547 45.93001 12.78806 1.000 11.79181 683 ARG A O 1
ATOM 5405 N N . PHE A 1 684 ? 8.82456 47.50562 12.57518 1.000 9.30912 684 PHE A N 1
ATOM 5406 C CA . PHE A 1 684 ? 8.93629 47.47932 11.11619 1.000 7.47131 684 PHE A CA 1
ATOM 5407 C C . PHE A 1 684 ? 10.36047 47.80012 10.66441 1.000 9.79076 684 PHE A C 1
ATOM 5408 O O . PHE A 1 684 ? 10.96036 47.02929 9.90611 1.000 8.26040 684 PHE A O 1
ATOM 5416 N N . TRP A 1 685 ? 10.92869 48.93807 11.12074 1.000 10.33876 685 TRP A N 1
ATOM 5417 C CA . TRP A 1 685 ? 12.24574 49.33301 10.61425 1.000 9.40488 685 TRP A CA 1
ATOM 5418 C C . TRP A 1 685 ? 13.28926 48.29801 10.99603 1.000 9.94940 685 TRP A C 1
ATOM 5419 O O . TRP A 1 685 ? 14.15499 47.94173 10.19060 1.000 10.13229 685 TRP A O 1
ATOM 5430 N N . SER A 1 686 ? 13.16732 47.72516 12.19411 1.000 7.17866 686 SER A N 1
ATOM 5431 C CA . SER A 1 686 ? 14.16671 46.75810 12.63494 1.000 8.30188 686 SER A CA 1
ATOM 5432 C C . SER A 1 686 ? 14.14838 45.52377 11.75637 1.000 8.34980 686 SER A C 1
ATOM 5433 O O . SER A 1 686 ? 15.20403 44.98199 11.43264 1.000 9.68154 686 SER A O 1
ATOM 5436 N N . GLN A 1 687 ? 12.95433 45.05244 11.40044 1.000 10.03009 687 GLN A N 1
ATOM 5437 C CA . GLN A 1 687 ? 12.84360 43.85196 10.56677 1.000 8.86645 687 GLN A CA 1
ATOM 5438 C C . GLN A 1 687 ? 13.32589 44.12424 9.15662 1.000 8.91756 687 GLN A C 1
ATOM 5439 O O . GLN A 1 687 ? 13.96272 43.25283 8.53185 1.000 9.68753 687 GLN A O 1
ATOM 5445 N N . VAL A 1 688 ? 13.10733 45.34323 8.66659 1.000 8.63797 688 VAL A N 1
ATOM 5446 C CA . VAL A 1 688 ? 13.70510 45.71739 7.37079 1.000 7.51403 688 VAL A CA 1
ATOM 5447 C C . VAL A 1 688 ? 15.22904 45.81376 7.47714 1.000 9.14952 688 VAL A C 1
ATOM 5448 O O . VAL A 1 688 ? 15.91829 45.38559 6.54463 1.000 10.13550 688 VAL A O 1
ATOM 5452 N N . ASP A 1 689 ? 15.79100 46.42445 8.56481 1.000 9.16901 689 ASP A N 1
ATOM 5453 C CA . ASP A 1 689 ? 17.26788 46.39632 8.67649 1.000 9.26217 689 ASP A CA 1
ATOM 5454 C C . ASP A 1 689 ? 17.80347 44.96941 8.58881 1.000 8.97387 689 ASP A C 1
ATOM 5455 O O . ASP A 1 689 ? 18.83611 44.72172 7.95692 1.000 9.02700 689 ASP A O 1
ATOM 5460 N N . MET A 1 690 ? 17.14719 44.01744 9.27782 1.000 9.77069 690 MET A N 1
ATOM 5461 C CA . MET A 1 690 ? 17.57264 42.62215 9.19838 1.000 7.21499 690 MET A CA 1
ATOM 5462 C C . MET A 1 690 ? 17.41449 42.06351 7.78133 1.000 9.80219 690 MET A C 1
ATOM 5463 O O . MET A 1 690 ? 18.33687 41.42884 7.24551 1.000 10.46684 690 MET A O 1
ATOM 5468 N N . ALA A 1 691 ? 16.21135 42.22391 7.18058 1.000 8.62143 691 ALA A N 1
ATOM 5469 C CA . ALA A 1 691 ? 15.97958 41.64641 5.86727 1.000 9.14941 691 ALA A CA 1
ATOM 5470 C C . ALA A 1 691 ? 17.00032 42.16829 4.87398 1.000 11.65331 691 ALA A C 1
ATOM 5471 O O . ALA A 1 691 ? 17.61934 41.38950 4.13954 1.000 10.52306 691 ALA A O 1
ATOM 5473 N N . THR A 1 692 ? 17.24072 43.47579 4.88597 1.000 10.92763 692 THR A N 1
ATOM 5474 C CA . THR A 1 692 ? 18.15770 44.05574 3.90555 1.000 8.96992 692 THR A CA 1
ATOM 5475 C C . THR A 1 692 ? 19.61043 43.65042 4.15980 1.000 10.48900 692 THR A C 1
ATOM 5476 O O . THR A 1 692 ? 20.40744 43.59271 3.20125 1.000 10.60238 692 THR A O 1
ATOM 5480 N N . ALA A 1 693 ? 19.95762 43.30203 5.40601 1.000 9.84902 693 ALA A N 1
ATOM 5481 C CA . ALA A 1 693 ? 21.27999 42.73637 5.69238 1.000 10.09374 693 ALA A CA 1
ATOM 5482 C C . ALA A 1 693 ? 21.47758 41.36950 4.99364 1.000 9.31988 693 ALA A C 1
ATOM 5483 O O . ALA A 1 693 ? 22.52565 41.14004 4.37363 1.000 10.07069 693 ALA A O 1
ATOM 5485 N N . TYR A 1 694 ? 20.48166 40.46645 5.05958 1.000 7.86898 694 TYR A N 1
ATOM 5486 C CA . TYR A 1 694 ? 20.58460 39.19767 4.29534 1.000 10.32917 694 TYR A CA 1
ATOM 5487 C C . TYR A 1 694 ? 20.76751 39.47113 2.81745 1.000 13.12910 694 TYR A C 1
ATOM 5488 O O . TYR A 1 694 ? 21.64540 38.88678 2.16043 1.000 11.65840 694 TYR A O 1
ATOM 5497 N N . ALA A 1 695 ? 19.93911 40.36165 2.27041 1.000 8.57944 695 ALA A N 1
ATOM 5498 C CA . ALA A 1 695 ? 20.02486 40.66952 0.83515 1.000 11.71169 695 ALA A CA 1
ATOM 5499 C C . ALA A 1 695 ? 21.37804 41.28051 0.44870 1.000 14.16713 695 ALA A C 1
ATOM 5500 O O . ALA A 1 695 ? 21.96091 40.93018 -0.60002 1.000 10.68429 695 ALA A O 1
ATOM 5502 N N . GLU A 1 696 ? 21.88248 42.23333 1.24478 1.000 9.83674 696 GLU A N 1
ATOM 5503 C CA . GLU A 1 696 ? 23.12162 42.86279 0.81360 1.000 12.32511 696 GLU A CA 1
ATOM 5504 C C . GLU A 1 696 ? 24.33363 41.98904 1.03579 1.000 10.72994 696 GLU A C 1
ATOM 5505 O O . GLU A 1 696 ? 25.29940 42.09213 0.25760 1.000 10.38882 696 GLU A O 1
ATOM 5511 N N . TYR A 1 697 ? 24.28767 41.09398 2.02948 1.000 9.91951 697 TYR A N 1
ATOM 5512 C CA . TYR A 1 697 ? 25.35226 40.10582 2.12428 1.000 11.59313 697 TYR A CA 1
ATOM 5513 C C . TYR A 1 697 ? 25.36287 39.25274 0.86390 1.000 12.80103 697 TYR A C 1
ATOM 5514 O O . TYR A 1 697 ? 26.41724 39.03703 0.24072 1.000 13.11718 697 TYR A O 1
ATOM 5523 N N . ASP A 1 698 ? 24.17507 38.82040 0.43074 1.000 11.15243 698 ASP A N 1
ATOM 5524 C CA . ASP A 1 698 ? 24.07833 38.02904 -0.80050 1.000 10.84471 698 ASP A CA 1
ATOM 5525 C C . ASP A 1 698 ? 24.66792 38.78138 -2.00136 1.000 16.34252 698 ASP A C 1
ATOM 5526 O O . ASP A 1 698 ? 25.41006 38.21031 -2.82448 1.000 13.81412 698 ASP A O 1
ATOM 5531 N N . ARG A 1 699 ? 24.29587 40.05568 -2.14708 1.000 10.93044 699 ARG A N 1
ATOM 5532 C CA . ARG A 1 699 ? 24.68915 40.83234 -3.31673 1.000 11.64881 699 ARG A CA 1
ATOM 5533 C C . ARG A 1 699 ? 26.19495 41.10252 -3.32196 1.000 13.84207 699 ARG A C 1
ATOM 5534 O O . ARG A 1 699 ? 26.84560 41.02651 -4.37496 1.000 13.86817 699 ARG A O 1
ATOM 5542 N N . LEU A 1 700 ? 26.74421 41.50114 -2.18502 1.000 12.82091 700 LEU A N 1
ATOM 5543 C CA . LEU A 1 700 ? 28.08438 42.07365 -2.16615 1.000 12.95836 700 LEU A CA 1
ATOM 5544 C C . LEU A 1 700 ? 29.15894 41.09753 -1.72145 1.000 12.10725 700 LEU A C 1
ATOM 5545 O O . LEU A 1 700 ? 30.31770 41.27540 -2.10202 1.000 13.62776 700 LEU A O 1
ATOM 5550 N N . ILE A 1 701 ? 28.82212 40.12169 -0.88830 1.000 9.99141 701 ILE A N 1
ATOM 5551 C CA . ILE A 1 701 ? 29.76641 39.09013 -0.49009 1.000 9.71227 701 ILE A CA 1
ATOM 5552 C C . ILE A 1 701 ? 29.52280 37.79152 -1.24789 1.000 13.15666 701 ILE A C 1
ATOM 5553 O O . ILE A 1 701 ? 30.48256 37.13464 -1.64970 1.000 15.14650 701 ILE A O 1
ATOM 5558 N N . GLY A 1 702 ? 28.25984 37.37981 -1.36855 1.000 11.78623 702 GLY A N 1
ATOM 5559 C CA . GLY A 1 702 ? 27.95259 36.17806 -2.11866 1.000 13.25067 702 GLY A CA 1
ATOM 5560 C C . GLY A 1 702 ? 28.61269 34.97106 -1.50002 1.000 14.14854 702 GLY A C 1
ATOM 5561 O O . GLY A 1 702 ? 28.47379 34.69519 -0.30048 1.000 13.88867 702 GLY A O 1
ATOM 5562 N N . ASN A 1 703 ? 29.37115 34.23613 -2.31593 1.000 15.29815 703 ASN A N 1
ATOM 5563 C CA . ASN A 1 703 ? 30.08079 33.04536 -1.86041 1.000 15.44999 703 ASN A CA 1
ATOM 5564 C C . ASN A 1 703 ? 31.53214 33.29969 -1.42247 1.000 16.52817 703 ASN A C 1
ATOM 5565 O O . ASN A 1 703 ? 32.29946 32.33710 -1.24818 1.000 19.07742 703 ASN A O 1
ATOM 5570 N N . ALA A 1 704 ? 31.93414 34.54180 -1.21994 1.000 12.63185 704 ALA A N 1
ATOM 5571 C CA . ALA A 1 704 ? 33.30212 34.81127 -0.82378 1.000 10.84258 704 ALA A CA 1
ATOM 5572 C C . ALA A 1 704 ? 33.49437 34.50395 0.66367 1.000 14.30896 704 ALA A C 1
ATOM 5573 O O . ALA A 1 704 ? 34.66435 34.21763 1.00490 1.000 14.37883 704 ALA A O 1
#

Foldseek 3Di:
DLVVVLVLLVCLCPPVVLQQADPLRHGWQFSAFCDFAAAHTRRKAWLQLLLLQLLSLLLVCLVVVPNVSSVVSVVSQCVAFFQPVFRSFVQQVLADQQQFDFDWFAAAALQVDPTESPSPDGFAGDQQQVLLCVAPVDSRAGAGFTIKNQQCLLQQAAVRPNVHRIFAKDWDQHFAACGSFATQIAGQQFQQPWFFHQAGVCRSHYDYPDRDHGKHKGKHFLLSLLSSLLSVLSSVVSPDDDVVVLLSNLSNLSSSQLLQFAFRNWFFLQLLVPDTHHHDDCRRGNLFRAGIKMKMWHPVTHYIHITHHFWHWLLSGFLSSLCLCQDVSNVSPHDGDCRNVSSVVSSQLSLLQQLQQQAPLQFGFTTWGRQVSRNSHHDDPPFADDSNTGDDRQITYVNPRNPFFCLS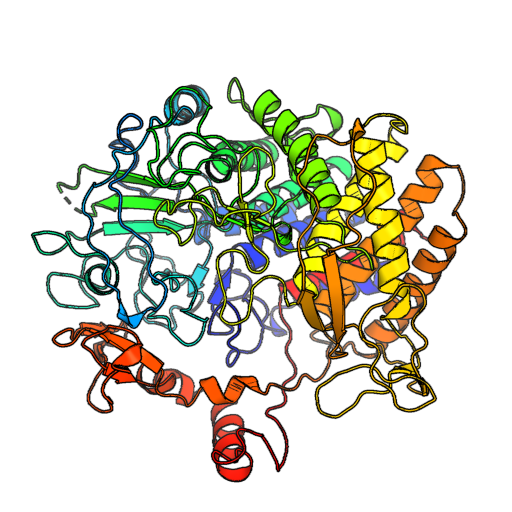RLNRLLNLLLVLQVCLLVPNCDDPSNVSSLVNLVSNLLSQVVFKDAQKAWDDDPVFFFAAPVRDGDFGDHDDHTDIGGDHLAMWGFTTKDKDFHGHHDPDPVPDDHRHRITIGTGHIDRQLLSVLSLLSSLLSNLLSCCSNPVHGDPSNVVSLVVSVRSLRSQVVQQPSSFRKDKDFPLPCVQQADFNHWDAPPTWIATSVRDIPPDDPWDADDVVSPRHTTTGGNCSSVVCVCVRPCNVVQVVQCVPFQDVVVSGGHPDGDMDIIGGSSSRSSSSVSSSSSCVRVNPD

Nearest PDB structures (foldseek):
  7kw6-assembly1_A  TM=1.001E+00  e=0.000E+00  Bacillus licheniformis
  5cvy-assembly1_A  TM=9.974E-01  e=0.000E+00  Bacillus pumilus SAFR-032
  5vma-assembly1_A  TM=9.967E-01  e=0.000E+00  Bacillus pumilus
  4l6x-assembly1_A  TM=9.554E-01  e=4.221E-73  Caldicellulosiruptor bescii DSM 6725
  6d5d-assembly1_A  TM=9.565E-01  e=3.050E-72  Anaerocellum danielii

Sequence (697 aa):
DNKTRFMQLYEQIKNPNNGYFSPEGIPYHSVETLICEAPDYGHMTTSEAYSYWLWLEAMYGRYTQDWSKLEAAWDNMEKYIIPVNNEEQPTMNYYNPSSPATYAAEHPYPDLYPSALTGQYPAGNDPLDAELKATYGSNETYLMHWLLDVDNWYGFGNLLNPSHTAVYVNTYQRGEQESVWETVPHPSQDNQTFGKPNEGFMSLFTKENQAPAPQWRYTNATDADARAVQAMFWARQWGYSNTNYLEKAKKMGDFLRYGMYDKYFQEIGSAADGSPSRGAGKNACHYLMAWYTAWGGGLYANWAWRIGASHVHQGYQNPVASYALSTAEGGLIPNSSTARSDWEKALKRQLELYTWLLSSEGAVAGGATNSWNGNYSAYPQNVSTFYEMAYTEAPVYHDPPSNNWFGMQVWPLERVAELYYIFAEKGDKSSESFHMAKHVIEKWIAYSLDYVFVGERPVTDEEGYYLNDAGERVLGGQNPQIAVQSDPGEFWIPANLEWSGQPDPWKGFDSFTGNPGLHVTTKNPSQDVGVLGSYIKTLVFFAAGTKAETGGFTALGNKAKNLAKELLDAAWSKNDGIGIAAEEEHEDYIRYFTKEIYFPNGWSGRNGQGNTIPGPNTVPSDPAKGGNGVYISHAELRPKIKNDPMWPYLENKYQTSWNPNTGKWENGLPTFVYHRFWSQVDMATAYAEYDRLIGNA

Secondary structure (DSSP, 8-state):
-HHHHHHHHHHHHH-GGG--B-TTSPBPSBS-S---SSSSSTTEEEHHHHHHHHHHHHHHHHHH---HHHHHHHHHHHHHTS-----SSTTGGG--TTS--------SSGGGPSEE----S-----SSHHHHHHHHSS----S--SEEETT-TT----SSSTT-SSEEEE---S-TT--GGG---EESEE-SSSBBTTTBTGGGTEE-SSPPPPEEEEE--HHHHHHHHHHHHHHHHTT---HHHHHHHHHHHHHGGGGGB-TT-BPTTGGGGS---B--TTTTB-SS-BS--EEEEE-----EEEE--SEEEGGG--HHHHHHTT-TTT----SSTTHHHHHHHHHHHHHHHHHHTB-SSS-B--EEESSBTTTTBPPPTT--EETTEEEESS-S-BTTBTT-BTHHHHHHHHHHHHHHHHHHHTT--SSHHHHHHHHHHHHHHHHHHTT-EEEEEE-B-TTSBBB-TTS-B--S-SS----EEEEEEEEEEEEEEEEEE-PPPP--GGG----TTEEEEEEEEE--HHHHHHHHHHHHHHHHHHHHHHSS--HHHHHHHHHHHHHHHHHHTTB-SSSB--EEE-GGGGGGS---EEEETT--EE-TTS-EES-S--EEPPGGGT--EEEE-HHHH-GGGGGSTTHHHHHHHHHHHEETTTTEE-S---EEE--BHHHHHHHHHHHHHHHHHTTT-